Protein AF-0000000077407519 (afdb_homodimer)

InterPro domains:
  IPR009832 Protein of unknown function DUF1397 [PF07165] (78-199)

Radius of gyration: 27.92 Å; Cα contacts (8 Å, |Δi|>4): 515; chains: 2; boundi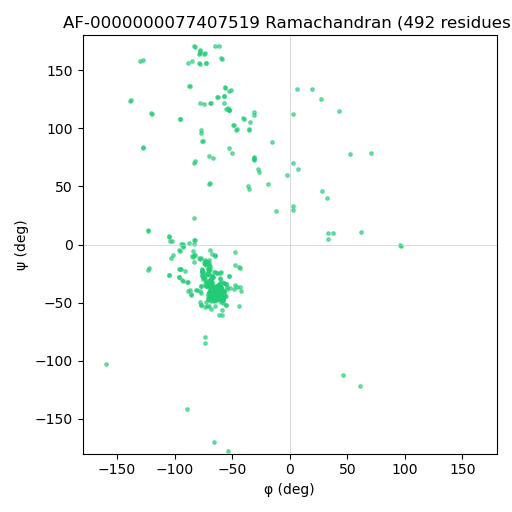ng box: 124×73×55 Å

Secondary structure (DSSP, 8-state):
-TTTTTTHHHHTGGGSSS--S-SSSHHHHHHHHHHHHHHHHHHHHHHHHHHHHHHSTT-HHHHHHHHHHHHHHHHHS-TTTS-HHHHIIIIIHHHHHHHHHHHHHHS-GGGTTHHHHHHHHHHHHHHHHHHSBHHHHHHTT-GGGG---HHHHHHHHHHHHHHHHHHHSPPPHHHHHHHHHHHHHHHHHHHHHH---HHHHHHHHHHHHHHHGGGGGSPPPTT--------HHHHHHHHHHHT-----/--STTTTTTTTTTTSSSS--S-SSSHHHHHHHHHHHHHHHHHHHHHHHHHHHHHHSTT-HHHHHHHHHHHHHHHHTS-TTTS-HHHHIIIIIHHHHHHHHHHHHHHS-GGGTTHHHHHHHHHHHHHHHHHHSBHHHHHHTT-GGGG---HHHHHHHHHHHHHHHHHHHSPPPHHHHHHHHHHHHHHHHHHHHHH---HHHHHHHHHHHHHHHGGGGGS---TT--------HHHHHHHHHHHTS----

Nearest PDB structures (foldseek):
  6gkf-assembly1_B  TM=2.354E-01  e=8.836E-01  Homo sapiens
  8q4l-assembly1_A  TM=2.539E-01  e=7.082E+00  Homo sapiens

pLDDT: mean 73.0, std 24.06, range [25.84, 97.38]

Sequence (496 aa):
MKIFFIVFIVMTGICSSLTMSSSEETLHNIRVNMIKSYFQEKQEMNQITKKVERICPGYGRKFEEALLKVQQCSDAVDDTQQTMCSAVKNHFEICARPVTEIFEECLPESSQDLPSFIIKTMVAMSNHLCRIDGEHIIELSNPCVKSQTYRMRRCMMKAQSKLQTYSSQIPSKQEVCESLRSLKTCFKSHLTLACGNQVTRESFLDLFESGMKLCDEVTPSPSFNEIEVLDLDKKNEWHTRRSIPVEEMKIFFIVFIVMTGICSSLTMSSSEETLHNIRVNMIKSYFQEKQEMNQITKKVERICPGYGRKFEEALLKVQQCSDAVDDTQQTMCSAVKNHFEICARPVTEIFEECLPESSQDLPSFIIKTMVAMSNHLCRIDGEHIIELSNPCVKSQTYRMRRCMMKAQSKLQTYSSQIPSKQEVCESLRSLKTCFKSHLTLACGNQVTRESFLDLFESGMKLCDEVTPSPSFNEIEVLDLDKKNEWHTRRSIPVEE

Foldseek 3Di:
DACVLPCCYCQCPLVQLDDPDDPDCPVVCSVVCPVVCVVVVVVVLVVSLVSVCVQFPPCSVQQVVLSVQLRVQRVPDDCPVDPPLVCLLPRQLVSCVSNLCSCLVRADPQANCVSSLSSVLVNLLSNVLVPDDPVLVVLVPPCLLVDPDPLVVVLVVLSVVVSNVSSVPRHGPLSVLVSLVVSLVSSLVSCVVRPPDPSSSCSVSVSSVSSNVVVVVPPNDVPPPPPPPPCPVVVVVVVVVPPPPPDD/DWCVPVQVHCQCPLPQPDPPDDDDCPVVCPVVCPVVCVVVVVVVLVSNLVSVCVQFPPCSVLQVVLSVQLVVQTVPDDCPVDPPLVCLLPRQLVSNVSNLCSCLVRADPQANCVRSLSSVLVNLLSNVLVPDDPVLVVLVPPCLLVDPDPLVVVLVVLSNVVSVVSSVPSHGPLSVLVSLVVSLVSSLVSCVPRPPDPSSSCSVSVSSVSSNVVVVVPPNDVPPPPPPPPCPVVVVVVVVVPPPPPDD

Organism: Phaedon cochleariae (NCBI:txid80249)

Solvent-accessible surface area (backbone atoms only — not comparable to full-atom values): 26801 Å² total; per-residue (Å²): 117,66,56,52,60,28,57,55,34,68,51,65,37,71,56,36,50,67,80,75,73,87,77,84,63,51,75,71,41,54,70,56,43,55,68,63,22,62,77,46,32,56,58,45,48,52,55,50,32,52,52,43,27,70,73,27,72,85,40,35,68,61,46,55,54,18,51,50,52,25,36,54,43,47,68,68,51,64,69,42,64,35,52,66,62,54,46,45,70,70,38,44,66,68,33,44,40,54,51,36,51,54,47,39,67,55,40,57,82,69,26,29,60,33,52,60,48,52,51,53,26,51,45,37,33,50,54,48,51,34,64,38,38,20,44,40,57,58,33,68,67,48,66,39,80,69,46,87,42,73,49,40,52,52,38,50,48,52,54,47,53,50,18,53,51,21,46,80,41,71,54,29,54,65,53,50,40,52,51,49,57,55,46,46,56,37,47,52,53,27,32,65,73,42,28,63,20,65,64,44,36,46,31,51,51,49,50,53,47,38,42,42,53,70,40,72,77,48,78,77,67,83,76,72,60,76,74,70,79,70,63,60,68,58,52,60,50,51,61,62,61,63,67,61,71,75,81,125,127,39,53,49,52,52,32,59,35,66,54,62,32,74,53,35,53,69,84,75,74,83,84,84,59,55,78,66,41,58,68,63,39,58,69,58,25,64,73,43,36,52,55,45,46,51,54,49,33,52,52,43,29,70,71,28,72,87,38,36,66,60,45,54,55,17,51,50,53,22,38,54,44,43,68,67,51,64,72,40,65,36,50,68,59,54,46,44,69,71,38,45,65,68,34,44,40,54,51,34,51,53,46,39,66,58,37,58,84,72,26,29,62,33,52,60,49,52,51,53,27,52,45,38,32,48,54,48,52,35,64,37,37,19,43,41,57,58,34,67,67,48,64,41,80,70,48,88,42,75,49,40,52,52,39,50,48,53,52,47,53,52,17,52,50,20,44,78,42,71,54,28,55,64,54,50,40,52,50,50,56,56,47,46,55,36,48,52,54,28,32,65,73,43,28,62,20,65,66,44,37,47,32,50,51,50,50,53,47,40,42,42,55,70,40,71,76,50,79,76,67,84,78,71,60,78,72,71,80,68,63,61,66,58,54,61,49,50,61,61,62,62,65,60,70,75,78,126

Structure (mmCIF, N/CA/C/O backbone):
data_AF-0000000077407519-model_v1
#
loop_
_entity.id
_entity.type
_entity.pdbx_description
1 polymer 'Uncharacterized protein'
#
loop_
_atom_site.group_PDB
_atom_site.id
_atom_site.type_symbol
_atom_site.label_atom_id
_atom_site.label_alt_id
_atom_site.label_comp_id
_atom_site.label_asym_id
_atom_site.label_entity_id
_atom_site.label_seq_id
_atom_site.pdbx_PDB_ins_code
_atom_site.Cartn_x
_atom_site.Cartn_y
_atom_site.Cartn_z
_atom_site.occupancy
_atom_site.B_iso_or_equiv
_atom_site.auth_seq_id
_atom_site.auth_comp_id
_atom_site.auth_asym_id
_atom_site.auth_atom_id
_atom_site.pdbx_PDB_model_num
ATOM 1 N N . MET A 1 1 ? -10.852 -9.156 -2.406 1 41.44 1 MET A N 1
ATOM 2 C CA . MET A 1 1 ? -12.039 -8.477 -2.922 1 41.44 1 MET A CA 1
ATOM 3 C C . MET A 1 1 ? -11.867 -8.141 -4.402 1 41.44 1 MET A C 1
ATOM 5 O O . MET A 1 1 ? -10.773 -7.785 -4.844 1 41.44 1 MET A O 1
ATOM 9 N N . LYS A 1 2 ? -12.492 -7.691 -5.605 1 43.12 2 LYS A N 1
ATOM 10 C CA . LYS A 1 2 ? -13.281 -8.836 -6.051 1 43.12 2 LYS A CA 1
ATOM 11 C C . LYS A 1 2 ? -12.453 -9.75 -6.953 1 43.12 2 LYS A C 1
ATOM 13 O O . LYS A 1 2 ? -12.453 -10.969 -6.773 1 43.12 2 LYS A O 1
ATOM 18 N N . ILE A 1 3 ? -12.938 -10.477 -8.188 1 43.84 3 ILE A N 1
ATOM 19 C CA . ILE A 1 3 ? -12.242 -11.586 -8.828 1 43.84 3 ILE A CA 1
ATOM 20 C C . ILE A 1 3 ? -10.773 -11.594 -8.391 1 43.84 3 ILE A C 1
ATOM 22 O O . ILE A 1 3 ? -9.961 -10.828 -8.906 1 43.84 3 ILE A O 1
ATOM 26 N N . PHE A 1 4 ? -10.664 -11.555 -6.984 1 45.59 4 PHE A N 1
ATOM 27 C CA . PHE A 1 4 ? -9.516 -11.617 -6.086 1 45.59 4 PHE A CA 1
ATOM 28 C C . PHE A 1 4 ? -8.281 -12.125 -6.82 1 45.59 4 PHE A C 1
ATOM 30 O O . PHE A 1 4 ? -8.211 -13.297 -7.195 1 45.59 4 PHE A O 1
ATOM 37 N N . PHE A 1 5 ? -8.383 -10.602 -6.965 1 46.06 5 PHE A N 1
ATOM 38 C CA . PHE A 1 5 ? -7.672 -10.094 -8.133 1 46.06 5 PHE A CA 1
ATOM 39 C C . PHE A 1 5 ? -7.164 -11.25 -8.992 1 46.06 5 PHE A C 1
ATOM 41 O O . PHE A 1 5 ? -6.406 -12.094 -8.516 1 46.06 5 PHE A O 1
ATOM 48 N N . ILE A 1 6 ? -8.219 -11.758 -9.367 1 40.06 6 ILE A N 1
ATOM 49 C CA . ILE A 1 6 ? -8.68 -12.82 -10.25 1 40.06 6 ILE A CA 1
ATOM 50 C C . ILE A 1 6 ? -7.543 -13.797 -10.523 1 40.06 6 ILE A C 1
ATOM 52 O O . ILE A 1 6 ? -7.762 -15.008 -10.609 1 40.06 6 ILE A O 1
ATOM 56 N N . VAL A 1 7 ? -8.07 -14.969 -10.367 1 43.81 7 VAL A N 1
ATOM 57 C CA . VAL A 1 7 ? -7.129 -15.922 -10.961 1 43.81 7 VAL A CA 1
ATOM 58 C C . VAL A 1 7 ? -5.695 -15.477 -10.664 1 43.81 7 VAL A C 1
ATOM 60 O O . VAL A 1 7 ? -4.75 -16.25 -10.867 1 43.81 7 VAL A O 1
ATOM 63 N N . PHE A 1 8 ? -5.633 -14.367 -9.672 1 43.62 8 PHE A N 1
ATOM 64 C CA . PHE A 1 8 ? -4.367 -13.688 -9.438 1 43.62 8 PHE A CA 1
ATOM 65 C C . PHE A 1 8 ? -3.281 -14.227 -10.359 1 43.62 8 PHE A C 1
ATOM 67 O O . PHE A 1 8 ? -2.684 -15.266 -10.086 1 43.62 8 PHE A O 1
ATOM 74 N N . ILE A 1 9 ? -3.719 -13.844 -10.938 1 41.84 9 ILE A N 1
ATOM 75 C CA . ILE A 1 9 ? -4.801 -14.18 -11.852 1 41.84 9 ILE A CA 1
ATOM 76 C C . ILE A 1 9 ? -4.422 -15.406 -12.672 1 41.84 9 ILE A C 1
ATOM 78 O O . ILE A 1 9 ? -5.234 -16.312 -12.852 1 41.84 9 ILE A O 1
ATOM 82 N N . VAL A 1 10 ? -5.121 -15.906 -13.57 1 44.94 10 VAL A N 1
ATOM 83 C CA . VAL A 1 10 ? -4.777 -17 -14.477 1 44.94 10 VAL A CA 1
ATOM 84 C C . VAL A 1 10 ? -3.395 -17.547 -14.125 1 44.94 10 VAL A C 1
ATOM 86 O O . VAL A 1 10 ? -2.811 -18.312 -14.898 1 44.94 10 VAL A O 1
ATOM 89 N N . MET A 1 11 ? -3.27 -17.484 -13.195 1 50.81 11 MET A N 1
ATOM 90 C CA . MET A 1 11 ? -2.627 -18.141 -12.062 1 50.81 11 MET A CA 1
ATOM 91 C C . MET A 1 11 ? -1.145 -18.375 -12.336 1 50.81 11 MET A C 1
ATOM 93 O O . MET A 1 11 ? -0.775 -19.344 -13.016 1 50.81 11 MET A O 1
ATOM 97 N N . THR A 1 12 ? -0.841 -16.891 -12.039 1 43.94 12 THR A N 1
ATOM 98 C CA . THR A 1 12 ? 0.44 -16.297 -12.406 1 43.94 12 THR A CA 1
ATOM 99 C C . THR A 1 12 ? 0.988 -16.938 -13.68 1 43.94 12 THR A C 1
ATOM 101 O O . THR A 1 12 ? 1.431 -18.094 -13.664 1 43.94 12 THR A O 1
ATOM 104 N N . GLY A 1 13 ? -0.047 -17.125 -14.5 1 42.47 13 GLY A N 1
ATOM 105 C CA . GLY A 1 13 ? -0.482 -17.594 -15.812 1 42.47 13 GLY A CA 1
ATOM 106 C C . GLY A 1 13 ? 0.175 -18.891 -16.25 1 42.47 13 GLY A C 1
ATOM 107 O O . GLY A 1 13 ? 1.392 -19.047 -16.109 1 42.47 13 GLY A O 1
ATOM 108 N N . ILE A 1 14 ? -0.323 -19.984 -16.438 1 44.5 14 ILE A N 1
ATOM 109 C CA . ILE A 1 14 ? 0.396 -20.969 -17.234 1 44.5 14 ILE A CA 1
ATOM 110 C C . ILE A 1 14 ? 1.899 -20.812 -17.016 1 44.5 14 ILE A C 1
ATOM 112 O O . ILE A 1 14 ? 2.695 -21.578 -17.562 1 44.5 14 ILE A O 1
ATOM 116 N N . CYS A 1 15 ? 2.344 -19.953 -15.977 1 42.44 15 CYS A N 1
ATOM 117 C CA . CYS A 1 15 ? 3.58 -19.406 -15.414 1 42.44 15 CYS A CA 1
ATOM 118 C C . CYS A 1 15 ? 4.32 -18.562 -16.453 1 42.44 15 CYS A C 1
ATOM 120 O O . CYS A 1 15 ? 5.277 -17.859 -16.109 1 42.44 15 CYS A O 1
ATOM 122 N N . SER A 1 16 ? 5.227 -18.062 -17.297 1 42.72 16 SER A N 1
ATOM 123 C CA . SER A 1 16 ? 5.566 -16.969 -18.203 1 42.72 16 SER A CA 1
ATOM 124 C C . SER A 1 16 ? 5.02 -17.219 -19.609 1 42.72 16 SER A C 1
ATOM 126 O O . SER A 1 16 ? 5.766 -17.578 -20.516 1 42.72 16 SER A O 1
ATOM 128 N N . SER A 1 17 ? 4.363 -18.125 -20.078 1 35.41 17 SER A N 1
ATOM 129 C CA . SER A 1 17 ? 4.16 -17.922 -21.5 1 35.41 17 SER A CA 1
ATOM 130 C C . SER A 1 17 ? 3.602 -16.531 -21.781 1 35.41 17 SER A C 1
ATOM 132 O O . SER A 1 17 ? 3.408 -16.156 -22.953 1 35.41 17 SER A O 1
ATOM 134 N N . LEU A 1 18 ? 2.818 -16.062 -21.031 1 32.12 18 LEU A N 1
ATOM 135 C CA . LEU A 1 18 ? 1.944 -14.992 -21.516 1 32.12 18 LEU A CA 1
ATOM 136 C C . LEU A 1 18 ? 2.711 -13.688 -21.672 1 32.12 18 LEU A C 1
ATOM 138 O O . LEU A 1 18 ? 2.428 -12.898 -22.562 1 32.12 18 LEU A O 1
ATOM 142 N N . THR A 1 19 ? 2.971 -12.898 -20.562 1 34.72 19 THR A N 1
ATOM 143 C CA . THR A 1 19 ? 3.072 -11.445 -20.703 1 34.72 19 THR A CA 1
ATOM 144 C C . THR A 1 19 ? 4.348 -11.07 -21.453 1 34.72 19 THR A C 1
ATOM 146 O O . THR A 1 19 ? 5.449 -11.219 -20.938 1 34.72 19 THR A O 1
ATOM 149 N N . MET A 1 20 ? 4.484 -11.195 -22.672 1 32.91 20 MET A N 1
ATOM 150 C CA . MET A 1 20 ? 5.508 -10.43 -23.375 1 32.91 20 MET A CA 1
ATOM 151 C C . MET A 1 20 ? 5.469 -8.961 -22.969 1 32.91 20 MET A C 1
ATOM 153 O O . MET A 1 20 ? 6.18 -8.133 -23.547 1 32.91 20 MET A O 1
ATOM 157 N N . SER A 1 21 ? 4.289 -8.289 -22.672 1 30.47 21 SER A N 1
ATOM 158 C CA . SER A 1 21 ? 4.41 -6.852 -22.875 1 30.47 21 SER A CA 1
ATOM 159 C C . SER A 1 21 ? 5.414 -6.242 -21.906 1 30.47 21 SER A C 1
ATOM 161 O O . SER A 1 21 ? 5.746 -6.848 -20.891 1 30.47 21 SER A O 1
ATOM 163 N N . SER A 1 22 ? 5.816 -4.77 -22.125 1 32.59 22 SER A N 1
ATOM 164 C CA . SER A 1 22 ? 6.75 -3.775 -21.594 1 32.59 22 SER A CA 1
ATOM 165 C C . SER A 1 22 ? 6.578 -3.604 -20.094 1 32.59 22 SER A C 1
ATOM 167 O O . SER A 1 22 ? 5.461 -3.395 -19.609 1 32.59 22 SER A O 1
ATOM 169 N N . SER A 1 23 ? 7.531 -3.889 -19.172 1 32.03 23 SER A N 1
ATOM 170 C CA . SER A 1 23 ? 7.914 -4.148 -17.781 1 32.03 23 SER A CA 1
ATOM 171 C C . SER A 1 23 ? 7.539 -2.98 -16.875 1 32.03 23 SER A C 1
ATOM 173 O O . SER A 1 23 ? 7.656 -3.076 -15.656 1 32.03 23 SER A O 1
ATOM 175 N N . GLU A 1 24 ? 7.812 -1.723 -17.172 1 33.34 24 GLU A N 1
ATOM 176 C CA . GLU A 1 24 ? 7.945 -0.654 -16.188 1 33.34 24 GLU A CA 1
ATOM 177 C C . GLU A 1 24 ? 6.609 -0.354 -15.516 1 33.34 24 GLU A C 1
ATOM 179 O O . GLU A 1 24 ? 6.562 -0.074 -14.312 1 33.34 24 GLU A O 1
ATOM 184 N N . GLU A 1 25 ? 5.441 -0.227 -16.234 1 34.12 25 GLU A N 1
ATOM 185 C CA . GLU A 1 25 ? 4.098 0.304 -16.031 1 34.12 25 GLU A CA 1
ATOM 186 C C . GLU A 1 25 ? 3.25 -0.657 -15.195 1 34.12 25 GLU A C 1
ATOM 188 O O . GLU A 1 25 ? 2.242 -0.257 -14.617 1 34.12 25 GLU A O 1
ATOM 193 N N . THR A 1 26 ? 3.596 -1.82 -14.938 1 31.11 26 THR A N 1
ATOM 194 C CA . THR A 1 26 ? 2.662 -2.867 -14.539 1 31.11 26 THR A CA 1
ATOM 195 C C . THR A 1 26 ? 2.273 -2.711 -13.07 1 31.11 26 THR A C 1
ATOM 197 O O . THR A 1 26 ? 1.097 -2.822 -12.719 1 31.11 26 THR A O 1
ATOM 200 N N . LEU A 1 27 ? 3.217 -2.553 -12.234 1 31.92 27 LEU A N 1
ATOM 201 C CA . LEU A 1 27 ? 2.822 -2.604 -10.828 1 31.92 27 LEU A CA 1
ATOM 202 C C . LEU A 1 27 ? 1.964 -1.396 -10.461 1 31.92 27 LEU A C 1
ATOM 204 O O . LEU A 1 27 ? 1.012 -1.518 -9.688 1 31.92 27 LEU A O 1
ATOM 208 N N . HIS A 1 28 ? 2.258 -0.241 -10.961 1 34.09 28 HIS A N 1
ATOM 209 C CA . HIS A 1 28 ? 1.396 0.924 -10.797 1 34.09 28 HIS A CA 1
ATOM 210 C C . HIS A 1 28 ? 0.008 0.667 -11.375 1 34.09 28 HIS A C 1
ATOM 212 O O . HIS A 1 28 ? -0.999 1.063 -10.789 1 34.09 28 HIS A O 1
ATOM 218 N N . ASN A 1 29 ? -0.151 -0.009 -12.469 1 33.25 29 ASN A N 1
ATOM 219 C CA . ASN A 1 29 ? -1.368 -0.342 -13.195 1 33.25 29 ASN A CA 1
ATOM 220 C C . ASN A 1 29 ? -2.229 -1.34 -12.43 1 33.25 29 ASN A C 1
ATOM 222 O O . ASN A 1 29 ? -3.455 -1.33 -12.547 1 33.25 29 ASN A O 1
ATOM 226 N N . ILE A 1 30 ? -1.756 -2.047 -11.578 1 33.16 30 ILE A N 1
ATOM 227 C CA . ILE A 1 30 ? -2.596 -3.055 -10.938 1 33.16 30 ILE A CA 1
ATOM 228 C C . ILE A 1 30 ? -3.662 -2.371 -10.086 1 33.16 30 ILE A C 1
ATOM 230 O O . ILE A 1 30 ? -4.84 -2.729 -10.148 1 33.16 30 ILE A O 1
ATOM 234 N N . ARG A 1 31 ? -3.357 -1.445 -9.273 1 31.86 31 ARG A N 1
ATOM 235 C CA . ARG A 1 31 ? -4.332 -0.791 -8.414 1 31.86 31 ARG A CA 1
ATOM 236 C C . ARG A 1 31 ? -5.281 0.087 -9.219 1 31.86 31 ARG A C 1
ATOM 238 O O . ARG A 1 31 ? -6.492 0.07 -9 1 31.86 31 ARG A O 1
ATOM 245 N N . VAL A 1 32 ? -4.898 1.033 -10.078 1 34.34 32 VAL A N 1
ATOM 246 C CA . VAL A 1 32 ? -5.797 1.773 -10.953 1 34.34 32 VAL A CA 1
ATOM 247 C C . VAL A 1 32 ? -6.613 0.798 -11.797 1 34.34 32 VAL A C 1
ATOM 249 O O . VAL A 1 32 ? -7.82 0.978 -11.969 1 34.34 32 VAL A O 1
ATOM 252 N N . ASN A 1 33 ? -6.074 -0.235 -12.383 1 33.19 33 ASN A N 1
ATOM 253 C CA . ASN A 1 33 ? -6.75 -1.141 -13.305 1 33.19 33 ASN A CA 1
ATOM 254 C C . ASN A 1 33 ? -7.828 -1.957 -12.602 1 33.19 33 ASN A C 1
ATOM 256 O O . ASN A 1 33 ? -8.797 -2.389 -13.234 1 33.19 33 ASN A O 1
ATOM 260 N N . MET A 1 34 ? -7.953 -1.939 -11.453 1 29.78 34 MET A N 1
ATOM 261 C CA . MET A 1 34 ? -9.07 -2.682 -10.875 1 29.78 34 MET A CA 1
ATOM 262 C C . MET A 1 34 ? -10.398 -2.037 -11.242 1 29.78 34 MET A C 1
ATOM 264 O O . MET A 1 34 ? -11.344 -2.727 -11.633 1 29.78 34 MET A O 1
ATOM 268 N N . ILE A 1 35 ? -10.578 -0.794 -10.961 1 31.31 35 ILE A N 1
ATOM 269 C CA . ILE A 1 35 ? -11.875 -0.198 -11.258 1 31.31 35 ILE A CA 1
ATOM 270 C C . ILE A 1 35 ? -11.984 0.076 -12.758 1 31.31 35 ILE A C 1
ATOM 272 O O . ILE A 1 35 ? -13.031 -0.173 -13.367 1 31.31 35 ILE A O 1
ATOM 276 N N . LYS A 1 36 ? -11.117 0.741 -13.484 1 35.25 36 LYS A N 1
ATOM 277 C CA . LYS A 1 36 ? -11.219 0.781 -14.945 1 35.25 36 LYS A CA 1
ATOM 278 C C . LYS A 1 36 ? -11.438 -0.617 -15.516 1 35.25 36 LYS A C 1
ATOM 280 O O . LYS A 1 36 ? -11.922 -0.764 -16.641 1 35.25 36 LYS A O 1
ATOM 285 N N . SER A 1 37 ? -11.188 -1.636 -14.812 1 36.5 37 SER A N 1
ATOM 286 C CA . SER A 1 37 ? -11.312 -3.023 -15.242 1 36.5 37 SER A CA 1
ATOM 287 C C . SER A 1 37 ? -12.773 -3.428 -15.391 1 36.5 37 SER A C 1
ATOM 289 O O . SER A 1 37 ? -13.094 -4.395 -16.078 1 36.5 37 SER A O 1
ATOM 291 N N . TYR A 1 38 ? -13.688 -2.832 -14.828 1 33.44 38 TYR A N 1
ATOM 292 C CA . TYR A 1 38 ? -15.008 -3.365 -15.156 1 33.44 38 TYR A CA 1
ATOM 293 C C . TYR A 1 38 ? -15.266 -3.307 -16.656 1 33.44 38 TYR A C 1
ATOM 295 O O . TYR A 1 38 ? -15.711 -4.289 -17.25 1 33.44 38 TYR A O 1
ATOM 303 N N . PHE A 1 39 ? -15.242 -2.199 -17.156 1 36.28 39 PHE A N 1
ATOM 304 C CA . PHE A 1 39 ? -15.453 -2.111 -18.594 1 36.28 39 PHE A CA 1
ATOM 305 C C . PHE A 1 39 ? -14.273 -2.709 -19.359 1 36.28 39 PHE A C 1
ATOM 307 O O . PHE A 1 39 ? -14.453 -3.35 -20.391 1 36.28 39 PHE A O 1
ATOM 314 N N . GLN A 1 40 ? -12.977 -2.65 -19.031 1 42.81 40 GLN A N 1
ATOM 315 C CA . GLN A 1 40 ? -11.695 -3.23 -19.438 1 42.81 40 GLN A CA 1
ATOM 316 C C . GLN A 1 40 ? -11.617 -4.703 -19.047 1 42.81 40 GLN A C 1
ATOM 318 O O . GLN A 1 40 ? -10.797 -5.449 -19.594 1 42.81 40 GLN A O 1
ATOM 323 N N . GLU A 1 41 ? -12.422 -5.133 -18.281 1 48.19 41 GLU A N 1
ATOM 324 C CA . GLU A 1 41 ? -12.734 -6.473 -17.781 1 48.19 41 GLU A CA 1
ATOM 325 C C . GLU A 1 41 ? -13.102 -7.41 -18.938 1 48.19 41 GLU A C 1
ATOM 327 O O . GLU A 1 41 ? -12.609 -8.539 -19 1 48.19 41 GLU A O 1
ATOM 332 N N . LYS A 1 42 ? -14.156 -6.797 -19.578 1 49.5 42 LYS A N 1
ATOM 333 C CA . LYS A 1 42 ? -14.523 -7.684 -20.688 1 49.5 42 LYS A CA 1
ATOM 334 C C . LYS A 1 42 ? -13.344 -7.906 -21.625 1 49.5 42 LYS A C 1
ATOM 336 O O . LYS A 1 42 ? -13.117 -9.023 -22.094 1 49.5 42 LYS A O 1
ATOM 341 N N . GLN A 1 43 ? -12.695 -6.82 -21.984 1 52.53 43 GLN A N 1
ATOM 342 C CA . GLN A 1 43 ? -11.539 -6.969 -22.859 1 52.53 43 GLN A CA 1
ATOM 343 C C . GLN A 1 43 ? -10.438 -7.789 -22.203 1 52.53 43 GLN A C 1
ATOM 345 O O . GLN A 1 43 ? -9.812 -8.633 -22.844 1 52.53 43 GLN A O 1
ATOM 350 N N . GLU A 1 44 ? -10.359 -7.594 -20.984 1 59.06 44 GLU A N 1
ATOM 351 C CA . GLU A 1 44 ? -9.375 -8.383 -20.25 1 59.06 44 GLU A CA 1
ATOM 352 C C . GLU A 1 44 ? -9.812 -9.836 -20.141 1 59.06 44 GLU A C 1
ATOM 354 O O . GLU A 1 44 ? -9 -10.75 -20.312 1 59.06 44 GLU A O 1
ATOM 359 N N . MET A 1 45 ? -11.102 -10.062 -20.016 1 69.38 45 MET A N 1
ATOM 360 C CA . MET A 1 45 ? -11.594 -11.438 -19.922 1 69.38 45 MET A CA 1
ATOM 361 C C . MET A 1 45 ? -11.367 -12.188 -21.234 1 69.38 45 MET A C 1
ATOM 363 O O . MET A 1 45 ? -11.016 -13.367 -21.219 1 69.38 45 MET A O 1
ATOM 367 N N . ASN A 1 46 ? -11.602 -11.336 -22.375 1 73.38 46 ASN A N 1
ATOM 368 C CA . ASN A 1 46 ? -11.375 -11.977 -23.672 1 73.38 46 ASN A CA 1
ATOM 369 C C . ASN A 1 46 ? -9.914 -12.359 -23.844 1 73.38 46 ASN A C 1
ATOM 371 O O . ASN A 1 46 ? -9.609 -13.43 -24.375 1 73.38 46 ASN A O 1
ATOM 375 N N . GLN A 1 47 ? -9.031 -11.453 -23.438 1 72.69 47 GLN A N 1
ATOM 376 C CA . GLN A 1 47 ? -7.605 -11.75 -23.547 1 72.69 47 GLN A CA 1
ATOM 377 C C . GLN A 1 47 ? -7.219 -12.914 -22.641 1 72.69 47 GLN A C 1
ATOM 379 O O . GLN A 1 47 ? -6.434 -13.781 -23.031 1 72.69 47 GLN A O 1
ATOM 384 N N . ILE A 1 48 ? -7.805 -12.984 -21.547 1 74.38 48 ILE A N 1
ATOM 385 C CA . ILE A 1 48 ? -7.52 -14.062 -20.609 1 74.38 48 ILE A CA 1
ATOM 386 C C . ILE A 1 48 ? -8.086 -15.375 -21.156 1 74.38 48 ILE A C 1
ATOM 388 O O . ILE A 1 48 ? -7.43 -16.422 -21.078 1 74.38 48 ILE A O 1
ATOM 392 N N . THR A 1 49 ? -9.266 -15.312 -21.688 1 79.81 49 THR A N 1
ATOM 393 C CA . THR A 1 49 ? -9.891 -16.516 -22.25 1 79.81 49 THR A CA 1
ATOM 394 C C . THR A 1 49 ? -9.062 -17.062 -23.406 1 79.81 49 THR A C 1
ATOM 396 O O . THR A 1 49 ? -8.914 -18.281 -23.547 1 79.81 49 THR A O 1
ATOM 399 N N . LYS A 1 50 ? -8.516 -16.109 -24.281 1 79.56 50 LYS A N 1
ATOM 400 C CA . LYS A 1 50 ? -7.656 -16.547 -25.375 1 79.56 50 LYS A CA 1
ATOM 401 C C . LYS A 1 50 ? -6.41 -17.25 -24.859 1 79.56 50 LYS A C 1
ATOM 403 O O . LYS A 1 50 ? -5.98 -18.266 -25.422 1 79.56 50 LYS A O 1
ATOM 408 N N . LYS A 1 51 ? -5.891 -16.75 -23.844 1 75.81 51 LYS A N 1
ATOM 409 C CA . LYS A 1 51 ? -4.719 -17.375 -23.234 1 75.81 51 LYS A CA 1
ATOM 410 C C . LYS A 1 51 ? -5.066 -18.75 -22.672 1 75.81 51 LYS A C 1
ATOM 412 O O . LYS A 1 51 ? -4.293 -19.703 -22.812 1 75.81 51 LYS A O 1
ATOM 417 N N . VAL A 1 52 ? -6.141 -18.922 -22.078 1 82.44 52 VAL A N 1
ATOM 418 C CA . VAL A 1 52 ? -6.594 -20.188 -21.531 1 82.44 52 VAL A CA 1
ATOM 419 C C . VAL A 1 52 ? -6.816 -21.188 -22.656 1 82.44 52 VAL A C 1
ATOM 421 O O . VAL A 1 52 ? -6.469 -22.375 -22.531 1 82.44 52 VAL A O 1
ATOM 424 N N . GLU A 1 53 ? -7.371 -20.562 -23.812 1 87 53 GLU A N 1
ATOM 425 C CA . GLU A 1 53 ? -7.613 -21.422 -24.953 1 87 53 GLU A CA 1
ATOM 426 C C . GLU A 1 53 ? -6.305 -21.953 -25.547 1 87 53 GLU A C 1
ATOM 428 O O . GLU A 1 53 ? -6.27 -23.047 -26.094 1 87 53 GLU A O 1
ATOM 433 N N . ARG A 1 54 ? -5.285 -21.188 -25.375 1 81.12 54 ARG A N 1
ATOM 434 C CA . ARG A 1 54 ? -3.975 -21.641 -25.844 1 81.12 54 ARG A CA 1
ATOM 435 C C . ARG A 1 54 ? -3.42 -22.734 -24.953 1 81.12 54 ARG A C 1
ATOM 437 O O . ARG A 1 54 ? -2.818 -23.703 -25.438 1 81.12 54 ARG A O 1
ATOM 444 N N . ILE A 1 55 ? -3.688 -22.672 -23.719 1 81.25 55 ILE A N 1
ATOM 445 C CA . ILE A 1 55 ? -3.17 -23.625 -22.734 1 81.25 55 ILE A CA 1
ATOM 446 C C . ILE A 1 55 ? -4.09 -24.844 -22.672 1 81.25 55 ILE A C 1
ATOM 448 O O . ILE A 1 55 ? -3.621 -25.984 -22.609 1 81.25 55 ILE A O 1
ATOM 452 N N . CYS A 1 56 ? -5.402 -24.531 -22.672 1 88.75 56 CYS A N 1
ATOM 453 C CA . CYS A 1 56 ? -6.43 -25.562 -22.625 1 88.75 56 CYS A CA 1
ATOM 454 C C . CYS A 1 56 ? -7.441 -25.375 -23.75 1 88.75 56 CYS A C 1
ATOM 456 O O . CYS A 1 56 ? -8.531 -24.844 -23.516 1 88.75 56 CYS A O 1
ATOM 458 N N . PRO A 1 57 ? -7.035 -25.922 -24.906 1 90.38 57 PRO A N 1
ATOM 459 C CA . PRO A 1 57 ? -7.953 -25.766 -26.031 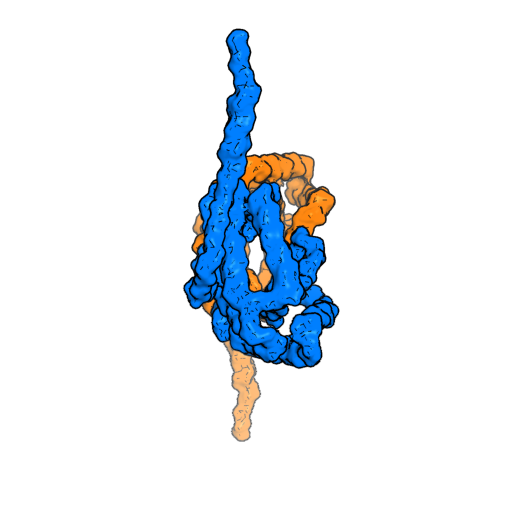1 90.38 57 PRO A CA 1
ATOM 460 C C . PRO A 1 57 ? -9.344 -26.328 -25.75 1 90.38 57 PRO A C 1
ATOM 462 O O . PRO A 1 57 ? -9.469 -27.469 -25.266 1 90.38 57 PRO A O 1
ATOM 465 N N . GLY A 1 58 ? -10.375 -25.516 -25.969 1 92.56 58 GLY A N 1
ATOM 466 C CA . GLY A 1 58 ? -11.758 -25.953 -25.812 1 92.56 58 GLY A CA 1
ATOM 467 C C . GLY A 1 58 ? -12.352 -25.609 -24.469 1 92.56 58 GLY A C 1
ATOM 468 O O . GLY A 1 58 ? -13.516 -25.922 -24.188 1 92.56 58 GLY A O 1
ATOM 469 N N . TYR A 1 59 ? -11.57 -25.016 -23.656 1 92.69 59 TYR A N 1
ATOM 470 C CA . TYR A 1 59 ? -12.039 -24.766 -22.297 1 92.69 59 TYR A CA 1
ATOM 471 C C . TYR A 1 59 ? -12.406 -23.297 -22.109 1 92.69 59 TYR A C 1
ATOM 473 O O . TYR A 1 59 ? -12.656 -22.844 -20.984 1 92.69 59 TYR A O 1
ATOM 481 N N . GLY A 1 60 ? -12.398 -22.547 -23.172 1 88.25 60 GLY A N 1
ATOM 482 C CA . GLY A 1 60 ? -12.672 -21.109 -23.078 1 88.25 60 GLY A CA 1
ATOM 483 C C . GLY A 1 60 ? -13.992 -20.797 -22.406 1 88.25 60 GLY A C 1
ATOM 484 O O . GLY A 1 60 ? -14.031 -20.047 -21.438 1 88.25 60 GLY A O 1
ATOM 485 N N . ARG A 1 61 ? -15 -21.422 -22.906 1 90.12 61 ARG A N 1
ATOM 486 C CA . ARG A 1 61 ? -16.328 -21.156 -22.375 1 90.12 61 ARG A CA 1
ATOM 487 C C . ARG A 1 61 ? -16.469 -21.656 -20.938 1 90.12 61 ARG A C 1
ATOM 489 O O . ARG A 1 61 ? -17.062 -20.984 -20.094 1 90.12 61 ARG A O 1
ATOM 496 N N . LYS A 1 62 ? -15.938 -22.812 -20.656 1 92.69 62 LYS A N 1
ATOM 497 C CA . LYS A 1 62 ? -15.969 -23.359 -19.312 1 92.69 62 LYS A CA 1
ATOM 498 C C . LYS A 1 62 ? -15.234 -22.453 -18.328 1 92.69 62 LYS A C 1
ATOM 500 O O . LYS A 1 62 ? -15.656 -22.312 -17.172 1 92.69 62 LYS A O 1
ATOM 505 N N . PHE A 1 63 ? -14.203 -21.875 -18.859 1 90.44 63 PHE A N 1
ATOM 506 C CA . PHE A 1 63 ? -13.422 -20.969 -18.031 1 90.44 63 PHE A CA 1
ATOM 507 C C . PHE A 1 63 ? -14.227 -19.719 -17.688 1 90.44 63 PHE A C 1
ATOM 509 O O . PHE A 1 63 ? -14.234 -19.281 -16.531 1 90.44 63 PHE A O 1
ATOM 516 N N . GLU A 1 64 ? -14.867 -19.188 -18.625 1 86.75 64 GLU A N 1
ATOM 517 C CA . GLU A 1 64 ? -15.703 -18.016 -18.391 1 86.75 64 GLU A CA 1
ATOM 518 C C . GLU A 1 64 ? -16.766 -18.297 -17.344 1 86.75 64 GLU A C 1
ATOM 520 O O . GLU A 1 64 ? -17.031 -17.469 -16.469 1 86.75 64 GLU A O 1
ATOM 525 N N . GLU A 1 65 ? -17.344 -19.438 -17.453 1 91.31 65 GLU A N 1
ATOM 526 C CA . GLU A 1 65 ? -18.344 -19.844 -16.469 1 91.31 65 GLU A CA 1
ATOM 527 C C . GLU A 1 65 ? -17.734 -19.984 -15.078 1 91.31 65 GLU A C 1
ATOM 529 O O . GLU A 1 65 ? -18.359 -19.609 -14.078 1 91.31 65 GLU A O 1
ATOM 534 N N . ALA A 1 66 ? -16.547 -20.484 -15.039 1 91.88 66 ALA A N 1
ATOM 535 C CA . ALA A 1 66 ? -15.844 -20.656 -13.766 1 91.88 66 ALA A CA 1
ATOM 536 C C . ALA A 1 66 ? -15.555 -19.297 -13.117 1 91.88 66 ALA A C 1
ATOM 538 O O . ALA A 1 66 ? -15.688 -19.156 -11.898 1 91.88 66 ALA A O 1
ATOM 539 N N . LEU A 1 67 ? -15.195 -18.359 -13.922 1 86.88 67 LEU A N 1
ATOM 540 C CA . LEU A 1 67 ? -14.914 -17.016 -13.414 1 86.88 67 LEU A CA 1
ATOM 541 C C . LEU A 1 67 ? -16.156 -16.406 -12.789 1 86.88 67 LEU A C 1
ATOM 543 O O . LEU A 1 67 ? -16.078 -15.703 -11.773 1 86.88 67 LEU A O 1
ATOM 547 N N . LEU A 1 68 ? -17.25 -16.703 -13.445 1 86.62 68 LEU A N 1
ATOM 548 C CA . LEU A 1 68 ? -18.516 -16.219 -12.898 1 86.62 68 LEU A CA 1
ATOM 549 C C . LEU A 1 68 ? -18.797 -16.828 -11.531 1 86.62 68 LEU A C 1
ATOM 551 O O . LEU A 1 68 ? -19.266 -16.141 -10.625 1 86.62 68 LEU A O 1
ATOM 555 N N . LYS A 1 69 ? -18.531 -18.125 -11.391 1 90.88 69 LYS A N 1
ATOM 556 C CA . LYS A 1 69 ? -18.703 -18.797 -10.109 1 90.88 69 LYS A CA 1
ATOM 557 C C . LYS A 1 69 ? -17.781 -18.203 -9.047 1 90.88 69 LYS A C 1
ATOM 559 O O . LYS A 1 69 ? -18.172 -18.062 -7.887 1 90.88 69 LYS A O 1
ATOM 564 N N . VAL A 1 70 ? -16.547 -17.797 -9.422 1 87.62 70 VAL A N 1
ATOM 565 C CA . VAL A 1 70 ? -15.602 -17.172 -8.5 1 87.62 70 VAL A CA 1
ATOM 566 C C . VAL A 1 70 ? -16.125 -15.82 -8.039 1 87.62 70 VAL A C 1
ATOM 568 O O . VAL A 1 70 ? -16.047 -15.484 -6.855 1 87.62 70 VAL A O 1
ATOM 571 N N . GLN A 1 71 ? -16.625 -15.125 -8.984 1 84 71 GLN A N 1
ATOM 572 C CA . GLN A 1 71 ? -17.188 -13.82 -8.656 1 84 71 GLN A CA 1
ATOM 573 C C . GLN A 1 71 ? -18.344 -13.953 -7.664 1 84 71 GLN A C 1
ATOM 575 O O . GLN A 1 71 ? -18.422 -13.203 -6.684 1 84 71 GLN A O 1
ATOM 580 N N . GLN A 1 72 ? -19.25 -14.898 -7.949 1 86.81 72 GLN A N 1
ATOM 581 C CA . GLN A 1 72 ? -20.375 -15.125 -7.055 1 86.81 72 GLN A CA 1
ATOM 582 C C . GLN A 1 72 ? -19.906 -15.5 -5.652 1 86.81 72 GLN A C 1
ATOM 584 O O . GLN A 1 72 ? -20.453 -15.023 -4.66 1 86.81 72 GLN A O 1
ATOM 589 N N . CYS A 1 73 ? -18.922 -16.312 -5.598 1 88.44 73 CYS A N 1
ATOM 590 C CA . CYS A 1 73 ? -18.344 -16.719 -4.32 1 88.44 73 CYS A CA 1
ATOM 591 C C . CYS A 1 73 ? -17.734 -15.516 -3.592 1 88.44 73 CYS A C 1
ATOM 593 O O . CYS A 1 73 ? -17.969 -15.336 -2.395 1 88.44 73 CYS A O 1
ATOM 595 N N . SER A 1 74 ? -16.984 -14.664 -4.309 1 84.62 74 SER A N 1
ATOM 596 C CA . SER A 1 74 ? -16.344 -13.484 -3.736 1 84.62 74 SER A CA 1
ATOM 597 C C . SER A 1 74 ? -17.375 -12.492 -3.211 1 84.62 74 SER A C 1
ATOM 599 O O . SER A 1 74 ? -17.188 -11.906 -2.143 1 84.62 74 SER A O 1
ATOM 601 N N . ASP A 1 75 ? -18.406 -12.367 -3.998 1 80.56 75 ASP A N 1
ATOM 602 C CA . ASP A 1 75 ? -19.453 -11.43 -3.613 1 80.56 75 ASP A CA 1
ATOM 603 C C . ASP A 1 75 ? -20.188 -11.906 -2.357 1 80.56 75 ASP A C 1
ATOM 605 O O . ASP A 1 75 ? -20.734 -11.094 -1.605 1 80.56 75 ASP A O 1
ATOM 609 N N . ALA A 1 76 ? -20.203 -13.164 -2.166 1 85.75 76 ALA A N 1
ATOM 610 C CA . ALA A 1 76 ? -20.906 -13.742 -1.024 1 85.75 76 ALA A CA 1
ATOM 611 C C . ALA A 1 76 ? -20.094 -13.594 0.257 1 85.75 76 ALA A C 1
ATOM 613 O O . ALA A 1 76 ? -20.609 -13.789 1.357 1 85.75 76 ALA A O 1
ATOM 614 N N . VAL A 1 77 ? -18.812 -13.227 0.066 1 83.19 77 VAL A N 1
ATOM 615 C CA . VAL A 1 77 ? -17.953 -13.047 1.241 1 83.19 77 VAL A CA 1
ATOM 616 C C . VAL A 1 77 ? -18.312 -11.742 1.941 1 83.19 77 VAL A C 1
ATOM 618 O O . VAL A 1 77 ? -18.328 -10.68 1.312 1 83.19 77 VAL A O 1
ATOM 621 N N . ASP A 1 78 ? -18.703 -11.781 3.207 1 77.88 78 ASP A N 1
ATOM 622 C CA . ASP A 1 78 ? -19 -10.586 3.992 1 77.88 78 ASP A CA 1
ATOM 623 C C . ASP A 1 78 ? -17.703 -9.906 4.449 1 77.88 78 ASP A C 1
ATOM 625 O O . ASP A 1 78 ? -17.125 -10.297 5.465 1 77.88 78 ASP A O 1
ATOM 629 N N . ASP A 1 79 ? -17.281 -8.922 3.707 1 70.38 79 ASP A N 1
ATOM 630 C CA . ASP A 1 79 ? -16.016 -8.258 3.998 1 70.38 79 ASP A CA 1
ATOM 631 C C . ASP A 1 79 ? -16.188 -7.203 5.09 1 70.38 79 ASP A C 1
ATOM 633 O O . ASP A 1 79 ? -15.227 -6.523 5.453 1 70.38 79 ASP A O 1
ATOM 637 N N . THR A 1 80 ? -17.406 -7.141 5.609 1 78.31 80 THR A N 1
ATOM 638 C CA . THR A 1 80 ? -17.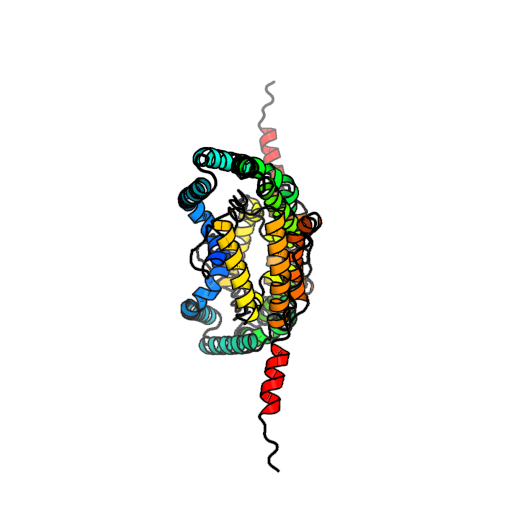609 -6.176 6.684 1 78.31 80 THR A CA 1
ATOM 639 C C . THR A 1 80 ? -17.359 -6.824 8.047 1 78.31 80 THR A C 1
ATOM 641 O O . THR A 1 80 ? -17.031 -6.137 9.008 1 78.31 80 THR A O 1
ATOM 644 N N . GLN A 1 81 ? -17.5 -8.133 8.031 1 84.94 81 GLN A N 1
ATOM 645 C CA . GLN A 1 81 ? -17.422 -8.805 9.328 1 84.94 81 GLN A CA 1
ATOM 646 C C . GLN A 1 81 ? -16.047 -9.461 9.531 1 84.94 81 GLN A C 1
ATOM 648 O O . GLN A 1 81 ? -15.742 -9.938 10.625 1 84.94 81 GLN A O 1
ATOM 653 N N . GLN A 1 82 ? -15.32 -9.477 8.531 1 88.75 82 GLN A N 1
ATOM 654 C CA . GLN A 1 82 ? -13.992 -10.062 8.648 1 88.75 82 GLN A CA 1
ATOM 655 C C . GLN A 1 82 ? -12.93 -9.125 8.086 1 88.75 82 GLN A C 1
ATOM 657 O O . GLN A 1 82 ? -13.242 -8.188 7.352 1 88.75 82 GLN A O 1
ATOM 662 N N . THR A 1 83 ? -11.734 -9.383 8.57 1 91.5 83 THR A N 1
ATOM 663 C CA . THR A 1 83 ? -10.633 -8.617 8.008 1 91.5 83 THR A CA 1
ATOM 664 C C . THR A 1 83 ? -10.305 -9.094 6.594 1 91.5 83 THR A C 1
ATOM 666 O O . THR A 1 83 ? -10.734 -10.172 6.184 1 91.5 83 THR A O 1
ATOM 669 N N . MET A 1 84 ? -9.586 -8.328 5.883 1 87.19 84 MET A N 1
ATOM 670 C CA . MET A 1 84 ? -9.117 -8.742 4.566 1 87.19 84 MET A CA 1
ATOM 671 C C . MET A 1 84 ? -8.219 -9.969 4.672 1 87.19 84 MET A C 1
ATOM 673 O O . MET A 1 84 ? -8.312 -10.891 3.854 1 87.19 84 MET A O 1
ATOM 677 N N . CYS A 1 85 ? -7.383 -10.039 5.715 1 91.06 85 CYS A N 1
ATOM 678 C CA . CYS A 1 85 ? -6.496 -11.18 5.93 1 91.06 85 CYS A CA 1
ATOM 679 C C . CYS A 1 85 ? -7.297 -12.445 6.191 1 91.06 85 CYS A C 1
ATOM 681 O O . CYS A 1 85 ? -7.023 -13.492 5.594 1 91.06 85 CYS A O 1
ATOM 683 N N . SER A 1 86 ? -8.32 -12.375 7 1 92.31 86 SER A N 1
ATOM 684 C CA . SER A 1 86 ? -9.141 -13.539 7.301 1 92.31 86 SER A CA 1
ATOM 685 C C . SER A 1 86 ? -9.977 -13.961 6.094 1 92.31 86 SER A C 1
ATOM 687 O O . SER A 1 86 ? -10.172 -15.156 5.855 1 92.31 86 SER A O 1
ATOM 689 N N . ALA A 1 87 ? -10.406 -12.922 5.344 1 88.75 87 ALA A N 1
ATOM 690 C CA . ALA A 1 87 ? -11.172 -13.234 4.141 1 88.75 87 ALA A CA 1
ATOM 691 C C . ALA A 1 87 ? -10.336 -14.031 3.146 1 88.75 87 ALA A C 1
ATOM 693 O O . ALA A 1 87 ? -10.812 -15.023 2.588 1 88.75 87 ALA A O 1
ATOM 694 N N . VAL A 1 88 ? -9.094 -13.617 2.98 1 88.62 88 VAL A N 1
ATOM 695 C CA . VAL A 1 88 ? -8.219 -14.328 2.057 1 88.62 88 VAL A CA 1
ATOM 696 C C . VAL A 1 88 ? -7.922 -15.727 2.594 1 88.62 88 VAL A C 1
ATOM 698 O O . VAL A 1 88 ? -8.047 -16.719 1.868 1 88.62 88 VAL A O 1
ATOM 701 N N . LYS A 1 89 ? -7.598 -15.82 3.857 1 91.5 89 LYS A N 1
ATOM 702 C CA . LYS A 1 89 ? -7.246 -17.094 4.488 1 91.5 89 LYS A CA 1
ATOM 703 C C . LYS A 1 89 ? -8.406 -18.078 4.414 1 91.5 89 LYS A C 1
ATOM 705 O O . LYS A 1 89 ? -8.211 -19.25 4.102 1 91.5 89 LYS A O 1
ATOM 710 N N . ASN A 1 90 ? -9.617 -17.641 4.523 1 91.62 90 ASN A N 1
ATOM 711 C CA . ASN A 1 90 ? -10.758 -18.531 4.715 1 91.62 90 ASN A CA 1
ATOM 712 C C . ASN A 1 90 ? -11.445 -18.844 3.393 1 91.62 90 ASN A C 1
ATOM 714 O O . ASN A 1 90 ? -12.039 -19.922 3.236 1 91.62 90 ASN A O 1
ATOM 718 N N . HIS A 1 91 ? -11.32 -17.875 2.455 1 89.44 91 HIS A N 1
ATOM 719 C CA . HIS A 1 91 ? -12.242 -18.016 1.334 1 89.44 91 HIS A CA 1
ATOM 720 C C . HIS A 1 91 ? -11.492 -18.094 0.009 1 89.44 91 HIS A C 1
ATOM 722 O O . HIS A 1 91 ? -12.039 -18.578 -0.99 1 89.44 91 HIS A O 1
ATOM 728 N N . PHE A 1 92 ? -10.289 -17.609 -0.039 1 90.5 92 PHE A N 1
ATOM 729 C CA . PHE A 1 92 ? -9.602 -17.484 -1.318 1 90.5 92 PHE A CA 1
ATOM 730 C C . PHE A 1 92 ? -9.492 -18.828 -2.014 1 90.5 92 PHE A C 1
ATOM 732 O O . PHE A 1 92 ? -9.867 -18.969 -3.18 1 90.5 92 PHE A O 1
ATOM 739 N N . GLU A 1 93 ? -9.016 -19.828 -1.295 1 91.94 93 GLU A N 1
ATOM 740 C CA . GLU A 1 93 ? -8.828 -21.156 -1.877 1 91.94 93 GLU A CA 1
ATOM 741 C C . GLU A 1 93 ? -10.164 -21.75 -2.316 1 91.94 93 GLU A C 1
ATOM 743 O O . GLU A 1 93 ? -10.273 -22.297 -3.418 1 91.94 93 GLU A O 1
ATOM 748 N N . ILE A 1 94 ? -11.164 -21.656 -1.516 1 93.44 94 ILE A N 1
ATOM 749 C CA . ILE A 1 94 ? -12.477 -22.219 -1.788 1 93.44 94 ILE A CA 1
ATOM 750 C C . ILE A 1 94 ? -13.102 -21.516 -2.992 1 93.44 94 ILE A C 1
ATOM 752 O O . ILE A 1 94 ? -13.625 -22.172 -3.898 1 93.44 94 ILE A O 1
ATOM 756 N N . CYS A 1 95 ? -12.953 -20.156 -3.033 1 91.06 95 CYS A N 1
ATOM 757 C CA . CYS A 1 95 ? -13.602 -19.391 -4.094 1 91.06 95 CYS A CA 1
ATOM 758 C C . CYS A 1 95 ? -12.852 -19.547 -5.414 1 91.06 95 CYS A C 1
ATOM 760 O O . CYS A 1 95 ? -13.453 -19.422 -6.484 1 91.06 95 CYS A O 1
ATOM 762 N N . ALA A 1 96 ? -11.578 -19.875 -5.375 1 90.94 96 ALA A N 1
ATOM 763 C CA . ALA A 1 96 ? -10.789 -20.047 -6.59 1 90.94 96 ALA A CA 1
ATOM 764 C C . ALA A 1 96 ? -10.992 -21.422 -7.199 1 90.94 96 ALA A C 1
ATOM 766 O O . ALA A 1 96 ? -10.547 -21.688 -8.32 1 90.94 96 ALA A O 1
ATOM 767 N N . ARG A 1 97 ? -11.664 -22.391 -6.559 1 93.31 97 ARG A N 1
ATOM 768 C CA . ARG A 1 97 ? -11.75 -23.812 -6.906 1 93.31 97 ARG A CA 1
ATOM 769 C C . ARG A 1 97 ? -12.32 -24 -8.312 1 93.31 97 ARG A C 1
ATOM 771 O O . ARG A 1 97 ? -11.797 -24.781 -9.102 1 93.31 97 ARG A O 1
ATOM 778 N N . PRO A 1 98 ? -13.383 -23.188 -8.664 1 92.44 98 PRO A N 1
ATOM 779 C CA . PRO A 1 98 ? -13.93 -23.406 -10.008 1 92.44 98 PRO A CA 1
ATOM 780 C C . PRO A 1 98 ? -12.891 -23.172 -11.109 1 92.44 98 PRO A C 1
ATOM 782 O O . PRO A 1 98 ? -12.914 -23.875 -12.133 1 92.44 98 PRO A O 1
ATOM 785 N N . VAL A 1 99 ? -12.008 -22.219 -10.938 1 90.38 99 VAL A N 1
ATOM 786 C CA . VAL A 1 99 ? -10.977 -21.938 -11.93 1 90.38 99 VAL A CA 1
ATOM 787 C C . VAL A 1 99 ? -9.875 -23 -11.828 1 90.38 99 VAL A C 1
ATOM 789 O O . VAL A 1 99 ? -9.383 -23.484 -12.852 1 90.38 99 VAL A O 1
ATOM 792 N N . THR A 1 100 ? -9.492 -23.375 -10.617 1 92.56 100 THR A N 1
ATOM 793 C CA . THR A 1 100 ? -8.438 -24.375 -10.453 1 92.56 100 THR A CA 1
ATOM 794 C C . THR A 1 100 ? -8.852 -25.719 -11.047 1 92.56 100 THR A C 1
ATOM 796 O O . THR A 1 100 ? -8.031 -26.406 -11.656 1 92.56 100 THR A O 1
ATOM 799 N N . GLU A 1 101 ? -10.062 -26.094 -10.922 1 93.56 101 GLU A N 1
ATOM 800 C CA . GLU A 1 101 ? -10.555 -27.359 -11.422 1 93.56 101 GLU A CA 1
ATOM 801 C C . GLU A 1 101 ? -10.453 -27.453 -12.938 1 93.56 101 GLU A C 1
ATOM 803 O O . GLU A 1 101 ? -10.164 -28.516 -13.492 1 93.56 101 GLU A O 1
ATOM 808 N N . ILE A 1 102 ? -10.688 -26.281 -13.617 1 92.06 102 ILE A N 1
ATOM 809 C CA . ILE A 1 102 ? -10.57 -26.25 -15.07 1 92.06 102 ILE A CA 1
ATOM 810 C C . ILE A 1 102 ? -9.148 -26.641 -15.484 1 92.06 102 ILE A C 1
ATOM 812 O O . ILE A 1 102 ? -8.961 -27.484 -16.359 1 92.06 102 ILE A O 1
ATOM 816 N N . PHE A 1 103 ? -8.195 -26.141 -14.867 1 91.5 103 PHE A N 1
ATOM 817 C CA . PHE A 1 103 ? -6.809 -26.391 -15.234 1 91.5 103 PHE A CA 1
ATOM 818 C C . PHE A 1 103 ? -6.371 -27.766 -14.766 1 91.5 103 PHE A C 1
ATOM 820 O O . PHE A 1 103 ? -5.555 -28.422 -15.422 1 91.5 103 PHE A O 1
ATOM 827 N N . GLU A 1 104 ? -6.855 -28.188 -13.641 1 91.25 104 GLU A N 1
ATOM 828 C CA . GLU A 1 104 ? -6.555 -29.547 -13.195 1 91.25 104 GLU A CA 1
ATOM 829 C C . GLU A 1 104 ? -7.066 -30.578 -14.203 1 91.25 104 GLU A C 1
ATOM 831 O O . GLU A 1 104 ? -6.488 -31.656 -14.336 1 91.25 104 GLU A O 1
ATOM 836 N N . GLU A 1 105 ? -8.117 -30.234 -14.883 1 92.62 105 GLU A N 1
ATOM 837 C CA . GLU A 1 105 ? -8.703 -31.141 -15.867 1 92.62 105 GLU A CA 1
ATOM 838 C C . GLU A 1 105 ? -7.949 -31.094 -17.188 1 92.62 105 GLU A C 1
ATOM 840 O O . GLU A 1 105 ? -7.754 -32.125 -17.828 1 92.62 105 GLU A O 1
ATOM 845 N N . CYS A 1 106 ? -7.527 -29.953 -17.609 1 92.31 106 CYS A N 1
ATOM 846 C CA . CYS A 1 106 ? -7.043 -29.812 -18.969 1 92.31 106 CYS A CA 1
ATOM 847 C C . CYS A 1 106 ? -5.527 -29.938 -19.031 1 92.31 106 CYS A C 1
ATOM 849 O O . CYS A 1 106 ? -4.965 -30.266 -20.078 1 92.31 106 CYS A O 1
ATOM 851 N N . LEU A 1 107 ? -4.812 -29.734 -17.953 1 91.06 107 LEU A N 1
ATOM 852 C CA . LEU A 1 107 ? -3.354 -29.797 -17.953 1 91.06 107 LEU A CA 1
ATOM 853 C C . LEU A 1 107 ? -2.869 -31.25 -17.953 1 91.06 107 LEU A C 1
ATOM 855 O O . LEU A 1 107 ? -3.615 -32.156 -17.578 1 91.06 107 LEU A O 1
ATOM 859 N N . PRO A 1 108 ? -1.608 -31.312 -18.484 1 89.31 108 PRO A N 1
ATOM 860 C CA . PRO A 1 108 ? -1.032 -32.656 -18.406 1 89.31 108 PRO A CA 1
ATOM 861 C C . PRO A 1 108 ? -0.928 -33.188 -16.984 1 89.31 108 PRO A C 1
ATOM 863 O O . PRO A 1 108 ? -0.897 -32.406 -16.031 1 89.31 108 PRO A O 1
ATOM 866 N N . GLU A 1 109 ? -0.83 -34.469 -16.828 1 91.25 109 GLU A N 1
ATOM 867 C CA . GLU A 1 109 ? -0.797 -35.156 -15.531 1 91.25 109 GLU A CA 1
ATOM 868 C C . GLU A 1 109 ? 0.329 -34.594 -14.656 1 91.25 109 GLU A C 1
ATOM 870 O O . GLU A 1 109 ? 0.156 -34.438 -13.453 1 91.25 109 GLU A O 1
ATOM 875 N N . SER A 1 110 ? 1.402 -34.219 -15.281 1 88.38 110 SER A N 1
ATOM 876 C CA . SER A 1 110 ? 2.578 -33.781 -14.539 1 88.38 110 SER A CA 1
ATOM 877 C C . SER A 1 110 ? 2.354 -32.406 -13.938 1 88.38 110 SER A C 1
ATOM 879 O O . SER A 1 110 ? 3.078 -31.984 -13.031 1 88.38 110 SER A O 1
ATOM 881 N N . SER A 1 111 ? 1.286 -31.719 -14.438 1 91.5 111 SER A N 1
ATOM 882 C CA . SER A 1 111 ? 1.099 -30.328 -14.031 1 91.5 111 SER A CA 1
ATOM 883 C C . SER A 1 111 ? -0.27 -30.109 -13.391 1 91.5 111 SER A C 1
ATOM 885 O O . SER A 1 111 ? -0.656 -28.984 -13.102 1 91.5 111 SER A O 1
ATOM 887 N N . GLN A 1 112 ? -0.985 -31.141 -13.062 1 91.69 112 GLN A N 1
ATOM 888 C CA . GLN A 1 112 ? -2.377 -31.047 -12.633 1 91.69 112 GLN A CA 1
ATOM 889 C C . GLN A 1 112 ? -2.484 -30.406 -11.25 1 91.69 112 GLN A C 1
ATOM 891 O O . GLN A 1 112 ? -3.508 -29.812 -10.914 1 91.69 112 GLN A O 1
ATOM 896 N N . ASP A 1 113 ? -1.434 -30.5 -10.445 1 89.69 113 ASP A N 1
ATOM 897 C CA . ASP A 1 113 ? -1.475 -29.984 -9.086 1 89.69 113 ASP A CA 1
ATOM 898 C C . ASP A 1 113 ? -0.957 -28.547 -9.023 1 89.69 113 ASP A C 1
ATOM 900 O O . ASP A 1 113 ? -0.993 -27.906 -7.973 1 89.69 113 ASP A O 1
ATOM 904 N N . LEU A 1 114 ? -0.528 -28.016 -10.141 1 90.5 114 LEU A N 1
ATOM 905 C CA . LEU A 1 114 ? 0.099 -26.703 -10.18 1 90.5 114 LEU A CA 1
ATOM 906 C C . LEU A 1 114 ? -0.899 -25.609 -9.805 1 90.5 114 LEU A C 1
ATOM 908 O O . LEU A 1 114 ? -0.583 -24.719 -9.016 1 90.5 114 LEU A O 1
ATOM 912 N N . PRO A 1 115 ? -2.129 -25.672 -10.336 1 89.69 115 PRO A N 1
ATOM 913 C CA . PRO A 1 115 ? -3.074 -24.609 -9.984 1 89.69 115 PRO A CA 1
ATOM 914 C C . PRO A 1 115 ? -3.324 -24.531 -8.477 1 89.69 115 PRO A C 1
ATOM 916 O O . PRO A 1 115 ? -3.293 -23.438 -7.906 1 89.69 115 PRO A O 1
ATOM 919 N N . SER A 1 116 ? -3.57 -25.703 -7.836 1 90.94 116 SER A N 1
ATOM 920 C CA . SER A 1 116 ? -3.775 -25.719 -6.391 1 90.94 116 SER A CA 1
ATOM 921 C C . SER A 1 116 ? -2.529 -25.234 -5.652 1 90.94 116 SER A C 1
ATOM 923 O O . SER A 1 116 ? -2.629 -24.547 -4.641 1 90.94 116 SER A O 1
ATOM 925 N N . PHE A 1 117 ? -1.375 -25.547 -6.125 1 92.12 117 PHE A N 1
ATOM 926 C CA . PHE A 1 117 ? -0.098 -25.141 -5.562 1 92.12 117 PHE A CA 1
ATOM 927 C C . PHE A 1 117 ? 0.036 -23.609 -5.598 1 92.12 117 PHE A C 1
ATOM 929 O O . PHE A 1 117 ? 0.431 -23 -4.609 1 92.12 117 PHE A O 1
ATOM 936 N N . ILE A 1 118 ? -0.32 -23.031 -6.719 1 89.94 118 ILE A N 1
ATOM 937 C CA . ILE A 1 118 ? -0.204 -21.578 -6.895 1 89.94 118 ILE A CA 1
ATOM 938 C C . ILE A 1 118 ? -1.138 -20.859 -5.922 1 89.94 118 ILE A C 1
ATOM 940 O O . ILE A 1 118 ? -0.736 -19.906 -5.258 1 89.94 118 ILE A O 1
ATOM 944 N N . ILE A 1 119 ? -2.322 -21.359 -5.797 1 90.12 119 ILE A N 1
ATOM 945 C CA . ILE A 1 119 ? -3.309 -20.75 -4.914 1 90.12 119 ILE A CA 1
ATOM 946 C C . ILE A 1 119 ? -2.826 -20.828 -3.469 1 90.12 119 ILE A C 1
ATOM 948 O O . ILE A 1 119 ? -2.859 -19.844 -2.74 1 90.12 119 ILE A O 1
ATOM 952 N N . LYS A 1 120 ? -2.369 -22 -3.045 1 92.12 120 LYS A N 1
ATOM 953 C CA . LYS A 1 120 ? -1.886 -22.188 -1.68 1 92.12 120 LYS A CA 1
ATOM 954 C C . LYS A 1 120 ? -0.664 -21.312 -1.402 1 92.12 120 LYS A C 1
ATOM 956 O O . LYS A 1 120 ? -0.484 -20.828 -0.285 1 92.12 120 LYS A O 1
ATOM 961 N N . THR A 1 121 ? 0.165 -21.156 -2.436 1 91.56 121 THR A N 1
ATOM 962 C CA . THR A 1 121 ? 1.324 -20.281 -2.32 1 91.56 121 THR A CA 1
ATOM 963 C C . THR A 1 121 ? 0.888 -18.844 -2.078 1 91.56 121 THR A C 1
ATOM 965 O O . THR A 1 121 ? 1.437 -18.156 -1.211 1 91.56 121 THR A O 1
ATOM 968 N N . MET A 1 122 ? -0.124 -18.391 -2.768 1 89.56 122 MET A N 1
ATOM 969 C CA . MET A 1 122 ? -0.638 -17.031 -2.607 1 89.56 122 MET A CA 1
ATOM 970 C C . MET A 1 122 ? -1.211 -16.828 -1.208 1 89.56 122 MET A C 1
ATOM 972 O O . MET A 1 122 ? -1.014 -15.773 -0.598 1 89.56 122 MET A O 1
ATOM 976 N N . VAL A 1 123 ? -1.88 -17.859 -0.771 1 91.06 123 VAL A N 1
ATOM 977 C CA . VAL A 1 123 ? -2.441 -17.781 0.575 1 91.06 123 VAL A CA 1
ATOM 978 C C . VAL A 1 123 ? -1.314 -17.688 1.601 1 91.06 123 VAL A C 1
ATOM 980 O O . VAL A 1 123 ? -1.391 -16.906 2.551 1 91.06 123 VAL A O 1
ATOM 983 N N . ALA A 1 124 ? -0.246 -18.422 1.398 1 93.5 124 ALA A N 1
ATOM 984 C CA . ALA A 1 124 ? 0.895 -18.406 2.309 1 93.5 124 ALA A CA 1
ATOM 985 C C . ALA A 1 124 ? 1.554 -17.031 2.336 1 93.5 124 ALA A C 1
ATOM 987 O O . ALA A 1 124 ? 1.888 -16.516 3.404 1 93.5 124 ALA A O 1
ATOM 988 N N . MET A 1 125 ? 1.696 -16.469 1.201 1 93.19 125 MET A N 1
ATOM 989 C CA . MET A 1 125 ? 2.297 -15.141 1.104 1 93.19 125 MET A CA 1
ATOM 990 C C . MET A 1 125 ? 1.416 -14.094 1.778 1 93.19 125 MET A C 1
ATOM 992 O O . MET A 1 125 ? 1.915 -13.227 2.498 1 93.19 125 MET A O 1
ATOM 996 N N . SER A 1 126 ? 0.145 -14.242 1.552 1 91.62 126 SER A N 1
ATOM 997 C CA . SER A 1 126 ? -0.793 -13.32 2.184 1 91.62 126 SER A CA 1
ATOM 998 C C . SER A 1 126 ? -0.749 -13.438 3.703 1 91.62 126 SER A C 1
ATOM 1000 O O . SER A 1 126 ? -0.744 -12.43 4.41 1 91.62 126 SER A O 1
ATOM 1002 N N . ASN A 1 127 ? -0.716 -14.656 4.117 1 94.44 127 ASN A N 1
ATOM 1003 C CA . ASN A 1 127 ? -0.609 -14.891 5.555 1 94.44 127 ASN A CA 1
ATOM 1004 C C . ASN A 1 127 ? 0.653 -14.25 6.133 1 94.44 127 ASN A C 1
ATOM 1006 O O . ASN A 1 127 ? 0.624 -13.688 7.227 1 94.44 127 ASN A O 1
ATOM 1010 N N . HIS A 1 128 ? 1.674 -14.336 5.43 1 95.19 128 HIS A N 1
ATOM 1011 C CA . HIS A 1 128 ? 2.926 -13.727 5.867 1 95.19 128 HIS A CA 1
ATOM 1012 C C . HIS A 1 128 ? 2.799 -12.211 5.98 1 95.19 128 HIS A C 1
ATOM 1014 O O . HIS A 1 128 ? 3.186 -11.625 6.992 1 95.19 128 HIS A O 1
ATOM 1020 N N . LEU A 1 129 ? 2.246 -11.594 5.008 1 94.12 129 LEU A N 1
ATOM 1021 C CA . LEU A 1 129 ? 2.074 -10.148 4.996 1 94.12 129 LEU A CA 1
ATOM 1022 C C . LEU A 1 129 ? 1.222 -9.688 6.176 1 94.12 129 LEU A C 1
ATOM 1024 O O . LEU A 1 129 ? 1.462 -8.625 6.75 1 94.12 129 LEU A O 1
ATOM 1028 N N . CYS A 1 130 ? 0.26 -10.516 6.488 1 94.31 130 CYS A N 1
ATOM 1029 C CA . CYS A 1 130 ? -0.661 -10.164 7.562 1 94.31 130 CYS A CA 1
ATOM 1030 C C . CYS A 1 130 ? 0.036 -10.211 8.914 1 94.31 130 CYS A C 1
ATOM 1032 O O . CYS A 1 130 ? -0.409 -9.578 9.875 1 94.31 130 CYS A O 1
ATOM 1034 N N . ARG A 1 131 ? 1.119 -10.852 8.984 1 95.81 131 ARG A N 1
ATOM 1035 C CA . ARG A 1 131 ? 1.72 -11.133 10.281 1 95.81 131 ARG A CA 1
ATOM 1036 C C . ARG A 1 131 ? 2.926 -10.227 10.531 1 95.81 131 ARG A C 1
ATOM 1038 O O . ARG A 1 131 ? 3.275 -9.953 11.68 1 95.81 131 ARG A O 1
ATOM 1045 N N . ILE A 1 132 ? 3.561 -9.773 9.531 1 96.06 132 ILE A N 1
ATOM 1046 C CA . ILE A 1 132 ? 4.766 -8.977 9.734 1 96.06 132 ILE A CA 1
ATOM 1047 C C . ILE A 1 132 ? 4.387 -7.551 10.117 1 96.06 132 ILE A C 1
ATOM 1049 O O . ILE A 1 132 ? 3.236 -7.141 9.953 1 96.06 132 ILE A O 1
ATOM 1053 N N . ASP A 1 133 ? 5.348 -6.824 10.633 1 95.56 133 ASP A N 1
ATOM 1054 C CA . ASP A 1 133 ? 5.059 -5.477 11.109 1 95.56 133 ASP A CA 1
ATOM 1055 C C . ASP A 1 133 ? 5.07 -4.477 9.953 1 95.56 133 ASP A C 1
ATOM 1057 O O . ASP A 1 133 ? 5.469 -4.809 8.836 1 95.56 133 ASP A O 1
ATOM 1061 N N . GLY A 1 134 ? 4.625 -3.291 10.266 1 94.81 134 GLY A N 1
ATOM 1062 C CA . GLY A 1 134 ? 4.48 -2.244 9.266 1 94.81 134 GLY A CA 1
ATOM 1063 C C . GLY A 1 134 ? 5.797 -1.84 8.633 1 94.81 134 GLY A C 1
ATOM 1064 O O . GLY A 1 134 ? 5.844 -1.522 7.441 1 94.81 134 GLY A O 1
ATOM 1065 N N . GLU A 1 135 ? 6.824 -1.851 9.453 1 95.25 135 GLU A N 1
ATOM 1066 C CA . GLU A 1 135 ? 8.125 -1.496 8.891 1 95.25 135 GLU A CA 1
ATOM 1067 C C . GLU A 1 135 ? 8.516 -2.439 7.758 1 95.25 135 GLU A C 1
ATOM 1069 O O . GLU A 1 135 ? 8.922 -1.991 6.684 1 95.25 135 GLU A O 1
ATOM 1074 N N . HIS A 1 136 ? 8.32 -3.684 7.926 1 96.69 136 HIS A N 1
ATOM 1075 C CA . HIS A 1 136 ? 8.648 -4.668 6.902 1 96.69 136 HIS A CA 1
ATOM 1076 C C . HIS A 1 136 ? 7.734 -4.523 5.688 1 96.69 136 HIS A C 1
ATOM 1078 O O . HIS A 1 136 ? 8.188 -4.656 4.551 1 96.69 136 HIS A O 1
ATOM 1084 N N . ILE A 1 137 ? 6.516 -4.25 5.906 1 93.56 137 ILE A N 1
ATOM 1085 C CA . ILE A 1 137 ? 5.566 -4.082 4.816 1 93.56 137 ILE A CA 1
ATOM 1086 C C . ILE A 1 137 ? 5.949 -2.863 3.98 1 93.56 137 ILE A C 1
ATOM 1088 O O . ILE A 1 137 ? 5.988 -2.932 2.75 1 93.56 137 ILE A O 1
ATOM 1092 N N . ILE A 1 138 ? 6.211 -1.771 4.637 1 89.75 138 ILE A N 1
ATOM 1093 C CA . ILE A 1 138 ? 6.543 -0.523 3.959 1 89.75 138 ILE A CA 1
ATOM 1094 C C . ILE A 1 138 ? 7.828 -0.703 3.15 1 89.75 138 ILE A C 1
ATOM 1096 O O . ILE A 1 138 ? 7.949 -0.18 2.041 1 89.75 138 ILE A O 1
ATOM 1100 N N . GLU A 1 139 ? 8.773 -1.46 3.664 1 92.06 139 GLU A N 1
ATOM 1101 C CA . GLU A 1 139 ? 10.047 -1.685 2.984 1 92.06 139 GLU A CA 1
ATOM 1102 C C . GLU A 1 139 ? 9.844 -2.412 1.657 1 92.06 139 GLU A C 1
ATOM 1104 O O . GLU A 1 139 ? 10.695 -2.336 0.765 1 92.06 139 GLU A O 1
ATOM 1109 N N . LEU A 1 140 ? 8.734 -3.172 1.504 1 89.75 140 LEU A N 1
ATOM 1110 C CA . LEU A 1 140 ? 8.453 -3.887 0.263 1 89.75 140 LEU A CA 1
ATOM 1111 C C . LEU A 1 140 ? 8.219 -2.912 -0.885 1 89.75 140 LEU A C 1
ATOM 1113 O O . LEU A 1 140 ? 8.211 -3.311 -2.051 1 89.75 140 LEU A O 1
ATOM 1117 N N . SER A 1 141 ? 8.109 -1.661 -0.563 1 83.75 141 SER A N 1
ATOM 1118 C CA . SER A 1 141 ? 7.992 -0.633 -1.591 1 83.75 141 SER A CA 1
ATOM 1119 C C . SER A 1 141 ? 9.312 0.105 -1.794 1 83.75 141 SER A C 1
ATOM 1121 O O . SER A 1 141 ? 9.375 1.076 -2.551 1 83.75 141 SER A O 1
ATOM 1123 N N . ASN A 1 142 ? 10.352 -0.288 -1.102 1 84.44 142 ASN A N 1
ATOM 1124 C CA . ASN A 1 142 ? 11.656 0.356 -1.223 1 84.44 142 ASN A CA 1
ATOM 1125 C C . ASN A 1 142 ? 12.219 0.22 -2.633 1 84.44 142 ASN A C 1
ATOM 1127 O O . ASN A 1 142 ? 12.32 -0.888 -3.164 1 84.44 142 ASN A O 1
ATOM 1131 N N . PRO A 1 143 ? 12.586 1.224 -3.256 1 79.88 143 PRO A N 1
ATOM 1132 C CA . PRO A 1 143 ? 13 1.19 -4.66 1 79.88 143 PRO A CA 1
ATOM 1133 C C . PRO A 1 143 ? 14.336 0.486 -4.871 1 79.88 143 PRO A C 1
ATOM 1135 O O . PRO A 1 143 ? 14.711 0.177 -6.008 1 79.88 143 PRO A O 1
ATOM 1138 N N . CYS A 1 144 ? 15.125 0.28 -3.754 1 85.44 144 CYS A N 1
ATOM 1139 C CA . CYS A 1 144 ? 16.438 -0.337 -3.902 1 85.44 144 CYS A CA 1
ATOM 1140 C C . CYS A 1 144 ? 16.344 -1.65 -4.668 1 85.44 144 CYS A C 1
ATOM 1142 O O . CYS A 1 144 ? 17.281 -2.047 -5.355 1 85.44 144 CYS A O 1
ATOM 1144 N N . VAL A 1 145 ? 15.18 -2.385 -4.641 1 86.56 145 VAL A N 1
ATOM 1145 C CA . VAL A 1 145 ? 15.016 -3.695 -5.258 1 86.56 145 VAL A CA 1
ATOM 1146 C C . VAL A 1 145 ? 15.023 -3.551 -6.781 1 86.56 145 VAL A C 1
ATOM 1148 O O . VAL A 1 145 ? 15.32 -4.508 -7.5 1 86.56 145 VAL A O 1
ATOM 1151 N N . LYS A 1 146 ? 14.727 -2.436 -7.215 1 81.81 146 LYS A N 1
ATOM 1152 C CA . LYS A 1 146 ? 14.625 -2.207 -8.656 1 81.81 146 LYS A CA 1
ATOM 1153 C C . LYS A 1 146 ? 15.945 -1.708 -9.227 1 81.81 146 LYS A C 1
ATOM 1155 O O . LYS A 1 146 ? 16.047 -1.433 -10.422 1 81.81 146 LYS A O 1
ATOM 1160 N N . SER A 1 147 ? 16.922 -1.589 -8.352 1 80.62 147 SER A N 1
ATOM 1161 C CA . SER A 1 147 ? 18.219 -1.134 -8.828 1 80.62 147 SER A CA 1
ATOM 1162 C C . SER A 1 147 ? 18.75 -2.031 -9.938 1 80.62 147 SER A C 1
ATOM 1164 O O . SER A 1 147 ? 18.562 -3.25 -9.906 1 80.62 147 SER A O 1
ATOM 1166 N N . GLN A 1 148 ? 19.266 -1.437 -10.977 1 76.81 148 GLN A N 1
ATOM 1167 C CA . GLN A 1 148 ? 19.766 -2.178 -12.125 1 76.81 148 GLN A CA 1
ATOM 1168 C C . GLN A 1 148 ? 21.188 -2.66 -11.891 1 76.81 148 GLN A C 1
ATOM 1170 O O . GLN A 1 148 ? 22.125 -2.186 -12.539 1 76.81 148 GLN A O 1
ATOM 1175 N N . THR A 1 149 ? 21.297 -3.539 -11.062 1 76.5 149 THR A N 1
ATOM 1176 C CA . THR A 1 149 ? 22.594 -4.156 -10.844 1 76.5 149 THR A CA 1
ATOM 1177 C C . THR A 1 149 ? 22.828 -5.289 -11.836 1 76.5 149 THR A C 1
ATOM 1179 O O . THR A 1 149 ? 21.891 -5.77 -12.477 1 76.5 149 THR A O 1
ATOM 1182 N N . TYR A 1 150 ? 24.078 -5.656 -12.086 1 79.5 150 TYR A N 1
ATOM 1183 C CA . TYR A 1 150 ? 24.406 -6.801 -12.93 1 79.5 150 TYR A CA 1
ATOM 1184 C C . TYR A 1 150 ? 23.75 -8.07 -12.398 1 79.5 150 TYR A C 1
ATOM 1186 O O . TYR A 1 150 ? 23.297 -8.914 -13.172 1 79.5 150 TYR A O 1
ATOM 1194 N N . ARG A 1 151 ? 23.609 -8.203 -11.164 1 79.12 151 ARG A N 1
ATOM 1195 C CA . ARG A 1 151 ? 22.984 -9.359 -10.539 1 79.12 151 ARG A CA 1
ATOM 1196 C C . ARG A 1 151 ? 21.484 -9.398 -10.836 1 79.12 151 ARG A C 1
ATOM 1198 O O . ARG A 1 151 ? 20.922 -10.469 -11.094 1 79.12 151 ARG A O 1
ATOM 1205 N N . MET A 1 152 ? 20.906 -8.234 -10.805 1 81.19 152 MET A N 1
ATOM 1206 C CA . MET A 1 152 ? 19.484 -8.164 -11.141 1 81.19 152 MET A CA 1
ATOM 1207 C C . MET A 1 152 ? 19.25 -8.617 -12.57 1 81.19 152 MET A C 1
ATOM 1209 O O . MET A 1 152 ? 18.328 -9.398 -12.836 1 81.19 152 MET A O 1
ATOM 1213 N N . ARG A 1 153 ? 20.125 -8.148 -13.438 1 81.69 153 ARG A N 1
ATOM 1214 C CA . ARG A 1 153 ? 19.984 -8.516 -14.844 1 81.69 153 ARG A CA 1
ATOM 1215 C C . ARG A 1 153 ? 20.094 -10.023 -15.031 1 81.69 153 ARG A C 1
ATOM 1217 O O . ARG A 1 153 ? 19.312 -10.625 -15.766 1 81.69 153 ARG A O 1
ATOM 1224 N N . ARG A 1 154 ? 21 -10.617 -14.383 1 82.5 154 ARG A N 1
ATOM 1225 C CA . ARG A 1 154 ? 21.172 -12.062 -14.461 1 82.5 154 ARG A CA 1
ATOM 1226 C C . ARG A 1 154 ? 19.953 -12.789 -13.906 1 82.5 154 ARG A C 1
ATOM 1228 O O . ARG A 1 154 ? 19.5 -13.773 -14.492 1 82.5 154 ARG A O 1
ATOM 1235 N N . CYS A 1 155 ? 19.484 -12.281 -12.82 1 83.75 155 CYS A N 1
ATOM 1236 C CA . CYS A 1 155 ? 18.312 -12.898 -12.219 1 83.75 155 CYS A CA 1
ATOM 1237 C C . CYS A 1 155 ? 17.109 -12.773 -13.133 1 83.75 155 CYS A C 1
ATOM 1239 O O . CYS A 1 155 ? 16.359 -13.734 -13.312 1 83.75 155 CYS A O 1
ATOM 1241 N N . MET A 1 156 ? 16.984 -11.656 -13.727 1 82.62 156 MET A N 1
ATOM 1242 C CA . MET A 1 156 ? 15.859 -11.414 -14.625 1 82.62 156 MET A CA 1
ATOM 1243 C C . MET A 1 156 ? 15.969 -12.289 -15.875 1 82.62 156 MET A C 1
ATOM 1245 O O . MET A 1 156 ? 14.961 -12.812 -16.359 1 82.62 156 MET A O 1
ATOM 1249 N N . MET A 1 157 ? 17.203 -12.445 -16.328 1 82.38 157 MET A N 1
ATOM 1250 C CA . MET A 1 157 ? 17.422 -13.297 -17.484 1 82.38 157 MET A CA 1
ATOM 1251 C C . MET A 1 157 ? 17.062 -14.75 -17.172 1 82.38 157 MET A C 1
ATOM 1253 O O . MET A 1 157 ? 16.438 -15.43 -18 1 82.38 157 MET A O 1
ATOM 1257 N N . LYS A 1 158 ? 17.469 -15.172 -16.047 1 82.62 158 LYS A N 1
ATOM 1258 C CA . LYS A 1 158 ? 17.125 -16.531 -15.625 1 82.62 158 LYS A CA 1
ATOM 1259 C C . LYS A 1 158 ? 15.617 -16.703 -15.523 1 82.62 158 LYS A C 1
ATOM 1261 O O . LYS A 1 158 ? 15.07 -17.703 -16 1 82.62 158 LYS A O 1
ATOM 1266 N N . ALA A 1 159 ? 14.945 -15.773 -14.914 1 81.62 159 ALA A N 1
ATOM 1267 C CA . ALA A 1 159 ? 13.492 -15.82 -14.781 1 81.62 159 ALA A CA 1
ATOM 1268 C C . ALA A 1 159 ? 12.812 -15.82 -16.156 1 81.62 159 ALA A C 1
ATOM 1270 O O . ALA A 1 159 ? 11.898 -16.609 -16.391 1 81.62 159 ALA A O 1
ATOM 1271 N N . GLN A 1 160 ? 13.391 -15.039 -16.984 1 78.81 160 GLN A N 1
ATOM 1272 C CA . GLN A 1 160 ? 12.82 -14.938 -18.328 1 78.81 160 GLN A CA 1
ATOM 1273 C C . GLN A 1 160 ? 13.016 -16.234 -19.109 1 78.81 160 GLN A C 1
ATOM 1275 O O . GLN A 1 160 ? 12.109 -16.688 -19.812 1 78.81 160 GLN A O 1
ATOM 1280 N N . SER A 1 161 ? 14.18 -16.734 -19.047 1 81.88 161 SER A N 1
ATOM 1281 C CA . SER A 1 161 ? 14.469 -18 -19.719 1 81.88 161 SER A CA 1
ATOM 1282 C C . SER A 1 161 ? 13.539 -19.109 -19.234 1 81.88 161 SER A C 1
ATOM 1284 O O . SER A 1 161 ? 12.992 -19.859 -20.047 1 81.88 161 SER A O 1
ATOM 1286 N N . LYS A 1 162 ? 13.289 -19.172 -18 1 82.5 162 LYS A N 1
ATOM 1287 C CA . LYS A 1 162 ? 12.398 -20.188 -17.453 1 82.5 162 LYS A CA 1
ATOM 1288 C C . LYS A 1 162 ? 10.961 -19.969 -17.891 1 82.5 162 LYS A C 1
ATOM 1290 O O . LYS A 1 162 ? 10.258 -20.906 -18.266 1 82.5 162 LYS A O 1
ATOM 1295 N N . LEU A 1 163 ? 10.578 -18.766 -17.938 1 78.62 163 LEU A N 1
ATOM 1296 C CA . LEU A 1 163 ? 9.227 -18.453 -18.344 1 78.62 163 LEU A CA 1
ATOM 1297 C C . LEU A 1 163 ? 9.008 -18.797 -19.812 1 78.62 163 LEU A C 1
ATOM 1299 O O . LEU A 1 163 ? 7.934 -19.25 -20.203 1 78.62 163 LEU A O 1
ATOM 1303 N N . GLN A 1 164 ? 10.078 -18.562 -20.578 1 76.25 164 GLN A N 1
ATOM 1304 C CA . GLN A 1 164 ? 10.008 -18.938 -21.984 1 76.25 164 GLN A CA 1
ATOM 1305 C C . GLN A 1 164 ? 9.859 -20.453 -22.141 1 76.25 164 GLN A C 1
ATOM 1307 O O . GLN A 1 164 ? 9.062 -20.922 -22.969 1 76.25 164 GLN A O 1
ATOM 1312 N N . THR A 1 165 ? 10.531 -21.109 -21.344 1 81.94 165 THR A N 1
ATOM 1313 C CA . THR A 1 165 ? 10.422 -22.562 -21.359 1 81.94 165 THR A CA 1
ATOM 1314 C C . THR A 1 165 ? 9.023 -23.016 -20.969 1 81.94 165 THR A C 1
ATOM 1316 O O . THR A 1 165 ? 8.445 -23.906 -21.594 1 81.94 165 THR A O 1
ATOM 1319 N N . TYR A 1 166 ? 8.445 -22.375 -20.047 1 78.62 166 TYR A N 1
ATOM 1320 C CA . TYR A 1 166 ? 7.141 -22.75 -19.516 1 78.62 166 TYR A CA 1
ATOM 1321 C C . TYR A 1 166 ? 6.027 -22.344 -20.469 1 78.62 166 TYR A C 1
ATOM 1323 O O . TYR A 1 166 ? 4.914 -22.875 -20.391 1 78.62 166 TYR A O 1
ATOM 1331 N N . SER A 1 167 ? 6.328 -21.391 -21.344 1 72.75 167 SER A N 1
ATOM 1332 C CA . SER A 1 167 ? 5.34 -20.984 -22.344 1 72.75 167 SER A CA 1
ATOM 1333 C C . SER A 1 167 ? 5.102 -22.094 -23.359 1 72.75 167 SER A C 1
ATOM 1335 O O . SER A 1 167 ? 4.016 -22.188 -23.938 1 72.75 167 SER A O 1
ATOM 1337 N N . SER A 1 168 ? 6.105 -22.859 -23.562 1 76.44 168 SER A N 1
ATOM 1338 C CA . SER A 1 168 ? 5.996 -23.938 -24.531 1 76.44 168 SER A CA 1
ATOM 1339 C C . SER A 1 168 ? 5.566 -25.234 -23.875 1 76.44 168 SER A C 1
ATOM 1341 O O . SER A 1 168 ? 4.914 -26.078 -24.5 1 76.44 168 SER A O 1
ATOM 1343 N N . GLN A 1 169 ? 5.988 -25.375 -22.625 1 81.75 169 GLN A N 1
ATOM 1344 C CA . GLN A 1 169 ? 5.656 -26.562 -21.844 1 81.75 169 GLN A CA 1
ATOM 1345 C C . GLN A 1 169 ? 5.277 -26.188 -20.406 1 81.75 169 GLN A C 1
ATOM 1347 O O . GLN A 1 169 ? 6.086 -25.625 -19.672 1 81.75 169 GLN A O 1
ATOM 1352 N N . ILE A 1 170 ? 4.086 -26.641 -20.062 1 84.81 170 ILE A N 1
ATOM 1353 C CA . ILE A 1 170 ? 3.627 -26.344 -18.703 1 84.81 170 ILE A CA 1
ATOM 1354 C C . ILE A 1 170 ? 4.457 -27.125 -17.703 1 84.81 170 ILE A C 1
ATOM 1356 O O . ILE A 1 170 ? 4.547 -28.359 -17.781 1 84.81 170 ILE A O 1
ATOM 1360 N N . PRO A 1 171 ? 5.066 -26.375 -16.828 1 88.94 171 PRO A N 1
ATOM 1361 C CA . PRO A 1 171 ? 5.949 -27.062 -15.875 1 88.94 171 PRO A CA 1
ATOM 1362 C C . PRO A 1 171 ? 5.18 -27.859 -14.82 1 88.94 171 PRO A C 1
ATOM 1364 O O . PRO A 1 171 ? 3.998 -27.594 -14.586 1 88.94 171 PRO A O 1
ATOM 1367 N N . SER A 1 172 ? 5.871 -28.844 -14.289 1 89.5 172 SER A N 1
ATOM 1368 C CA . SER A 1 172 ? 5.379 -29.531 -13.102 1 89.5 172 SER A CA 1
ATOM 1369 C C . SER A 1 172 ? 5.625 -28.719 -11.844 1 89.5 172 SER A C 1
ATOM 1371 O O . SER A 1 172 ? 6.387 -27.734 -11.867 1 89.5 172 SER A O 1
ATOM 1373 N N . LYS A 1 173 ? 4.977 -29.172 -10.812 1 89.5 173 LYS A N 1
ATOM 1374 C CA . LYS A 1 173 ? 5.207 -28.578 -9.508 1 89.5 173 LYS A CA 1
ATOM 1375 C C . LYS A 1 173 ? 6.68 -28.641 -9.117 1 89.5 173 LYS A C 1
ATOM 1377 O O . LYS A 1 173 ? 7.238 -27.672 -8.609 1 89.5 173 LYS A O 1
ATOM 1382 N N . GLN A 1 174 ? 7.309 -29.703 -9.398 1 90.69 174 GLN A N 1
ATOM 1383 C CA . GLN A 1 174 ? 8.719 -29.906 -9.086 1 90.69 174 GLN A CA 1
ATOM 1384 C C . GLN A 1 174 ? 9.602 -28.938 -9.859 1 90.69 174 GLN A C 1
ATOM 1386 O O . GLN A 1 174 ? 10.523 -28.344 -9.297 1 90.69 174 GLN A O 1
ATOM 1391 N N . GLU A 1 175 ? 9.305 -28.734 -11.102 1 89.25 175 GLU A N 1
ATOM 1392 C CA . GLU A 1 175 ? 10.078 -27.828 -11.938 1 89.25 175 GLU A CA 1
ATOM 1393 C C . GLU A 1 175 ? 9.938 -26.375 -11.461 1 89.25 175 GLU A C 1
ATOM 1395 O O . GLU A 1 175 ? 10.914 -25.625 -11.461 1 89.25 175 GLU A O 1
ATOM 1400 N N . VAL A 1 176 ? 8.734 -26.016 -11.102 1 90.38 176 VAL A N 1
ATOM 1401 C CA . VAL A 1 176 ? 8.492 -24.672 -10.586 1 90.38 176 VAL A CA 1
ATOM 1402 C C . VAL A 1 176 ? 9.297 -24.453 -9.312 1 90.38 176 VAL A C 1
ATOM 1404 O O . VAL A 1 176 ? 9.953 -23.422 -9.148 1 90.38 176 VAL A O 1
ATOM 1407 N N . CYS A 1 177 ? 9.281 -25.469 -8.422 1 92.31 177 CYS A N 1
ATOM 1408 C CA . CYS A 1 177 ? 9.992 -25.344 -7.152 1 92.31 177 CYS A CA 1
ATOM 1409 C C . CYS A 1 177 ? 11.5 -25.266 -7.379 1 92.31 177 CYS A C 1
ATOM 1411 O O . CYS A 1 177 ? 12.188 -24.5 -6.695 1 92.31 177 CYS A O 1
ATOM 1413 N N . GLU A 1 178 ? 11.992 -25.969 -8.312 1 89.75 178 GLU A N 1
ATOM 1414 C CA . GLU A 1 178 ? 13.414 -25.891 -8.656 1 89.75 178 GLU A CA 1
ATOM 1415 C C . GLU A 1 178 ? 13.781 -24.516 -9.195 1 89.75 178 GLU A C 1
ATOM 1417 O O . GLU A 1 178 ? 14.828 -23.969 -8.836 1 89.75 178 GLU A O 1
ATOM 1422 N N . SER A 1 179 ? 12.93 -24.016 -10.055 1 88.12 179 SER A N 1
ATOM 1423 C CA . SER A 1 179 ? 13.164 -22.688 -10.594 1 88.12 179 SER A CA 1
ATOM 1424 C C . SER A 1 179 ? 13.148 -21.641 -9.492 1 88.12 179 SER A C 1
ATOM 1426 O O . SER A 1 179 ? 13.992 -20.734 -9.477 1 88.12 179 SER A O 1
ATOM 1428 N N . LEU A 1 180 ? 12.234 -21.797 -8.562 1 90.12 180 LEU A N 1
ATOM 1429 C CA . LEU A 1 180 ? 12.109 -20.828 -7.473 1 90.12 180 LEU A CA 1
ATOM 1430 C C . LEU A 1 180 ? 13.328 -20.891 -6.566 1 90.12 180 LEU A C 1
ATOM 1432 O O . LEU A 1 180 ? 13.812 -19.844 -6.109 1 90.12 180 LEU A O 1
ATOM 1436 N N . ARG A 1 181 ? 13.82 -22.047 -6.301 1 90.44 181 ARG A N 1
ATOM 1437 C CA . ARG A 1 181 ? 15.016 -22.188 -5.48 1 90.44 181 ARG A CA 1
ATOM 1438 C C . ARG A 1 181 ? 16.219 -21.5 -6.141 1 90.44 181 ARG A C 1
ATOM 1440 O O . ARG A 1 181 ? 16.984 -20.812 -5.477 1 90.44 181 ARG A O 1
ATOM 1447 N N . SER A 1 182 ? 16.328 -21.703 -7.434 1 88.19 182 SER A N 1
ATOM 1448 C CA . SER A 1 182 ? 17.406 -21.062 -8.18 1 88.19 182 SER A CA 1
ATOM 1449 C C . SER A 1 182 ? 17.25 -19.547 -8.164 1 88.19 182 SER A C 1
ATOM 1451 O O . SER A 1 182 ? 18.234 -18.828 -8 1 88.19 182 SER A O 1
ATOM 1453 N N . LEU A 1 183 ? 16.062 -19.109 -8.336 1 89.69 183 LEU A N 1
ATOM 1454 C CA . LEU A 1 183 ? 15.789 -17.672 -8.359 1 89.69 183 LEU A CA 1
ATOM 1455 C C . LEU A 1 183 ? 16.031 -17.047 -6.988 1 89.69 183 LEU A C 1
ATOM 1457 O O . LEU A 1 183 ? 16.453 -15.898 -6.887 1 89.69 183 LEU A O 1
ATOM 1461 N N . LYS A 1 184 ? 15.758 -17.844 -5.93 1 92.31 184 LYS A N 1
ATOM 1462 C CA . LYS A 1 184 ? 15.984 -17.359 -4.578 1 92.31 184 LYS A CA 1
ATOM 1463 C C . LYS A 1 184 ? 17.438 -16.953 -4.375 1 92.31 184 LYS A C 1
ATOM 1465 O O . LYS A 1 184 ? 17.719 -15.891 -3.805 1 92.31 184 LYS A O 1
ATOM 1470 N N . THR A 1 185 ? 18.328 -17.781 -4.816 1 91 185 THR A N 1
ATOM 1471 C CA . THR A 1 185 ? 19.766 -17.5 -4.676 1 91 185 THR A CA 1
ATOM 1472 C C . THR A 1 185 ? 20.141 -16.234 -5.43 1 91 185 THR A C 1
ATOM 1474 O O . THR A 1 185 ? 20.859 -15.383 -4.895 1 91 185 THR A O 1
ATOM 1477 N N . CYS A 1 186 ? 19.641 -16.188 -6.613 1 89.81 186 CYS A N 1
ATOM 1478 C CA . CYS A 1 186 ? 19.906 -15.016 -7.434 1 89.81 186 CYS A CA 1
ATOM 1479 C C . CYS A 1 186 ? 19.312 -13.758 -6.797 1 89.81 186 CYS A C 1
ATOM 1481 O O . CYS A 1 186 ? 19.969 -12.719 -6.75 1 89.81 186 CYS A O 1
ATOM 1483 N N . PHE A 1 187 ? 18.156 -13.859 -6.309 1 91.69 187 PHE A N 1
ATOM 1484 C CA . PHE A 1 187 ? 17.438 -12.742 -5.703 1 91.69 187 PHE A CA 1
ATOM 1485 C C . PHE A 1 187 ? 18.141 -12.273 -4.434 1 91.69 187 PHE A C 1
ATOM 1487 O O . PHE A 1 187 ? 18.312 -11.07 -4.215 1 91.69 187 PHE A O 1
ATOM 1494 N N . LYS A 1 188 ? 18.547 -13.188 -3.586 1 94.06 188 LYS A N 1
ATOM 1495 C CA . LYS A 1 188 ? 19.297 -12.859 -2.373 1 94.06 188 LYS A CA 1
ATOM 1496 C C . LYS A 1 188 ? 20.562 -12.086 -2.699 1 94.06 188 LYS A C 1
ATOM 1498 O O . LYS A 1 188 ? 20.891 -11.102 -2.033 1 94.06 188 LYS A O 1
ATOM 1503 N N . SER A 1 189 ? 21.266 -12.508 -3.693 1 91.88 189 SER A N 1
ATOM 1504 C CA . SER A 1 189 ? 22.484 -11.82 -4.125 1 91.88 189 SER A CA 1
ATOM 1505 C C . SER A 1 189 ? 22.172 -10.406 -4.598 1 91.88 189 SER A C 1
ATOM 1507 O O . SER A 1 189 ? 22.891 -9.461 -4.25 1 91.88 189 SER A O 1
ATOM 1509 N N . HIS A 1 190 ? 21.125 -10.266 -5.375 1 90.69 190 HIS A N 1
ATOM 1510 C CA . HIS A 1 190 ? 20.719 -8.945 -5.836 1 90.69 190 HIS A CA 1
ATOM 1511 C C . HIS A 1 190 ? 20.391 -8.023 -4.664 1 90.69 190 HIS A C 1
ATOM 1513 O O . HIS A 1 190 ? 20.859 -6.883 -4.625 1 90.69 190 HIS A O 1
ATOM 1519 N N . LEU A 1 191 ? 19.703 -8.555 -3.686 1 93.31 191 LEU A N 1
ATOM 1520 C CA . LEU A 1 191 ? 19.312 -7.75 -2.535 1 93.31 191 LEU A CA 1
ATOM 1521 C C . LEU A 1 191 ? 20.531 -7.297 -1.749 1 93.31 191 LEU A C 1
ATOM 1523 O O . LEU A 1 191 ? 20.609 -6.152 -1.296 1 93.31 191 LEU A O 1
ATOM 1527 N N . THR A 1 192 ? 21.453 -8.125 -1.557 1 93.19 192 THR A N 1
ATOM 1528 C CA . THR A 1 192 ? 22.656 -7.816 -0.809 1 93.19 192 THR A CA 1
ATOM 1529 C C . THR A 1 192 ? 23.422 -6.664 -1.465 1 93.19 192 THR A C 1
ATOM 1531 O O . THR A 1 192 ? 24 -5.824 -0.774 1 93.19 192 THR A O 1
ATOM 1534 N N . LEU A 1 193 ? 23.344 -6.598 -2.73 1 90.38 193 LEU A N 1
ATOM 1535 C CA . LEU A 1 193 ? 24.062 -5.57 -3.469 1 90.38 193 LEU A CA 1
ATOM 1536 C C . LEU A 1 193 ? 23.25 -4.285 -3.562 1 90.38 193 LEU A C 1
ATOM 1538 O O . LEU A 1 193 ? 23.797 -3.186 -3.449 1 90.38 193 LEU A O 1
ATOM 1542 N N . ALA A 1 194 ? 21.969 -4.461 -3.756 1 89.06 194 ALA A N 1
ATOM 1543 C CA . ALA A 1 194 ? 21.109 -3.332 -4.125 1 89.06 194 ALA A CA 1
ATOM 1544 C C . ALA A 1 194 ? 20.562 -2.637 -2.887 1 89.06 194 ALA A C 1
ATOM 1546 O O . ALA A 1 194 ? 20.266 -1.437 -2.916 1 89.06 194 ALA A O 1
ATOM 1547 N N . CYS A 1 195 ? 20.359 -3.426 -1.856 1 91.81 195 CYS A N 1
ATOM 1548 C CA . CYS A 1 195 ? 19.688 -2.885 -0.68 1 91.81 195 CYS A CA 1
ATOM 1549 C C . CYS A 1 195 ? 20.578 -2.984 0.552 1 91.81 195 CYS A C 1
ATOM 1551 O O . CYS A 1 195 ? 20.75 -4.066 1.116 1 91.81 195 CYS A O 1
ATOM 1553 N N . GLY A 1 196 ? 20.984 -1.811 1.036 1 91.75 196 GLY A N 1
ATOM 1554 C CA . GLY A 1 196 ? 21.969 -1.768 2.104 1 91.75 196 GLY A CA 1
ATOM 1555 C C . GLY A 1 196 ? 21.406 -2.127 3.461 1 91.75 196 GLY A C 1
ATOM 1556 O O . GLY A 1 196 ? 22.109 -2.656 4.32 1 91.75 196 GLY A O 1
ATOM 1557 N N . ASN A 1 197 ? 20.188 -1.914 3.695 1 95.25 197 ASN A N 1
ATOM 1558 C CA . ASN A 1 197 ? 19.594 -2.117 5.016 1 95.25 197 ASN A CA 1
ATOM 1559 C C . ASN A 1 197 ? 19.125 -3.561 5.207 1 95.25 197 ASN A C 1
ATOM 1561 O O . ASN A 1 197 ? 18.484 -4.133 4.324 1 95.25 197 ASN A O 1
ATOM 1565 N N . GLN A 1 198 ? 19.406 -4.09 6.316 1 96.12 198 GLN A N 1
ATOM 1566 C CA . GLN A 1 198 ? 19.094 -5.484 6.617 1 96.12 198 GLN A CA 1
ATOM 1567 C C . GLN A 1 198 ? 17.594 -5.723 6.668 1 96.12 198 GLN A C 1
ATOM 1569 O O . GLN A 1 198 ? 17.109 -6.738 6.172 1 96.12 198 GLN A O 1
ATOM 1574 N N . VAL A 1 199 ? 16.859 -4.852 7.293 1 97.19 199 VAL A N 1
ATOM 1575 C CA . VAL A 1 199 ? 15.414 -4.992 7.422 1 97.19 199 VAL A CA 1
ATOM 1576 C C . VAL A 1 199 ? 14.773 -5.023 6.035 1 97.19 199 VAL A C 1
ATOM 1578 O O . VAL A 1 199 ? 13.867 -5.82 5.781 1 97.19 199 VAL A O 1
ATOM 1581 N N . THR A 1 200 ? 15.305 -4.242 5.176 1 95.5 200 THR A N 1
ATOM 1582 C CA . THR A 1 200 ? 14.805 -4.203 3.803 1 95.5 200 THR A CA 1
ATOM 1583 C C . THR A 1 200 ? 15.055 -5.531 3.098 1 95.5 200 THR A C 1
ATOM 1585 O O . THR A 1 200 ? 14.141 -6.113 2.514 1 95.5 200 THR A O 1
ATOM 1588 N N . ARG A 1 201 ? 16.234 -5.977 3.213 1 96.75 201 ARG A N 1
ATOM 1589 C CA . ARG A 1 201 ? 16.578 -7.246 2.582 1 96.75 201 ARG A CA 1
ATOM 1590 C C . ARG A 1 201 ? 15.719 -8.383 3.135 1 96.75 201 ARG A C 1
ATOM 1592 O O . ARG A 1 201 ? 15.195 -9.195 2.375 1 96.75 201 ARG A O 1
ATOM 1599 N N . GLU A 1 202 ? 15.555 -8.367 4.387 1 97.38 202 GLU A N 1
ATOM 1600 C CA . GLU A 1 202 ? 14.773 -9.406 5.051 1 97.38 202 GLU A CA 1
ATOM 1601 C C . GLU A 1 202 ? 13.312 -9.359 4.609 1 97.38 202 GLU A C 1
ATOM 1603 O O . GLU A 1 202 ? 12.68 -10.406 4.43 1 97.38 202 GLU A O 1
ATOM 1608 N N . SER A 1 203 ? 12.82 -8.172 4.48 1 96.88 203 SER A N 1
ATOM 1609 C CA . SER A 1 203 ? 11.43 -8.016 4.074 1 96.88 203 SER A CA 1
ATOM 1610 C C . SER A 1 203 ? 11.164 -8.688 2.732 1 96.88 203 SER A C 1
ATOM 1612 O O . SER A 1 203 ? 10.211 -9.453 2.59 1 96.88 203 SER A O 1
ATOM 1614 N N . PHE A 1 204 ? 12.023 -8.453 1.806 1 94.81 204 PHE A N 1
ATOM 1615 C CA . PHE A 1 204 ? 11.867 -9.023 0.474 1 94.81 204 PHE A CA 1
ATOM 1616 C C . PHE A 1 204 ? 12.117 -10.531 0.497 1 94.81 204 PHE A C 1
ATOM 1618 O O . PHE A 1 204 ? 11.328 -11.297 -0.062 1 94.81 204 PHE A O 1
ATOM 1625 N N . LEU A 1 205 ? 13.195 -10.914 1.142 1 96.69 205 LEU A N 1
ATOM 1626 C CA . LEU A 1 205 ? 13.57 -12.328 1.14 1 96.69 205 LEU A CA 1
ATOM 1627 C C . LEU A 1 205 ? 12.539 -13.164 1.888 1 96.69 205 LEU A C 1
ATOM 1629 O O . LEU A 1 205 ? 12.188 -14.258 1.445 1 96.69 205 LEU A O 1
ATOM 1633 N N . ASP A 1 206 ? 12.031 -12.617 3.008 1 97.19 206 ASP A N 1
ATOM 1634 C CA . ASP A 1 206 ? 11.039 -13.352 3.789 1 97.19 206 ASP A CA 1
ATOM 1635 C C . ASP A 1 206 ? 9.75 -13.531 2.998 1 97.19 206 ASP A C 1
ATOM 1637 O O . ASP A 1 206 ? 9.109 -14.586 3.074 1 97.19 206 ASP A O 1
ATOM 1641 N N . LEU A 1 207 ? 9.375 -12.508 2.361 1 95.5 207 LEU A N 1
ATOM 1642 C CA . LEU A 1 207 ? 8.18 -12.641 1.528 1 95.5 207 LEU A CA 1
ATOM 1643 C C . LEU A 1 207 ? 8.383 -13.711 0.462 1 95.5 207 LEU A C 1
ATOM 1645 O O . LEU A 1 207 ? 7.512 -14.562 0.258 1 95.5 207 LEU A O 1
ATOM 1649 N N . PHE A 1 208 ? 9.531 -13.711 -0.193 1 93.75 208 PHE A N 1
ATOM 1650 C CA . PHE A 1 208 ? 9.852 -14.719 -1.194 1 93.75 208 PHE A CA 1
ATOM 1651 C C . PHE A 1 208 ? 9.82 -16.109 -0.583 1 93.75 208 PHE A C 1
ATOM 1653 O O . PHE A 1 208 ? 9.195 -17.031 -1.131 1 93.75 208 PHE A O 1
ATOM 1660 N N . GLU A 1 209 ? 10.398 -16.219 0.533 1 95.69 209 GLU A N 1
ATOM 1661 C CA . GLU A 1 209 ? 10.492 -17.516 1.199 1 95.69 209 GLU A CA 1
ATOM 1662 C C . GLU A 1 209 ? 9.125 -18 1.672 1 95.69 209 GLU A C 1
ATOM 1664 O O . GLU A 1 209 ? 8.859 -19.188 1.691 1 95.69 209 GLU A O 1
ATOM 1669 N N . SER A 1 210 ? 8.32 -17.109 2.051 1 94.75 210 SER A N 1
ATOM 1670 C CA . SER A 1 210 ? 6.969 -17.484 2.447 1 94.75 210 SER A CA 1
ATOM 1671 C C . SER A 1 210 ? 6.219 -18.156 1.296 1 94.75 210 SER A C 1
ATOM 1673 O O . SER A 1 210 ? 5.402 -19.047 1.515 1 94.75 210 SER A O 1
ATOM 1675 N N . GLY A 1 211 ? 6.484 -17.688 0.067 1 92.44 211 GLY A N 1
ATOM 1676 C CA . GLY A 1 211 ? 5.898 -18.312 -1.11 1 92.44 211 GLY A CA 1
ATOM 1677 C C . GLY A 1 211 ? 6.504 -19.672 -1.437 1 92.44 211 GLY A C 1
ATOM 1678 O O . GLY A 1 211 ? 5.898 -20.469 -2.145 1 92.44 211 GLY A O 1
ATOM 1679 N N . MET A 1 212 ? 7.668 -19.969 -0.898 1 94.31 212 MET A N 1
ATOM 1680 C CA . MET A 1 212 ? 8.375 -21.203 -1.207 1 94.31 212 MET A CA 1
ATOM 1681 C C . MET A 1 212 ? 8.078 -22.281 -0.166 1 94.31 212 MET A C 1
ATOM 1683 O O . MET A 1 212 ? 8.523 -23.422 -0.298 1 94.31 212 MET A O 1
ATOM 1687 N N . LYS A 1 213 ? 7.387 -21.938 0.814 1 92.88 213 LYS A N 1
ATOM 1688 C CA . LYS A 1 213 ? 7.152 -22.875 1.912 1 92.88 213 LYS A CA 1
ATOM 1689 C C . LYS A 1 213 ? 6.574 -24.188 1.401 1 92.88 213 LYS A C 1
ATOM 1691 O O . LYS A 1 213 ? 6.93 -25.266 1.894 1 92.88 213 LYS A O 1
ATOM 1696 N N . LEU A 1 214 ? 5.746 -24.141 0.471 1 91.81 214 LEU A N 1
ATOM 1697 C CA . LEU A 1 214 ? 5.113 -25.359 -0.03 1 91.81 214 LEU A CA 1
ATOM 1698 C C . LEU A 1 214 ? 6.105 -26.188 -0.824 1 91.81 214 LEU A C 1
ATOM 1700 O O . LEU A 1 214 ? 5.879 -27.391 -1.042 1 91.81 214 LEU A O 1
ATOM 1704 N N . CYS A 1 215 ? 7.117 -25.5 -1.377 1 92.69 215 CYS A N 1
ATOM 1705 C CA . CYS A 1 215 ? 8.164 -26.234 -2.076 1 92.69 215 CYS A CA 1
ATOM 1706 C C . CYS A 1 215 ? 8.953 -27.109 -1.111 1 92.69 215 CYS A C 1
ATOM 1708 O O . CYS A 1 215 ? 9.633 -28.047 -1.534 1 92.69 215 CYS A O 1
ATOM 1710 N N . ASP A 1 216 ? 8.945 -26.766 0.137 1 86.25 216 ASP A N 1
ATOM 1711 C CA . ASP A 1 216 ? 9.648 -27.578 1.124 1 86.25 216 ASP A CA 1
ATOM 1712 C C . ASP A 1 216 ? 9.094 -29 1.159 1 86.25 216 ASP A C 1
ATOM 1714 O O . ASP A 1 216 ? 9.805 -29.938 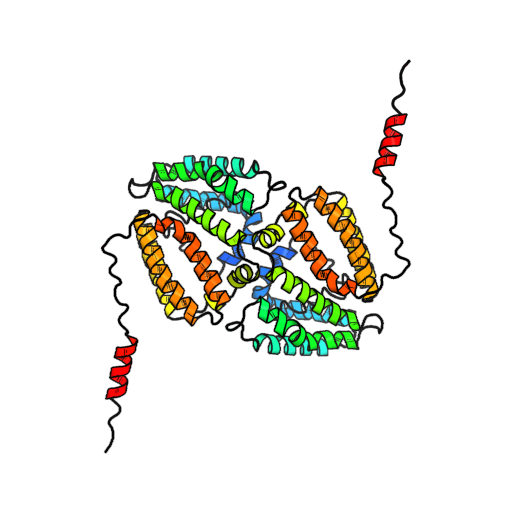1.526 1 86.25 216 ASP A O 1
ATOM 1718 N N . GLU A 1 217 ? 7.883 -29.125 0.736 1 78.75 217 GLU A N 1
ATOM 1719 C CA . GLU A 1 217 ? 7.266 -30.453 0.705 1 78.75 217 GLU A CA 1
ATOM 1720 C C . GLU A 1 217 ? 7.633 -31.203 -0.572 1 78.75 217 GLU A C 1
ATOM 1722 O O . GLU A 1 217 ? 7.363 -32.406 -0.693 1 78.75 217 GLU A O 1
ATOM 1727 N N . VAL A 1 218 ? 8.258 -30.484 -1.556 1 72.69 218 VAL A N 1
ATOM 1728 C CA . VAL A 1 218 ? 8.617 -31.078 -2.842 1 72.69 218 VAL A CA 1
ATOM 1729 C C . VAL A 1 218 ? 10.062 -31.547 -2.809 1 72.69 218 VAL A C 1
ATOM 1731 O O . VAL A 1 218 ? 10.961 -30.797 -2.426 1 72.69 218 VAL A O 1
ATOM 1734 N N . THR A 1 219 ? 10.43 -32.906 -2.77 1 60.75 219 THR A N 1
ATOM 1735 C CA . THR A 1 219 ? 11.758 -33.5 -2.732 1 60.75 219 THR A CA 1
ATOM 1736 C C . THR A 1 219 ? 12.633 -32.969 -3.854 1 60.75 219 THR A C 1
ATOM 1738 O O . THR A 1 219 ? 12.219 -32.938 -5.016 1 60.75 219 THR A O 1
ATOM 1741 N N . PRO A 1 220 ? 13.742 -32.25 -3.504 1 58.59 220 PRO A N 1
ATOM 1742 C CA . PRO A 1 220 ? 14.648 -31.734 -4.539 1 58.59 220 PRO A CA 1
ATOM 1743 C C . PRO A 1 220 ? 15.117 -32.844 -5.496 1 58.59 220 PRO A C 1
ATOM 1745 O O . PRO A 1 220 ? 15.266 -34 -5.09 1 58.59 220 PRO A O 1
ATOM 1748 N N . SER A 1 221 ? 14.789 -32.75 -6.754 1 52.12 221 SER A N 1
ATOM 1749 C CA . SER A 1 221 ? 15.414 -33.719 -7.645 1 52.12 221 SER A CA 1
ATOM 1750 C C . SER A 1 221 ? 16.922 -33.719 -7.477 1 52.12 221 SER A C 1
ATOM 1752 O O . SER A 1 221 ? 17.531 -32.688 -7.148 1 52.12 221 SER A O 1
ATOM 1754 N N . PRO A 1 222 ? 17.531 -34.906 -7.348 1 45.59 222 PRO A N 1
ATOM 1755 C CA . PRO A 1 222 ? 18.984 -35.062 -7.164 1 45.59 222 PRO A CA 1
ATOM 1756 C C . PRO A 1 222 ? 19.797 -34.125 -8.062 1 45.59 222 PRO A C 1
ATOM 1758 O O . PRO A 1 222 ? 20.969 -33.844 -7.777 1 45.59 222 PRO A O 1
ATOM 1761 N N . SER A 1 223 ? 19.438 -33.906 -9.305 1 40.56 223 SER A N 1
ATOM 1762 C CA . SER A 1 223 ? 20.391 -33.375 -10.273 1 40.56 223 SER A CA 1
ATOM 1763 C C . SER A 1 223 ? 20.672 -31.906 -10.047 1 40.56 223 SER A C 1
ATOM 1765 O O . SER A 1 223 ? 21.422 -31.281 -10.797 1 40.56 223 SER A O 1
ATOM 1767 N N . PHE A 1 224 ? 19.938 -31.234 -9.375 1 38.53 224 PHE A N 1
ATOM 1768 C CA . PHE A 1 224 ? 20.281 -29.812 -9.375 1 38.53 224 PHE A CA 1
ATOM 1769 C C . PHE A 1 224 ? 21.594 -29.562 -8.617 1 38.53 224 PHE A C 1
ATOM 1771 O O . PHE A 1 224 ? 21.594 -29.5 -7.387 1 38.53 224 PHE A O 1
ATOM 1778 N N . ASN A 1 225 ? 22.609 -30.234 -8.945 1 31.19 225 ASN A N 1
ATOM 1779 C CA . ASN A 1 225 ? 23.938 -29.844 -8.508 1 31.19 225 ASN A CA 1
ATOM 1780 C C . ASN A 1 225 ? 24.125 -28.328 -8.547 1 31.19 225 ASN A C 1
ATOM 1782 O O . ASN A 1 225 ? 23.719 -27.672 -9.508 1 31.19 225 ASN A O 1
ATOM 1786 N N . GLU A 1 226 ? 24.172 -27.672 -7.441 1 34.5 226 GLU A N 1
ATOM 1787 C CA . GLU A 1 226 ? 24.641 -26.312 -7.262 1 34.5 226 GLU A CA 1
ATOM 1788 C C . GLU A 1 226 ? 25.672 -25.938 -8.328 1 34.5 226 GLU A C 1
ATOM 1790 O O . GLU A 1 226 ? 26.766 -26.484 -8.367 1 34.5 226 GLU A O 1
ATOM 1795 N N . ILE A 1 227 ? 25.453 -25.844 -9.539 1 30.33 227 ILE A N 1
ATOM 1796 C CA . ILE A 1 227 ? 26.5 -25.219 -10.328 1 30.33 227 ILE A CA 1
ATOM 1797 C C . ILE A 1 227 ? 27.172 -24.109 -9.523 1 30.33 227 ILE A C 1
ATOM 1799 O O . ILE A 1 227 ? 26.5 -23.203 -9.031 1 30.33 227 ILE A O 1
ATOM 1803 N N . GLU A 1 228 ? 28.297 -24.344 -8.922 1 30.98 228 GLU A N 1
ATOM 1804 C CA . GLU A 1 228 ? 29.297 -23.438 -8.367 1 30.98 228 GLU A CA 1
ATOM 1805 C C . GLU A 1 228 ? 29.344 -22.125 -9.141 1 30.98 228 GLU A C 1
ATOM 1807 O O . GLU A 1 228 ? 29.641 -22.109 -10.328 1 30.98 228 GLU A O 1
ATOM 1812 N N . VAL A 1 229 ? 28.484 -21.266 -9.016 1 30.89 229 VAL A N 1
ATOM 1813 C CA . VAL A 1 229 ? 28.875 -19.922 -9.453 1 30.89 229 VAL A CA 1
ATOM 1814 C C . VAL A 1 229 ? 30.375 -19.734 -9.227 1 30.89 229 VAL A C 1
ATOM 1816 O O . VAL A 1 229 ? 30.828 -19.672 -8.086 1 30.89 229 VAL A O 1
ATOM 1819 N N . LEU A 1 230 ? 31.281 -20.297 -9.969 1 30.89 230 LEU A N 1
ATOM 1820 C CA . LEU A 1 230 ? 32.688 -19.938 -10.156 1 30.89 230 LEU A CA 1
ATOM 1821 C C . LEU A 1 230 ? 32.875 -18.422 -10.008 1 30.89 230 LEU A C 1
ATOM 1823 O O . LEU A 1 230 ? 32.094 -17.641 -10.539 1 30.89 230 LEU A O 1
ATOM 1827 N N . ASP A 1 231 ? 33.562 -18.031 -8.93 1 31.44 231 ASP A N 1
ATOM 1828 C CA . ASP A 1 231 ? 34.188 -16.75 -8.602 1 31.44 231 ASP A CA 1
ATOM 1829 C C . ASP A 1 231 ? 34.781 -16.094 -9.852 1 31.44 231 ASP A C 1
ATOM 1831 O O . ASP A 1 231 ? 35.875 -16.453 -10.281 1 31.44 231 ASP A O 1
ATOM 1835 N N . LEU A 1 232 ? 34.094 -15.977 -10.852 1 31.56 232 LEU A N 1
ATOM 1836 C CA . LEU A 1 232 ? 34.656 -15.203 -11.961 1 31.56 232 LEU A CA 1
ATOM 1837 C C . LEU A 1 232 ? 35.312 -13.93 -11.453 1 31.56 232 LEU A C 1
ATOM 1839 O O . LEU A 1 232 ? 36.031 -13.258 -12.203 1 31.56 232 LEU A O 1
ATOM 1843 N N . ASP A 1 233 ? 34.969 -13.523 -10.297 1 31.16 233 ASP A N 1
ATOM 1844 C CA . ASP A 1 233 ? 35.75 -12.391 -9.797 1 31.16 233 ASP A CA 1
ATOM 1845 C C . ASP A 1 233 ? 37.188 -12.812 -9.492 1 31.16 233 ASP A C 1
ATOM 1847 O O . ASP A 1 233 ? 38.094 -11.961 -9.383 1 31.16 233 ASP A O 1
ATOM 1851 N N . LYS A 1 234 ? 37.406 -14.039 -9.102 1 34.91 234 LYS A N 1
ATOM 1852 C CA . LYS A 1 234 ? 38.812 -14.32 -8.812 1 34.91 234 LYS A CA 1
ATOM 1853 C C . LYS A 1 234 ? 39.625 -14.484 -10.102 1 34.91 234 LYS A C 1
ATOM 1855 O O . LYS A 1 234 ? 40.844 -14.492 -10.078 1 34.91 234 LYS A O 1
ATOM 1860 N N . LYS A 1 235 ? 39.031 -14.898 -11.234 1 35.03 235 LYS A N 1
ATOM 1861 C CA . LYS A 1 235 ? 39.875 -14.977 -12.422 1 35.03 235 LYS A CA 1
ATOM 1862 C C . LYS A 1 235 ? 40.219 -13.578 -12.945 1 35.03 235 LYS A C 1
ATOM 1864 O O . LYS A 1 235 ? 41.312 -13.352 -13.445 1 35.03 235 LYS A O 1
ATOM 1869 N N . ASN A 1 236 ? 39.25 -12.602 -12.836 1 32.72 236 ASN A N 1
ATOM 1870 C CA . ASN A 1 236 ? 39.75 -11.32 -13.312 1 32.72 236 ASN A CA 1
ATOM 1871 C C . ASN A 1 236 ? 40.75 -10.703 -12.336 1 32.72 236 ASN A C 1
ATOM 1873 O O . ASN A 1 236 ? 41.375 -9.688 -12.641 1 32.72 236 ASN A O 1
ATOM 1877 N N . GLU A 1 237 ? 40.781 -11.227 -11.117 1 33.09 237 GLU A N 1
ATOM 1878 C CA . GLU A 1 237 ? 41.938 -10.742 -10.328 1 33.09 237 GLU A CA 1
ATOM 1879 C C . GLU A 1 237 ? 43.25 -11.305 -10.859 1 33.09 237 GLU A C 1
ATOM 1881 O O . GLU A 1 237 ? 44.281 -10.648 -10.766 1 33.09 237 GLU A O 1
ATOM 1886 N N . TRP A 1 238 ? 43.156 -12.578 -11.359 1 35.62 238 TRP A N 1
ATOM 1887 C CA . TRP A 1 238 ? 44.469 -13.109 -11.758 1 35.62 238 TRP A CA 1
ATOM 1888 C C . TRP A 1 238 ? 45 -12.383 -12.984 1 35.62 238 TRP A C 1
ATOM 1890 O O . TRP A 1 238 ? 46.219 -12.164 -13.094 1 35.62 238 TRP A O 1
ATOM 1900 N N . HIS A 1 239 ? 44.125 -12.094 -13.969 1 36.16 239 HIS A N 1
ATOM 1901 C CA . HIS A 1 239 ? 44.781 -11.555 -15.164 1 36.16 239 HIS A CA 1
ATOM 1902 C C . HIS A 1 239 ? 45.344 -10.156 -14.914 1 36.16 239 HIS A C 1
ATOM 1904 O O . HIS A 1 239 ? 46.219 -9.695 -15.641 1 36.16 239 HIS A O 1
ATOM 1910 N N . THR A 1 240 ? 44.656 -9.43 -14 1 33.34 240 THR A N 1
ATOM 1911 C CA . THR A 1 240 ? 45.188 -8.086 -13.844 1 33.34 240 THR A CA 1
ATOM 1912 C C . THR A 1 240 ? 46.469 -8.117 -13.023 1 33.34 240 THR A C 1
ATOM 1914 O O . THR A 1 240 ? 47.25 -7.152 -13.031 1 33.34 240 THR A O 1
ATOM 1917 N N . A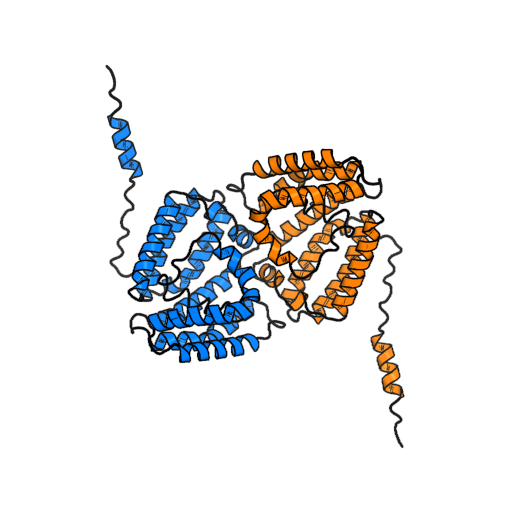RG A 1 241 ? 46.625 -9.141 -12.219 1 36.31 241 ARG A N 1
ATOM 1918 C CA . ARG A 1 241 ? 47.906 -9.094 -11.484 1 36.31 241 ARG A CA 1
ATOM 1919 C C . ARG A 1 241 ? 49.062 -9.438 -12.383 1 36.31 241 ARG A C 1
ATOM 1921 O O . ARG A 1 241 ? 50.219 -9.188 -12.031 1 36.31 241 ARG A O 1
ATOM 1928 N N . ARG A 1 242 ? 48.875 -10.266 -13.43 1 35.56 242 ARG A N 1
ATOM 1929 C CA . ARG A 1 242 ? 50.031 -10.695 -14.172 1 35.56 242 ARG A CA 1
ATOM 1930 C C . ARG A 1 242 ? 50.594 -9.555 -15.023 1 35.56 242 ARG A C 1
ATOM 1932 O O . ARG A 1 242 ? 51.719 -9.641 -15.523 1 35.56 242 ARG A O 1
ATOM 1939 N N . SER A 1 243 ? 49.688 -8.695 -15.484 1 32.56 243 SER A N 1
ATOM 1940 C CA . SER A 1 243 ? 50.312 -7.914 -16.547 1 32.56 243 SER A CA 1
ATOM 1941 C C . SER A 1 243 ? 51.125 -6.738 -15.984 1 32.56 243 SER A C 1
ATOM 1943 O O . SER A 1 243 ? 51.375 -5.758 -16.688 1 32.56 243 SER A O 1
ATOM 1945 N N . ILE A 1 244 ? 51.156 -6.59 -14.641 1 34.09 244 ILE A N 1
ATOM 1946 C CA . ILE A 1 244 ? 52.031 -5.473 -14.32 1 34.09 244 ILE A CA 1
ATOM 1947 C C . ILE A 1 244 ? 53.5 -5.91 -14.469 1 34.09 244 ILE A C 1
ATOM 1949 O O . ILE A 1 244 ? 53.938 -6.809 -13.758 1 34.09 244 ILE A O 1
ATOM 1953 N N . PRO A 1 245 ? 54.094 -5.797 -15.609 1 33.34 245 PRO A N 1
ATOM 1954 C CA . PRO A 1 245 ? 55.531 -6 -15.727 1 33.34 245 PRO A CA 1
ATOM 1955 C C . PRO A 1 245 ? 56.344 -5.219 -14.688 1 33.34 245 PRO A C 1
ATOM 1957 O O . PRO A 1 245 ? 56.031 -4.055 -14.414 1 33.34 245 PRO A O 1
ATOM 1960 N N . VAL A 1 246 ? 56.812 -5.863 -13.695 1 31.05 246 VAL A N 1
ATOM 1961 C CA . VAL A 1 246 ? 57.812 -5.27 -12.828 1 31.05 246 VAL A CA 1
ATOM 1962 C C . VAL A 1 246 ? 58.969 -4.754 -13.664 1 31.05 246 VAL A C 1
ATOM 1964 O O . VAL A 1 246 ? 59.594 -5.516 -14.406 1 31.05 246 VAL A O 1
ATOM 1967 N N . GLU A 1 247 ? 58.875 -3.586 -14.211 1 28.42 247 GLU A N 1
ATOM 1968 C CA . GLU A 1 247 ? 60.125 -2.99 -14.68 1 28.42 247 GLU A CA 1
ATOM 1969 C C . GLU A 1 247 ? 61.25 -3.119 -13.625 1 28.42 247 GLU A C 1
ATOM 1971 O O . GLU A 1 247 ? 61.062 -2.699 -12.484 1 28.42 247 GLU A O 1
ATOM 1976 N N . GLU A 1 248 ? 62.094 -4.094 -13.805 1 26.62 248 GLU A N 1
ATOM 1977 C CA . GLU A 1 248 ? 63.469 -3.951 -13.328 1 26.62 248 GLU A CA 1
ATOM 1978 C C . GLU A 1 248 ? 64.125 -2.715 -13.922 1 26.62 248 GLU A C 1
ATOM 1980 O O . GLU A 1 248 ? 64 -2.441 -15.117 1 26.62 248 GLU A O 1
ATOM 1985 N N . MET B 1 1 ? 11.977 10.266 -1.819 1 36.38 1 MET B N 1
ATOM 1986 C CA . MET B 1 1 ? 11.039 9.961 -2.896 1 36.38 1 MET B CA 1
ATOM 1987 C C . MET B 1 1 ? 9.672 10.578 -2.625 1 36.38 1 MET B C 1
ATOM 1989 O O . MET B 1 1 ? 9.117 10.422 -1.533 1 36.38 1 MET B O 1
ATOM 1993 N N . LYS B 1 2 ? 9.57 11.273 -2.537 1 40.06 2 LYS B N 1
ATOM 1994 C CA . LYS B 1 2 ? 10.578 11.789 -1.619 1 40.06 2 LYS B CA 1
ATOM 1995 C C . LYS B 1 2 ? 10.141 13.109 -0.997 1 40.06 2 LYS B C 1
ATOM 1997 O O . LYS B 1 2 ? 10.414 13.367 0.178 1 40.06 2 LYS B O 1
ATOM 2002 N N . ILE B 1 3 ? 10.664 14.672 -1.396 1 42.53 3 ILE B N 1
ATOM 2003 C CA . ILE B 1 3 ? 9.953 15.875 -0.981 1 42.53 3 ILE B CA 1
ATOM 2004 C C . ILE B 1 3 ? 8.578 15.508 -0.437 1 42.53 3 ILE B C 1
ATOM 2006 O O . ILE B 1 3 ? 7.688 15.117 -1.197 1 42.53 3 ILE B O 1
ATOM 2010 N N . PHE B 1 4 ? 8.641 14.453 -0.001 1 43.28 4 PHE B N 1
ATOM 2011 C CA . PHE B 1 4 ? 7.898 13.648 0.965 1 43.28 4 PHE B CA 1
ATOM 2012 C C . PHE B 1 4 ? 6.684 14.414 1.479 1 43.28 4 PHE B C 1
ATOM 2014 O O . PHE B 1 4 ? 6.82 15.367 2.248 1 43.28 4 PHE B O 1
ATOM 2021 N N . PHE B 1 5 ? 6.637 13.859 1.083 1 42.75 5 PHE B N 1
ATOM 2022 C CA . PHE B 1 5 ? 6.305 14.367 -0.245 1 42.75 5 PHE B CA 1
ATOM 2023 C C . PHE B 1 5 ? 5.41 15.594 -0.148 1 42.75 5 PHE B C 1
ATOM 2025 O O . PHE B 1 5 ? 4.445 15.609 0.621 1 42.75 5 PHE B O 1
ATOM 2032 N N . ILE B 1 6 ? 6.16 16.359 -0.405 1 39.06 6 ILE B N 1
ATOM 2033 C CA . ILE B 1 6 ? 6.492 17.781 -0.271 1 39.06 6 ILE B CA 1
ATOM 2034 C C . ILE B 1 6 ? 5.484 18.453 0.657 1 39.06 6 ILE B C 1
ATOM 2036 O O . ILE B 1 6 ? 5.867 19.25 1.52 1 39.06 6 ILE B O 1
ATOM 2040 N N . VAL B 1 7 ? 5.68 18.969 1.274 1 44.69 7 VAL B N 1
ATOM 2041 C CA . VAL B 1 7 ? 4.539 19.812 1.62 1 44.69 7 VAL B CA 1
ATOM 2042 C C . VAL B 1 7 ? 3.387 18.938 2.115 1 44.69 7 VAL B C 1
ATOM 2044 O O . VAL B 1 7 ? 2.424 19.453 2.699 1 44.69 7 VAL B O 1
ATOM 2047 N N . PHE B 1 8 ? 3.711 17.406 2.418 1 41.75 8 PHE B N 1
ATOM 2048 C CA . PHE B 1 8 ? 2.533 16.766 2.99 1 41.75 8 PHE B CA 1
ATOM 2049 C C . PHE B 1 8 ? 1.403 17.781 3.176 1 41.75 8 PHE B C 1
ATOM 2051 O O . PHE B 1 8 ? 1.246 18.344 4.258 1 41.75 8 PHE B O 1
ATOM 2058 N N . ILE B 1 9 ? 1.411 17.922 2.363 1 41.28 9 ILE B N 1
ATOM 2059 C CA . ILE B 1 9 ? 2.318 18.953 1.847 1 41.28 9 ILE B CA 1
ATOM 2060 C C . ILE B 1 9 ? 1.896 20.328 2.363 1 41.28 9 ILE B C 1
ATOM 2062 O O . ILE B 1 9 ? 2.74 21.125 2.758 1 41.28 9 ILE B O 1
ATOM 2066 N N . VAL B 1 10 ? 2.395 21.453 1.927 1 44 10 VAL B N 1
ATOM 2067 C CA . VAL B 1 10 ? 1.964 22.797 2.33 1 44 10 VAL B CA 1
ATOM 2068 C C . VAL B 1 10 ? 0.875 22.688 3.395 1 44 10 VAL B C 1
ATOM 2070 O O . VAL B 1 10 ? -0.314 22.812 3.092 1 44 10 VAL B O 1
ATOM 2073 N N . MET B 1 11 ? 0.942 21.875 3.969 1 48.56 11 MET B N 1
ATOM 2074 C CA . MET B 1 11 ? 0.908 21.297 5.309 1 48.56 11 MET B CA 1
ATOM 2075 C C . MET B 1 11 ? -0.505 21.328 5.879 1 48.56 11 MET B C 1
ATOM 2077 O O . MET B 1 11 ? -0.967 22.375 6.348 1 48.56 11 MET B O 1
ATOM 2081 N N . THR B 1 12 ? -0.986 20.328 5.25 1 43.91 12 THR B N 1
ATOM 2082 C CA . THR B 1 12 ? -2.365 19.938 4.988 1 43.91 12 THR B CA 1
ATOM 2083 C C . THR B 1 12 ? -3.279 21.156 4.945 1 43.91 12 THR B C 1
ATOM 2085 O O . THR B 1 12 ? -3.645 21.703 5.988 1 43.91 12 THR B O 1
ATOM 2088 N N . GLY B 1 13 ? -2.662 21.906 4.254 1 42.41 13 GLY B N 1
ATOM 2089 C CA . GLY B 1 13 ? -2.473 23.234 3.703 1 42.41 13 GLY B CA 1
ATOM 2090 C C . GLY B 1 13 ? -3.035 24.344 4.586 1 42.41 13 GLY B C 1
ATOM 2091 O O . GLY B 1 13 ? -4.145 24.219 5.109 1 42.41 13 GLY B O 1
ATOM 2092 N N . ILE B 1 14 ? -2.469 25.422 5.086 1 45.25 14 ILE B N 1
ATOM 2093 C CA . ILE B 1 14 ? -3.334 26.484 5.578 1 45.25 14 ILE B CA 1
ATOM 2094 C C . ILE B 1 14 ? -4.605 25.891 6.176 1 45.25 14 ILE B C 1
ATOM 2096 O O . ILE B 1 14 ? -5.652 26.531 6.195 1 45.25 14 ILE B O 1
ATOM 2100 N N . CYS B 1 15 ? -4.789 24.578 6.293 1 43.34 15 CYS B N 1
ATOM 2101 C CA . CYS B 1 15 ? -5.641 23.422 6.531 1 43.34 15 CYS B CA 1
ATOM 2102 C C . CYS B 1 15 ? -6.93 23.516 5.727 1 43.34 15 CYS B C 1
ATOM 2104 O O . CYS B 1 15 ? -7.676 22.531 5.625 1 43.34 15 CYS B O 1
ATOM 2106 N N . SER B 1 16 ? -8.352 23.656 5.422 1 39.62 16 SER B N 1
ATOM 2107 C CA . SER B 1 16 ? -9.234 23.547 4.266 1 39.62 16 SER B CA 1
ATOM 2108 C C . SER B 1 16 ? -9.25 24.844 3.455 1 39.62 16 SER B C 1
ATOM 2110 O O . SER B 1 16 ? -10.188 25.641 3.568 1 39.62 16 SER B O 1
ATOM 2112 N N . SER B 1 17 ? -8.492 25.844 3.289 1 34.66 17 SER B N 1
ATOM 2113 C CA . SER B 1 17 ? -8.938 26.719 2.205 1 34.66 17 SER B CA 1
ATOM 2114 C C . SER B 1 17 ? -8.812 26.016 0.853 1 34.66 17 SER B C 1
ATOM 2116 O O . SER B 1 17 ? -9.156 26.594 -0.181 1 34.66 17 SER B O 1
ATOM 2118 N N . LEU B 1 18 ? -7.82 25.281 0.504 1 31.42 18 LEU B N 1
ATOM 2119 C CA . LEU B 1 18 ? -7.41 25.016 -0.871 1 31.42 18 LEU B CA 1
ATOM 2120 C C . LEU B 1 18 ? -8.375 24.047 -1.549 1 31.42 18 LEU B C 1
ATOM 2122 O O . LEU B 1 18 ? -8.578 24.109 -2.764 1 31.42 18 LEU B O 1
ATOM 2126 N N . THR B 1 19 ? -8.25 22.656 -1.407 1 34.12 19 THR B N 1
ATOM 2127 C CA . THR B 1 19 ? -8.672 21.734 -2.459 1 34.12 19 THR B CA 1
ATOM 2128 C C . THR B 1 19 ? -10.188 21.766 -2.641 1 34.12 19 THR B C 1
ATOM 2130 O O . THR B 1 19 ? -10.93 21.281 -1.782 1 34.12 19 THR B O 1
ATOM 2133 N N . MET B 1 20 ? -10.766 22.703 -3.205 1 32.25 20 MET B N 1
ATOM 2134 C CA . MET B 1 20 ? -12.086 22.516 -3.807 1 32.25 20 MET B CA 1
ATOM 2135 C C . MET B 1 20 ? -12.133 21.234 -4.641 1 32.25 20 MET B C 1
ATOM 2137 O O . MET B 1 20 ? -13.117 20.984 -5.332 1 32.25 20 MET B O 1
ATOM 2141 N N . SER B 1 21 ? -11.016 20.812 -5.402 1 30.12 21 SER B N 1
ATOM 2142 C CA . SER B 1 21 ? -11.422 19.969 -6.523 1 30.12 21 SER B CA 1
ATOM 2143 C C . SER B 1 21 ? -12.109 18.703 -6.043 1 30.12 21 SER B C 1
ATOM 2145 O O . SER B 1 21 ? -11.961 18.312 -4.887 1 30.12 21 SER B O 1
ATOM 2147 N N . SER B 1 22 ? -12.781 17.812 -7.07 1 31.7 22 SER B N 1
ATOM 2148 C CA . SER B 1 22 ? -13.625 16.641 -7.164 1 31.7 22 SER B CA 1
ATOM 2149 C C . SER B 1 22 ? -12.992 15.445 -6.457 1 31.7 22 SER B C 1
ATOM 2151 O O . SER B 1 22 ? -11.789 15.195 -6.609 1 31.7 22 SER B O 1
ATOM 2153 N N . SER B 1 23 ? -13.562 14.75 -5.434 1 32.06 23 SER B N 1
ATOM 2154 C CA . SER B 1 23 ? -13.461 13.703 -4.426 1 32.06 23 SER B CA 1
ATOM 2155 C C . SER B 1 23 ? -12.844 12.438 -5.004 1 32.06 23 SER B C 1
ATOM 2157 O O . SER B 1 23 ? -12.391 11.562 -4.262 1 32.06 23 SER B O 1
ATOM 2159 N N . GLU B 1 24 ? -13.297 11.859 -6.086 1 32.91 24 GLU B N 1
ATOM 2160 C CA . GLU B 1 24 ? -13.203 10.453 -6.465 1 32.91 24 GLU B CA 1
ATOM 2161 C C . GLU B 1 24 ? -11.773 10.07 -6.805 1 32.91 24 GLU B C 1
ATOM 2163 O O . GLU B 1 24 ? -11.328 8.961 -6.488 1 32.91 24 GLU B O 1
ATOM 2168 N N . GLU B 1 25 ? -10.953 10.883 -7.598 1 34.62 25 GLU B N 1
ATOM 2169 C CA . GLU B 1 25 ? -9.742 10.672 -8.391 1 34.62 25 GLU B CA 1
ATOM 2170 C C . GLU B 1 25 ? -8.492 10.734 -7.512 1 34.62 25 GLU B C 1
ATOM 2172 O O . GLU B 1 25 ? -7.438 10.219 -7.891 1 34.62 25 GLU B O 1
ATOM 2177 N N . THR B 1 26 ? -8.477 11.188 -6.355 1 31.7 26 THR B N 1
ATOM 2178 C CA . THR B 1 26 ? -7.258 11.609 -5.668 1 31.7 26 THR B CA 1
ATOM 2179 C C . THR B 1 26 ? -6.418 10.406 -5.258 1 31.7 26 THR B C 1
ATOM 2181 O O . THR B 1 26 ? -5.199 10.398 -5.453 1 31.7 26 THR B O 1
ATOM 2184 N N . LEU B 1 27 ? -6.984 9.461 -4.656 1 31.16 27 LEU B N 1
ATOM 2185 C CA . LEU B 1 27 ? -6.125 8.391 -4.16 1 31.16 27 LEU B CA 1
ATOM 2186 C C . LEU B 1 27 ? -5.531 7.594 -5.316 1 31.16 27 LEU B C 1
ATOM 2188 O O . LEU B 1 27 ? -4.387 7.141 -5.238 1 31.16 27 LEU B O 1
ATOM 2192 N N . HIS B 1 28 ? -6.203 7.414 -6.379 1 33.16 28 HIS B N 1
ATOM 2193 C CA . HIS B 1 28 ? -5.668 6.855 -7.617 1 33.16 28 HIS B CA 1
ATOM 2194 C C . HIS B 1 28 ? -4.52 7.703 -8.148 1 33.16 28 HIS B C 1
ATOM 2196 O O . HIS B 1 28 ? -3.516 7.168 -8.625 1 33.16 28 HIS B O 1
ATOM 2202 N N . ASN B 1 29 ? -4.512 9.008 -8.055 1 32.97 29 ASN B N 1
ATOM 2203 C CA . ASN B 1 29 ? -3.58 9.992 -8.594 1 32.97 29 ASN B CA 1
ATOM 2204 C C . ASN B 1 29 ? -2.258 9.992 -7.832 1 32.97 29 ASN B C 1
ATOM 2206 O O . ASN B 1 29 ? -1.215 10.336 -8.391 1 32.97 29 ASN B O 1
ATOM 22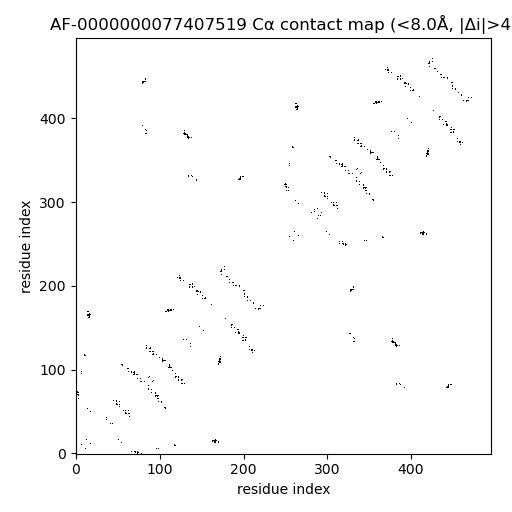10 N N . ILE B 1 30 ? -2.104 9.445 -6.781 1 32.34 30 ILE B N 1
ATOM 2211 C CA . ILE B 1 30 ? -0.825 9.562 -6.086 1 32.34 30 ILE B CA 1
ATOM 2212 C C . ILE B 1 30 ? 0.248 8.789 -6.852 1 32.34 30 ILE B C 1
ATOM 2214 O O . ILE B 1 30 ? 1.348 9.305 -7.078 1 32.34 30 ILE B O 1
ATOM 2218 N N . ARG B 1 31 ? 0.07 7.625 -7.258 1 30.86 31 ARG B N 1
ATOM 2219 C CA . ARG B 1 31 ? 1.091 6.844 -7.949 1 30.86 31 ARG B CA 1
ATOM 2220 C C . ARG B 1 31 ? 1.296 7.352 -9.375 1 30.86 31 ARG B C 1
ATOM 2222 O O . ARG B 1 31 ? 2.432 7.473 -9.836 1 30.86 31 ARG B O 1
ATOM 2229 N N . VAL B 1 32 ? 0.33 7.492 -10.273 1 34.31 32 VAL B N 1
ATOM 2230 C CA . VAL B 1 32 ? 0.545 8.125 -11.57 1 34.31 32 VAL B CA 1
ATOM 2231 C C . VAL B 1 32 ? 1.284 9.453 -11.383 1 34.31 32 VAL B C 1
ATOM 2233 O O . VAL B 1 32 ? 2.195 9.773 -12.148 1 34.31 32 VAL B O 1
ATOM 2236 N N . ASN B 1 33 ? 1.032 10.242 -10.383 1 33.09 33 ASN B N 1
ATOM 2237 C CA . ASN B 1 33 ? 1.581 11.586 -10.234 1 33.09 33 ASN B CA 1
ATOM 2238 C C . ASN B 1 33 ? 3.08 11.547 -9.953 1 33.09 33 ASN B C 1
ATOM 2240 O O . ASN B 1 33 ? 3.797 12.5 -10.258 1 33.09 33 ASN B O 1
ATOM 2244 N N . MET B 1 34 ? 3.674 10.531 -9.797 1 29.58 34 MET B N 1
ATOM 2245 C CA . MET B 1 34 ? 5.117 10.672 -9.633 1 29.58 34 MET B CA 1
ATOM 2246 C C . MET B 1 34 ? 5.785 11.047 -10.953 1 29.58 34 MET B C 1
ATOM 2248 O O . MET B 1 34 ? 6.629 11.938 -11 1 29.58 34 MET B O 1
ATOM 2252 N N . ILE B 1 35 ? 5.574 10.344 -11.977 1 31.38 35 ILE B N 1
ATOM 2253 C CA . ILE B 1 35 ? 6.219 10.688 -13.234 1 31.38 35 ILE B CA 1
ATOM 2254 C C . ILE B 1 35 ? 5.508 11.875 -13.875 1 31.38 35 ILE B C 1
ATOM 2256 O O . ILE B 1 35 ? 6.152 12.789 -14.398 1 31.38 35 ILE B O 1
ATOM 2260 N N . LYS B 1 36 ? 4.176 12.039 -14.133 1 36 36 LYS B N 1
ATOM 2261 C CA . LYS B 1 36 ? 3.545 13.305 -14.492 1 36 36 LYS B CA 1
ATOM 2262 C C . LYS B 1 36 ? 3.988 14.422 -13.547 1 36 36 LYS B C 1
ATOM 2264 O O . LYS B 1 36 ? 3.75 15.602 -13.82 1 36 36 LYS B O 1
ATOM 2269 N N . SER B 1 37 ? 4.66 14.305 -12.562 1 37.25 37 SER B N 1
ATOM 2270 C CA . SER B 1 37 ? 5.18 15.094 -11.453 1 37.25 37 SER B CA 1
ATOM 2271 C C . SER B 1 37 ? 6.277 16.047 -11.922 1 37.25 37 SER B C 1
ATOM 2273 O O . SER B 1 37 ? 6.328 17.203 -11.484 1 37.25 37 SER B O 1
ATOM 2275 N N . TYR B 1 38 ? 7.121 15.555 -12.695 1 34.34 38 TYR B N 1
ATOM 2276 C CA . TYR B 1 38 ? 8.125 16.547 -13.062 1 34.34 38 TYR B CA 1
ATOM 2277 C C . TYR B 1 38 ? 7.484 17.734 -13.789 1 34.34 38 TYR B C 1
ATOM 2279 O O . TYR B 1 38 ? 7.754 18.891 -13.461 1 34.34 38 TYR B O 1
ATOM 2287 N N . PHE B 1 39 ? 6.906 17.453 -14.844 1 37.22 39 PHE B N 1
ATOM 2288 C CA . PHE B 1 39 ? 6.246 18.547 -15.562 1 37.22 39 PHE B CA 1
ATOM 2289 C C . PHE B 1 39 ? 5.023 19.031 -14.797 1 37.22 39 PHE B C 1
ATOM 2291 O O . PHE B 1 39 ? 4.738 20.234 -14.773 1 37.22 39 PHE B O 1
ATOM 2298 N N . GLN B 1 40 ? 4.191 18.281 -14.094 1 43.03 40 GLN B N 1
ATOM 2299 C CA . GLN B 1 40 ? 3.064 18.469 -13.18 1 43.03 40 GLN B CA 1
ATOM 2300 C C . GLN B 1 40 ? 3.527 19.031 -11.844 1 43.03 40 GLN B C 1
ATOM 2302 O O . GLN B 1 40 ? 2.779 19.75 -11.172 1 43.03 40 GLN B O 1
ATOM 2307 N N . GLU B 1 41 ? 4.715 18.859 -11.586 1 48.72 41 GLU B N 1
ATOM 2308 C CA . GLU B 1 41 ? 5.426 19.438 -10.453 1 48.72 41 GLU B CA 1
ATOM 2309 C C . GLU B 1 41 ? 5.477 20.969 -10.57 1 48.72 41 GLU B C 1
ATOM 2311 O O . GLU B 1 41 ? 5.223 21.672 -9.594 1 48.72 41 GLU B O 1
ATOM 2316 N N . LYS B 1 42 ? 5.992 21.234 -11.844 1 49.19 42 LYS B N 1
ATOM 2317 C CA . LYS B 1 42 ? 6.035 22.688 -11.984 1 49.19 42 LYS B CA 1
ATOM 2318 C C . LYS B 1 42 ? 4.641 23.281 -11.867 1 49.19 42 LYS B C 1
ATOM 2320 O O . LYS B 1 42 ? 4.461 24.328 -11.242 1 49.19 42 LYS B O 1
ATOM 2325 N N . GLN B 1 43 ? 3.695 22.688 -12.578 1 51.91 43 GLN B N 1
ATOM 2326 C CA . GLN B 1 43 ? 2.33 23.188 -12.484 1 51.91 43 GLN B CA 1
ATOM 2327 C C . GLN B 1 43 ? 1.786 23.047 -11.07 1 51.91 43 GLN B C 1
ATOM 2329 O O . GLN B 1 43 ? 1.128 23.953 -10.555 1 51.91 43 GLN B O 1
ATOM 2334 N N . GLU B 1 44 ? 2.164 22.031 -10.523 1 58.66 44 GLU B N 1
ATOM 2335 C CA . GLU B 1 44 ? 1.757 21.844 -9.133 1 58.66 44 GLU B CA 1
ATOM 2336 C C . GLU B 1 44 ? 2.477 22.828 -8.203 1 58.66 44 GLU B C 1
ATOM 2338 O O . GLU B 1 44 ? 1.86 23.406 -7.312 1 58.66 44 GLU B O 1
ATOM 2343 N N . MET B 1 45 ? 3.715 23.109 -8.539 1 68.81 45 MET B N 1
ATOM 2344 C CA . MET B 1 45 ? 4.461 24.062 -7.711 1 68.81 45 MET B CA 1
ATOM 2345 C C . MET B 1 45 ? 3.867 25.453 -7.816 1 68.81 45 MET B C 1
ATOM 2347 O O . MET B 1 45 ? 3.785 26.172 -6.82 1 68.81 45 MET B O 1
ATOM 2351 N N . ASN B 1 46 ? 3.441 25.75 -9.156 1 72.25 46 ASN B N 1
ATOM 2352 C CA . ASN B 1 46 ? 2.83 27.062 -9.344 1 72.25 46 ASN B CA 1
ATOM 2353 C C . ASN B 1 46 ? 1.521 27.188 -8.57 1 72.25 46 ASN B C 1
ATOM 2355 O O . ASN B 1 46 ? 1.243 28.219 -7.973 1 72.25 46 ASN B O 1
ATOM 2359 N N . GLN B 1 47 ? 0.736 26.109 -8.625 1 71.69 47 GLN B N 1
ATOM 2360 C CA . GLN B 1 47 ? -0.522 26.125 -7.887 1 71.69 47 GLN B CA 1
ATOM 2361 C C . GLN B 1 47 ? -0.275 26.188 -6.379 1 71.69 47 GLN B C 1
ATOM 2363 O O . GLN B 1 47 ? -0.968 26.906 -5.66 1 71.69 47 GLN B O 1
ATOM 2368 N N . ILE B 1 48 ? 0.702 25.547 -5.934 1 73.94 48 ILE B N 1
ATOM 2369 C CA . ILE B 1 48 ? 1.037 25.547 -4.512 1 73.94 48 ILE B CA 1
ATOM 2370 C C . ILE B 1 48 ? 1.57 26.922 -4.105 1 73.94 48 ILE B C 1
ATOM 2372 O O . ILE B 1 48 ? 1.215 27.438 -3.049 1 73.94 48 ILE B O 1
ATOM 2376 N N . THR B 1 49 ? 2.377 27.484 -4.973 1 79.38 49 THR B N 1
ATOM 2377 C CA . THR B 1 49 ? 2.934 28.797 -4.688 1 79.38 49 THR B CA 1
ATOM 2378 C C . THR B 1 49 ? 1.828 29.859 -4.598 1 79.38 49 THR B C 1
ATOM 2380 O O . THR B 1 49 ? 1.87 30.734 -3.74 1 79.38 49 THR B O 1
ATOM 2383 N N . LYS B 1 50 ? 0.806 29.75 -5.527 1 78.44 50 LYS B N 1
ATOM 2384 C CA . LYS B 1 50 ? -0.326 30.672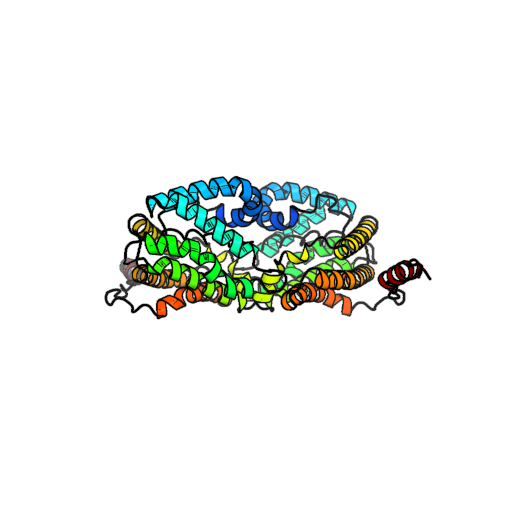 -5.484 1 78.44 50 LYS B CA 1
ATOM 2385 C C . LYS B 1 50 ? -1.09 30.547 -4.172 1 78.44 50 LYS B C 1
ATOM 2387 O O . LYS B 1 50 ? -1.502 31.547 -3.584 1 78.44 50 LYS B O 1
ATOM 2392 N N . LYS B 1 51 ? -1.227 29.359 -3.748 1 75.25 51 LYS B N 1
ATOM 2393 C CA . LYS B 1 51 ? -1.907 29.141 -2.477 1 75.25 51 LYS B CA 1
ATOM 2394 C C . LYS B 1 51 ? -1.104 29.703 -1.312 1 75.25 51 LYS B C 1
ATOM 2396 O O . LYS B 1 51 ? -1.671 30.297 -0.393 1 75.25 51 LYS B O 1
ATOM 2401 N N . VAL B 1 52 ? 0.137 29.609 -1.262 1 81.5 52 VAL B N 1
ATOM 2402 C CA . VAL B 1 52 ? 1.008 30.141 -0.223 1 81.5 52 VAL B CA 1
ATOM 2403 C C . VAL B 1 52 ? 0.939 31.672 -0.23 1 81.5 52 VAL B C 1
ATOM 2405 O O . VAL B 1 52 ? 0.908 32.312 0.829 1 81.5 52 VAL B O 1
ATOM 2408 N N . GLU B 1 53 ? 0.826 32.156 -1.595 1 86.44 53 GLU B N 1
ATOM 2409 C CA . GLU B 1 53 ? 0.74 33.625 -1.718 1 86.44 53 GLU B CA 1
ATOM 2410 C C . GLU B 1 53 ? -0.562 34.156 -1.123 1 86.44 53 GLU B C 1
ATOM 2412 O O . GLU B 1 53 ? -0.612 35.281 -0.629 1 86.44 53 GLU B O 1
ATOM 2417 N N . ARG B 1 54 ? -1.555 33.344 -1.148 1 80.81 54 ARG B N 1
ATOM 2418 C CA . ARG B 1 54 ? -2.828 33.719 -0.553 1 80.81 54 ARG B CA 1
ATOM 2419 C C . ARG B 1 54 ? -2.748 33.719 0.97 1 80.81 54 ARG B C 1
ATOM 2421 O O . ARG B 1 54 ? -3.297 34.594 1.633 1 80.81 54 ARG B O 1
ATOM 2428 N N . ILE B 1 55 ? -2.008 32.812 1.502 1 80.81 55 ILE B N 1
ATOM 2429 C CA . ILE B 1 55 ? -1.891 32.656 2.947 1 80.81 55 ILE B CA 1
ATOM 2430 C C . ILE B 1 55 ? -0.806 33.594 3.484 1 80.81 55 ILE B C 1
ATOM 2432 O O . ILE B 1 55 ? -0.978 34.219 4.535 1 80.81 55 ILE B O 1
ATOM 2436 N N . CYS B 1 56 ? 0.309 33.625 2.721 1 88.38 56 CYS B N 1
ATOM 2437 C CA . CYS B 1 56 ? 1.447 34.469 3.066 1 88.38 56 CYS B CA 1
ATOM 2438 C C . CYS B 1 56 ? 1.859 35.344 1.888 1 88.38 56 CYS B C 1
ATOM 2440 O O . CYS B 1 56 ? 2.818 35.031 1.181 1 88.38 56 CYS B O 1
ATOM 2442 N N . PRO B 1 57 ? 1.137 36.438 1.8 1 90.12 57 PRO B N 1
ATOM 2443 C CA . PRO B 1 57 ? 1.461 37.312 0.672 1 90.12 57 PRO B CA 1
ATOM 2444 C C . PRO B 1 57 ? 2.926 37.75 0.663 1 90.12 57 PRO B C 1
ATOM 2446 O O . PRO B 1 57 ? 3.453 38.188 1.694 1 90.12 57 PRO B O 1
ATOM 2449 N N . GLY B 1 58 ? 3.602 37.562 -0.455 1 92.38 58 GLY B N 1
ATOM 2450 C CA . GLY B 1 58 ? 4.977 38 -0.634 1 92.38 58 GLY B CA 1
ATOM 2451 C C . GLY B 1 58 ? 5.992 36.906 -0.365 1 92.38 58 GLY B C 1
ATOM 2452 O O . GLY B 1 58 ? 7.199 37.125 -0.485 1 92.38 58 GLY B O 1
ATOM 2453 N N . TYR B 1 59 ? 5.492 35.781 -0.023 1 92.31 59 TYR B N 1
ATOM 2454 C CA . TYR B 1 59 ? 6.418 34.719 0.363 1 92.31 59 TYR B CA 1
ATOM 2455 C C . TYR B 1 59 ? 6.543 33.688 -0.738 1 92.31 59 TYR B C 1
ATOM 2457 O O . TYR B 1 59 ? 7.145 32.625 -0.534 1 92.31 59 TYR B O 1
ATOM 2465 N N . GLY B 1 60 ? 5.957 33.938 -1.875 1 87.5 60 GLY B N 1
ATOM 2466 C CA . GLY B 1 60 ? 5.957 32.969 -2.963 1 87.5 60 GLY B CA 1
ATOM 2467 C C . GLY B 1 60 ? 7.352 32.531 -3.359 1 87.5 60 GLY B C 1
ATOM 2468 O O . GLY B 1 60 ? 7.645 31.312 -3.371 1 87.5 60 GLY B O 1
ATOM 2469 N N . ARG B 1 61 ? 8.18 33.469 -3.605 1 89.5 61 ARG B N 1
ATOM 2470 C CA . ARG B 1 61 ? 9.539 33.188 -4.043 1 89.5 61 ARG B CA 1
ATOM 2471 C C . ARG B 1 61 ? 10.336 32.5 -2.934 1 89.5 61 ARG B C 1
ATOM 2473 O O . ARG B 1 61 ? 11.078 31.547 -3.188 1 89.5 61 ARG B O 1
ATOM 2480 N N . LYS B 1 62 ? 10.188 32.969 -1.73 1 92.25 62 LYS B N 1
ATOM 2481 C CA . LYS B 1 62 ? 10.867 32.375 -0.585 1 92.25 62 LYS B CA 1
ATOM 2482 C C . LYS B 1 62 ? 10.445 30.906 -0.391 1 92.25 62 LYS B C 1
ATOM 2484 O O . LYS B 1 62 ? 11.266 30.062 -0.025 1 92.25 62 LYS B O 1
ATOM 2489 N N . PHE B 1 63 ? 9.195 30.719 -0.701 1 89.69 63 PHE B N 1
ATOM 2490 C CA . PHE B 1 63 ? 8.656 29.375 -0.574 1 89.69 63 PHE B CA 1
ATOM 2491 C C . PHE B 1 63 ? 9.289 28.438 -1.606 1 89.69 63 PHE B C 1
ATOM 2493 O O . PHE B 1 63 ? 9.672 27.312 -1.282 1 89.69 63 PHE B O 1
ATOM 2500 N N . GLU B 1 64 ? 9.359 28.875 -2.779 1 86.19 64 GLU B N 1
ATOM 2501 C CA . GLU B 1 64 ? 9.977 28.078 -3.832 1 86.19 64 GLU B CA 1
ATOM 2502 C C . GLU B 1 64 ? 11.414 27.719 -3.48 1 86.19 64 GLU B C 1
ATOM 2504 O O . GLU B 1 64 ? 11.844 26.578 -3.684 1 86.19 64 GLU B O 1
ATOM 2509 N N . GLU B 1 65 ? 12.125 28.688 -2.951 1 91 65 GLU B N 1
ATOM 2510 C CA . GLU B 1 65 ? 13.492 28.453 -2.52 1 91 65 GLU B CA 1
ATOM 2511 C C . GLU B 1 65 ? 13.547 27.422 -1.389 1 91 65 GLU B C 1
ATOM 2513 O O . GLU B 1 65 ? 14.445 26.578 -1.35 1 91 65 GLU B O 1
ATOM 2518 N N . ALA B 1 66 ? 12.586 27.5 -0.522 1 91.25 66 ALA B N 1
ATOM 2519 C CA . ALA B 1 66 ? 12.508 26.562 0.597 1 91.25 66 ALA B CA 1
ATOM 2520 C C . ALA B 1 66 ? 12.258 25.141 0.106 1 91.25 66 ALA B C 1
ATOM 2522 O O . ALA B 1 66 ? 12.844 24.188 0.629 1 91.25 66 ALA B O 1
ATOM 2523 N N . LEU B 1 67 ? 11.43 25.016 -0.89 1 86.12 67 LEU B N 1
ATOM 2524 C CA . LEU B 1 67 ? 11.133 23.688 -1.45 1 86.12 67 LEU B CA 1
ATOM 2525 C C . LEU B 1 67 ? 12.383 23.062 -2.055 1 86.12 67 LEU B C 1
ATOM 2527 O O . LEU B 1 67 ? 12.594 21.859 -1.948 1 86.12 67 LEU B O 1
ATOM 2531 N N . LEU B 1 68 ? 13.148 23.938 -2.646 1 85.94 68 LEU B N 1
ATOM 2532 C CA . LEU B 1 68 ? 14.398 23.453 -3.213 1 85.94 68 LEU B CA 1
ATOM 2533 C C . LEU B 1 68 ? 15.328 22.938 -2.117 1 85.94 68 LEU B C 1
ATOM 2535 O O . LEU B 1 68 ? 15.992 21.906 -2.289 1 85.94 68 LEU B O 1
ATOM 2539 N N . LYS B 1 69 ? 15.391 23.656 -0.996 1 90.5 69 LYS B N 1
ATOM 2540 C CA . LYS B 1 69 ? 16.203 23.219 0.136 1 90.5 69 LYS B CA 1
ATOM 2541 C C . LYS B 1 69 ? 15.703 21.891 0.683 1 90.5 69 LYS B C 1
ATOM 2543 O O . LYS B 1 69 ? 16.5 21.031 1.074 1 90.5 69 LYS B O 1
ATOM 2548 N N . VAL B 1 70 ? 14.375 21.672 0.683 1 87 70 VAL B N 1
ATOM 2549 C CA . VAL B 1 70 ? 13.781 20.422 1.147 1 87 70 VAL B CA 1
ATOM 2550 C C . VAL B 1 70 ? 14.188 19.281 0.215 1 87 70 VAL B C 1
ATOM 2552 O O . VAL B 1 70 ? 14.523 18.188 0.672 1 87 70 VAL B O 1
ATOM 2555 N N . GLN B 1 71 ? 14.117 19.562 -1.016 1 83.44 71 GLN B N 1
ATOM 2556 C CA . GLN B 1 71 ? 14.508 18.562 -2.002 1 83.44 71 GLN B CA 1
ATOM 2557 C C . GLN B 1 71 ? 15.969 18.156 -1.826 1 83.44 71 GLN B C 1
ATOM 2559 O O . GLN B 1 71 ? 16.297 16.969 -1.843 1 83.44 71 GLN B O 1
ATOM 2564 N N . GLN B 1 72 ? 16.844 19.203 -1.688 1 86.38 72 GLN B N 1
ATOM 2565 C CA . GLN B 1 72 ? 18.266 18.938 -1.486 1 86.38 72 GLN B CA 1
ATOM 2566 C C . GLN B 1 72 ? 18.5 18.094 -0.237 1 86.38 72 GLN B C 1
ATOM 2568 O O . GLN B 1 72 ? 19.312 17.172 -0.248 1 86.38 72 GLN B O 1
ATOM 2573 N N . CYS B 1 73 ? 17.766 18.375 0.776 1 87.75 73 CYS B N 1
ATOM 2574 C CA . CYS B 1 73 ? 17.859 17.625 2.02 1 87.75 73 CYS B CA 1
ATOM 2575 C C . CYS B 1 73 ? 17.391 16.188 1.821 1 87.75 73 CYS B C 1
ATOM 2577 O O . CYS B 1 73 ? 18.047 15.242 2.273 1 87.75 73 CYS B O 1
ATOM 2579 N N . SER B 1 74 ? 16.281 15.984 1.089 1 84 74 SER B N 1
ATOM 2580 C CA . SER B 1 74 ? 15.719 14.656 0.828 1 84 74 SER B CA 1
ATOM 2581 C C . SER B 1 74 ? 16.672 13.812 -0.012 1 84 74 SER B C 1
ATOM 2583 O O . SER B 1 74 ? 16.828 12.617 0.241 1 84 74 SER B O 1
ATOM 2585 N N . ASP B 1 75 ? 17.25 14.484 -0.963 1 80.06 75 ASP B N 1
ATOM 2586 C CA . ASP B 1 75 ? 18.156 13.781 -1.854 1 80.06 75 ASP B CA 1
ATOM 2587 C C . ASP B 1 75 ? 19.422 13.336 -1.107 1 80.06 75 ASP B C 1
ATOM 2589 O O . ASP B 1 75 ? 20.062 12.352 -1.494 1 80.06 75 ASP B O 1
ATOM 2593 N N . ALA B 1 76 ? 19.75 14.055 -0.082 1 85.56 76 ALA B N 1
ATOM 2594 C CA . ALA B 1 76 ? 20.953 13.758 0.683 1 85.56 76 ALA B CA 1
ATOM 2595 C C . ALA B 1 76 ? 20.719 12.578 1.625 1 85.56 76 ALA B C 1
ATOM 2597 O O . ALA B 1 76 ? 21.672 12.016 2.17 1 85.56 76 ALA B O 1
ATOM 2598 N N . VAL B 1 77 ? 19.422 12.211 1.755 1 82.88 77 VAL B N 1
ATOM 2599 C CA . VAL B 1 77 ? 19.125 11.078 2.629 1 82.88 77 VAL B CA 1
ATOM 2600 C C . VAL B 1 77 ? 19.453 9.773 1.92 1 82.88 77 VAL B C 1
ATOM 2602 O O . VAL B 1 77 ? 19.016 9.531 0.796 1 82.88 77 VAL B O 1
ATOM 2605 N N . ASP B 1 78 ? 20.328 8.945 2.482 1 77.5 78 ASP B N 1
ATOM 2606 C CA . ASP B 1 78 ? 20.672 7.641 1.93 1 77.5 78 ASP B CA 1
ATOM 2607 C C . ASP B 1 78 ? 19.578 6.617 2.213 1 77.5 78 ASP B C 1
ATOM 2609 O O . ASP B 1 78 ? 19.516 6.043 3.303 1 77.5 78 ASP B O 1
ATOM 2613 N N . ASP B 1 79 ? 18.734 6.395 1.229 1 70.5 79 ASP B N 1
ATOM 2614 C CA . ASP B 1 79 ? 17.594 5.5 1.417 1 70.5 79 ASP B CA 1
ATOM 2615 C C . ASP B 1 79 ? 18 4.043 1.22 1 70.5 79 ASP B C 1
ATOM 2617 O O . ASP B 1 79 ? 17.172 3.141 1.327 1 70.5 79 ASP B O 1
ATOM 2621 N N . THR B 1 80 ? 19.297 3.857 1.005 1 78.44 80 THR B N 1
ATOM 2622 C CA . THR B 1 80 ? 19.734 2.479 0.839 1 78.44 80 THR B CA 1
ATOM 2623 C C . THR B 1 80 ? 20.219 1.897 2.17 1 78.44 80 THR B C 1
ATOM 2625 O O . THR B 1 80 ? 20.188 0.681 2.367 1 78.44 80 THR B O 1
ATOM 2628 N N . GLN B 1 81 ? 20.562 2.809 3.055 1 85.06 81 GLN B N 1
ATOM 2629 C CA . GLN B 1 81 ? 21.156 2.314 4.293 1 85.06 81 GLN B CA 1
ATOM 2630 C C . GLN B 1 81 ? 20.141 2.35 5.438 1 85.06 81 GLN B C 1
ATOM 2632 O O . GLN B 1 81 ? 20.406 1.815 6.52 1 85.06 81 GLN B O 1
ATOM 2637 N N . GLN B 1 82 ? 19.109 2.982 5.207 1 88.75 82 GLN B N 1
ATOM 2638 C CA . GLN B 1 82 ? 18.078 3.031 6.242 1 88.75 82 GLN B CA 1
ATOM 2639 C C . GLN B 1 82 ? 16.719 2.605 5.688 1 88.75 82 GLN B C 1
ATOM 2641 O O . GLN B 1 82 ? 16.531 2.566 4.473 1 88.75 82 GLN B O 1
ATOM 2646 N N . THR B 1 83 ? 15.898 2.209 6.652 1 91.5 83 THR B N 1
ATOM 2647 C CA . THR B 1 83 ? 14.539 1.892 6.234 1 91.5 83 THR B CA 1
ATOM 2648 C C . THR B 1 83 ? 13.758 3.166 5.93 1 91.5 83 THR B C 1
ATOM 2650 O O . THR B 1 83 ? 14.172 4.262 6.312 1 91.5 83 THR B O 1
ATOM 2653 N N . MET B 1 84 ? 12.672 3.029 5.266 1 87.38 84 MET B N 1
ATOM 2654 C CA . MET B 1 84 ? 11.789 4.172 5.02 1 87.38 84 MET B CA 1
ATOM 2655 C C . MET B 1 84 ? 11.258 4.742 6.328 1 87.38 84 MET B C 1
ATOM 2657 O O . MET B 1 84 ? 11.188 5.961 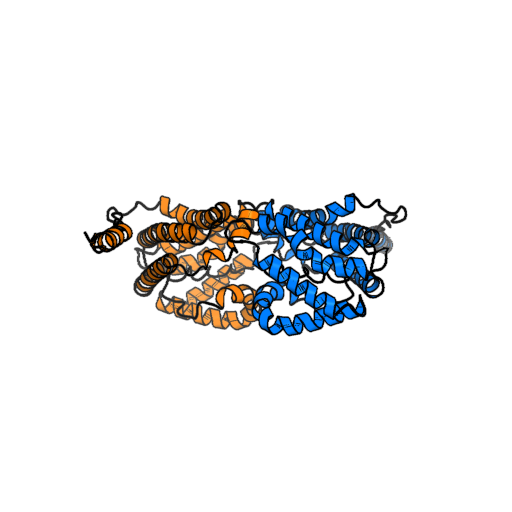6.496 1 87.38 84 MET B O 1
ATOM 2661 N N . CYS B 1 85 ? 10.969 3.875 7.32 1 91.25 85 CYS B N 1
ATOM 2662 C CA . CYS B 1 85 ? 10.484 4.305 8.625 1 91.25 85 CYS B CA 1
ATOM 2663 C C . CYS B 1 85 ? 11.539 5.117 9.359 1 91.25 85 CYS B C 1
ATOM 2665 O O . CYS B 1 85 ? 11.25 6.191 9.891 1 91.25 85 CYS B O 1
ATOM 2667 N N . SER B 1 86 ? 12.781 4.707 9.336 1 92.19 86 SER B N 1
ATOM 2668 C CA . SER B 1 86 ? 13.859 5.422 10.008 1 92.19 86 SER B CA 1
ATOM 2669 C C . SER B 1 86 ? 14.18 6.734 9.305 1 92.19 86 SER B C 1
ATOM 2671 O O . SER B 1 86 ? 14.477 7.738 9.945 1 92.19 86 SER B O 1
ATOM 2673 N N . ALA B 1 87 ? 14.062 6.652 7.941 1 89 87 ALA B N 1
ATOM 2674 C CA . ALA B 1 87 ? 14.312 7.875 7.18 1 89 87 ALA B CA 1
ATOM 2675 C C . ALA B 1 87 ? 13.305 8.961 7.543 1 89 87 ALA B C 1
ATOM 2677 O O . ALA B 1 87 ? 13.688 10.117 7.75 1 89 87 ALA B O 1
ATOM 2678 N N . VAL B 1 88 ? 12.055 8.562 7.68 1 88.69 88 VAL B N 1
ATOM 2679 C CA . VAL B 1 88 ? 11.023 9.531 8.031 1 88.69 88 VAL B CA 1
ATOM 2680 C C . VAL B 1 88 ? 11.234 10.016 9.461 1 88.69 88 VAL B C 1
ATOM 2682 O O . VAL B 1 88 ? 11.227 11.219 9.719 1 88.69 88 VAL B O 1
ATOM 2685 N N . LYS B 1 89 ? 11.5 9.125 10.359 1 91.38 89 LYS B N 1
ATOM 2686 C CA . LYS B 1 89 ? 11.68 9.445 11.773 1 91.38 89 LYS B CA 1
ATOM 2687 C C . LYS B 1 89 ? 12.875 10.375 11.977 1 91.38 89 LYS B C 1
ATOM 2689 O O . LYS B 1 89 ? 12.789 11.344 12.734 1 91.38 89 LYS B O 1
ATOM 2694 N N . ASN B 1 90 ? 13.906 10.234 11.219 1 91.38 90 ASN B N 1
ATOM 2695 C CA . ASN B 1 90 ? 15.164 10.914 11.5 1 91.38 90 ASN B CA 1
ATOM 2696 C C . ASN B 1 90 ? 15.297 12.211 10.711 1 91.38 90 ASN B C 1
ATOM 2698 O O . ASN B 1 90 ? 15.961 13.148 11.156 1 91.38 90 ASN B O 1
ATOM 2702 N N . HIS B 1 91 ? 14.609 12.211 9.508 1 89 91 HIS B N 1
ATOM 2703 C CA . HIS B 1 91 ? 15 13.289 8.609 1 89 91 HIS B CA 1
ATOM 2704 C C . HIS B 1 91 ? 13.797 14.148 8.234 1 89 91 HIS B C 1
ATOM 2706 O O . HIS B 1 91 ? 13.961 15.289 7.785 1 89 91 HIS B O 1
ATOM 2712 N N . PHE B 1 92 ? 12.609 13.625 8.383 1 90.19 92 PHE B N 1
ATOM 2713 C CA . PHE B 1 92 ? 11.445 14.336 7.855 1 90.19 92 PHE B CA 1
ATOM 2714 C C . PHE B 1 92 ? 11.32 15.711 8.492 1 90.19 92 PHE B C 1
ATOM 2716 O O . PHE B 1 92 ? 11.203 16.719 7.789 1 90.19 92 PHE B O 1
ATOM 2723 N N . GLU B 1 93 ? 11.398 15.781 9.805 1 91.62 93 GLU B N 1
ATOM 2724 C CA . GLU B 1 93 ? 11.25 17.047 10.516 1 91.62 93 GLU B CA 1
ATOM 2725 C C . GLU B 1 93 ? 12.367 18.016 10.148 1 91.62 93 GLU B C 1
ATOM 2727 O O . GLU B 1 93 ? 12.117 19.203 9.891 1 91.62 93 GLU B O 1
ATOM 2732 N N . ILE B 1 94 ? 13.555 17.547 10.102 1 93 94 ILE B N 1
ATOM 2733 C CA . ILE B 1 94 ? 14.727 18.375 9.82 1 93 94 ILE B CA 1
ATOM 2734 C C . ILE B 1 94 ? 14.656 18.891 8.383 1 93 94 ILE B C 1
ATOM 2736 O O . ILE B 1 94 ? 14.867 20.078 8.141 1 93 94 ILE B O 1
ATOM 2740 N N . CYS B 1 95 ? 14.234 17.984 7.426 1 90.44 95 CYS B N 1
ATOM 2741 C CA . CYS B 1 95 ? 14.234 18.359 6.016 1 90.44 95 CYS B CA 1
ATOM 2742 C C . CYS B 1 95 ? 13.055 19.266 5.699 1 90.44 95 CYS B C 1
ATOM 2744 O O . CYS B 1 95 ? 13.125 20.078 4.77 1 90.44 95 CYS B O 1
ATOM 2746 N N . ALA B 1 96 ? 12 19.219 6.492 1 90.25 96 ALA B N 1
ATOM 2747 C CA . ALA B 1 96 ? 10.82 20.047 6.254 1 90.25 96 ALA B CA 1
ATOM 2748 C C . ALA B 1 96 ? 11.016 21.453 6.828 1 90.25 96 ALA B C 1
ATOM 2750 O O . ALA B 1 96 ? 10.211 22.359 6.562 1 90.25 96 ALA B O 1
ATOM 2751 N N . ARG B 1 97 ? 12.078 21.781 7.621 1 92.69 97 ARG B N 1
ATOM 2752 C CA . ARG B 1 97 ? 12.281 23 8.414 1 92.69 97 ARG B CA 1
ATOM 2753 C C . ARG B 1 97 ? 12.25 24.234 7.523 1 92.69 97 ARG B C 1
ATOM 2755 O O . ARG B 1 97 ? 11.609 25.234 7.863 1 92.69 97 ARG B O 1
ATOM 2762 N N . PRO B 1 98 ? 12.875 24.141 6.262 1 91.94 98 PRO B N 1
ATOM 2763 C CA . PRO B 1 98 ? 12.852 25.344 5.441 1 91.94 98 PRO B CA 1
ATOM 2764 C C . PRO B 1 98 ? 11.438 25.797 5.09 1 91.94 98 PRO B C 1
ATOM 2766 O O . PRO B 1 98 ? 11.172 27 5.004 1 91.94 98 PRO B O 1
ATOM 2769 N N . VAL B 1 99 ? 10.539 24.859 4.891 1 89.44 99 VAL B N 1
ATOM 2770 C CA . VAL B 1 99 ? 9.156 25.188 4.566 1 89.44 99 VAL B CA 1
ATOM 2771 C C . VAL B 1 99 ? 8.414 25.609 5.832 1 89.44 99 VAL B C 1
ATOM 2773 O O . VAL B 1 99 ? 7.656 26.578 5.824 1 89.44 99 VAL B O 1
ATOM 2776 N N . THR B 1 100 ? 8.664 24.938 6.945 1 91.81 100 THR B N 1
ATOM 2777 C CA . THR B 1 100 ? 7.98 25.281 8.188 1 91.81 100 THR B CA 1
ATOM 2778 C C . THR B 1 100 ? 8.359 26.672 8.648 1 91.81 100 THR B C 1
ATOM 2780 O O . THR B 1 100 ? 7.52 27.422 9.156 1 91.81 100 THR B O 1
ATOM 2783 N N . GLU B 1 101 ? 9.562 27.047 8.5 1 93.19 101 GLU B N 1
ATOM 2784 C CA . GLU B 1 101 ? 10.047 28.359 8.945 1 93.19 101 GLU B CA 1
ATOM 2785 C C . GLU B 1 101 ? 9.344 29.484 8.195 1 93.19 101 GLU B C 1
ATOM 2787 O O . GLU B 1 101 ? 9.055 30.531 8.773 1 93.19 101 GLU B O 1
ATOM 2792 N N . ILE B 1 102 ? 9.055 29.234 6.867 1 91.5 102 ILE B N 1
ATOM 2793 C CA . ILE B 1 102 ? 8.344 30.25 6.082 1 91.5 102 ILE B CA 1
ATOM 2794 C C . ILE B 1 102 ? 6.988 30.531 6.715 1 91.5 102 ILE B C 1
ATOM 2796 O O . ILE B 1 102 ? 6.621 31.688 6.91 1 91.5 102 ILE B O 1
ATOM 2800 N N . PHE B 1 103 ? 6.293 29.578 7.098 1 90.94 103 PHE B N 1
ATOM 2801 C CA . PHE B 1 103 ? 4.953 29.75 7.645 1 90.94 103 PHE B CA 1
ATOM 2802 C C . PHE B 1 103 ? 5.016 30.25 9.086 1 90.94 103 PHE B C 1
ATOM 2804 O O . PHE B 1 103 ? 4.145 31 9.523 1 90.94 103 PHE B O 1
ATOM 2811 N N . GLU B 1 104 ? 5.984 29.812 9.82 1 91 104 GLU B N 1
ATOM 2812 C CA . GLU B 1 104 ? 6.156 30.344 11.172 1 91 104 GLU B CA 1
ATOM 2813 C C . GLU B 1 104 ? 6.395 31.844 11.148 1 91 104 GLU B C 1
ATOM 2815 O O . GLU B 1 104 ? 6.027 32.562 12.086 1 91 104 GLU B O 1
ATOM 2820 N N . GLU B 1 105 ? 6.98 32.281 10.07 1 92.56 105 GLU B N 1
ATOM 2821 C CA . GLU B 1 105 ? 7.277 33.719 9.938 1 92.56 105 GLU B CA 1
ATOM 2822 C C . GLU B 1 105 ? 6.047 34.5 9.469 1 92.56 105 GLU B C 1
ATOM 2824 O O . GLU B 1 105 ? 5.801 35.594 9.93 1 92.56 105 GLU B O 1
ATOM 2829 N N . CYS B 1 106 ? 5.285 33.969 8.586 1 92.06 106 CYS B N 1
ATOM 2830 C CA . CYS B 1 106 ? 4.266 34.75 7.922 1 92.06 106 CYS B CA 1
ATOM 2831 C C . CYS B 1 106 ? 2.91 34.594 8.602 1 92.06 106 CYS B C 1
ATOM 2833 O O . CYS B 1 106 ? 2.041 35.469 8.484 1 92.06 106 CYS B O 1
ATOM 2835 N N . LEU B 1 107 ? 2.686 33.562 9.352 1 90.81 107 LEU B N 1
ATOM 2836 C CA . LEU B 1 107 ? 1.396 33.312 9.992 1 90.81 107 LEU B CA 1
ATOM 2837 C C . LEU B 1 107 ? 1.237 34.188 11.234 1 90.81 107 LEU B C 1
ATOM 2839 O O . LEU B 1 107 ? 2.227 34.656 11.789 1 90.81 107 LEU B O 1
ATOM 2843 N N . PRO B 1 108 ? -0.073 34.375 11.523 1 89.19 108 PRO B N 1
ATOM 2844 C CA . PRO B 1 108 ? -0.302 35.125 12.766 1 89.19 108 PRO B CA 1
ATOM 2845 C C . PRO B 1 108 ? 0.293 34.438 13.984 1 89.19 108 PRO B C 1
ATOM 2847 O O . PRO B 1 108 ? 0.505 33.219 13.961 1 89.19 108 PRO B O 1
ATOM 2850 N N . GLU B 1 109 ? 0.497 35.156 15.047 1 91.12 109 GLU B N 1
ATOM 2851 C CA . GLU B 1 109 ? 1.126 34.656 16.266 1 91.12 109 GLU B CA 1
ATOM 2852 C C . GLU B 1 109 ? 0.378 33.438 16.828 1 91.12 109 GLU B C 1
ATOM 2854 O O . GLU B 1 109 ? 0.997 32.5 17.312 1 91.12 109 GLU B O 1
ATOM 2859 N N . SER B 1 110 ? -0.9 33.438 16.641 1 88.06 110 SER B N 1
ATOM 2860 C CA . SER B 1 110 ? -1.728 32.375 17.219 1 88.06 110 SER B CA 1
ATOM 2861 C C . SER B 1 110 ? -1.539 31.062 16.469 1 88.06 110 SER B C 1
ATOM 2863 O O . SER B 1 110 ? -1.889 30 16.969 1 88.06 110 SER B O 1
ATOM 2865 N N . SER B 1 111 ? -0.917 31.188 15.25 1 91.19 111 SER B N 1
ATOM 2866 C CA . SER B 1 111 ? -0.849 30 14.398 1 91.19 111 SER B CA 1
ATOM 2867 C C . SER B 1 111 ? 0.594 29.656 14.039 1 91.19 111 SER B C 1
ATOM 2869 O O . SER B 1 111 ? 0.843 28.766 13.234 1 91.19 111 SER B O 1
ATOM 2871 N N . GLN B 1 112 ? 1.57 30.234 14.672 1 91.56 112 GLN B N 1
ATOM 2872 C CA . GLN B 1 112 ? 2.969 30.125 14.273 1 91.56 112 GLN B CA 1
ATOM 2873 C C . GLN B 1 112 ? 3.51 28.734 14.539 1 91.56 112 GLN B C 1
ATOM 2875 O O . GLN B 1 112 ? 4.449 28.281 13.883 1 91.56 112 GLN B O 1
ATOM 2880 N N . ASP B 1 113 ? 2.908 28.031 15.5 1 89.38 113 ASP B N 1
ATOM 2881 C CA . ASP B 1 113 ? 3.404 26.719 15.875 1 89.38 113 ASP B CA 1
ATOM 2882 C C . ASP B 1 113 ? 2.693 25.625 15.086 1 89.38 113 ASP B C 1
ATOM 2884 O O . ASP B 1 113 ? 3.033 24.438 15.203 1 89.38 113 ASP B O 1
ATOM 2888 N N . LEU B 1 114 ? 1.763 25.984 14.242 1 89.94 114 LEU B N 1
ATOM 2889 C CA . LEU B 1 114 ? 0.936 25.016 13.531 1 89.94 114 LEU B CA 1
ATOM 2890 C C . LEU B 1 114 ? 1.773 24.203 12.547 1 89.94 114 LEU B C 1
ATOM 2892 O O . LEU B 1 114 ? 1.646 22.984 12.477 1 89.94 114 LEU B O 1
ATOM 2896 N N . PRO B 1 115 ? 2.658 24.875 11.781 1 89.25 115 PRO B N 1
ATOM 2897 C CA . PRO B 1 115 ? 3.447 24.078 10.828 1 89.25 115 PRO B CA 1
ATOM 2898 C C . PRO B 1 115 ? 4.27 22.984 11.5 1 89.25 115 PRO B C 1
ATOM 2900 O O . PRO B 1 115 ? 4.27 21.844 11.055 1 89.25 115 PRO B O 1
ATOM 2903 N N . SER B 1 116 ? 4.973 23.359 12.625 1 90.56 116 SER B N 1
ATOM 2904 C CA . SER B 1 116 ? 5.75 22.359 13.359 1 90.56 116 SER B CA 1
ATOM 2905 C C . SER B 1 116 ? 4.848 21.266 13.938 1 90.56 116 SER B C 1
ATOM 2907 O O . SER B 1 116 ? 5.215 20.094 13.953 1 90.56 116 SER B O 1
ATOM 2909 N N . PHE B 1 117 ? 3.689 21.625 14.352 1 91.56 117 PHE B N 1
ATOM 2910 C CA . PHE B 1 117 ? 2.701 20.688 14.891 1 91.56 117 PHE B CA 1
ATOM 2911 C C . PHE B 1 117 ? 2.283 19.672 13.828 1 91.56 117 PHE B C 1
ATOM 2913 O O . PHE B 1 117 ? 2.219 18.484 14.102 1 91.56 117 PHE B O 1
ATOM 2920 N N . ILE B 1 118 ? 2.021 20.141 12.633 1 89.62 118 ILE B N 1
ATOM 2921 C CA . ILE B 1 118 ? 1.574 19.281 11.547 1 89.62 118 ILE B CA 1
ATOM 2922 C C . ILE B 1 118 ? 2.672 18.281 11.195 1 89.62 118 ILE B C 1
ATOM 2924 O O . ILE B 1 118 ? 2.406 17.094 11.039 1 89.62 118 ILE B O 1
ATOM 2928 N N . ILE B 1 119 ? 3.869 18.766 11.133 1 89.5 119 ILE B N 1
ATOM 2929 C CA . ILE B 1 119 ? 4.996 17.906 10.781 1 89.5 119 ILE B CA 1
ATOM 2930 C C . ILE B 1 119 ? 5.176 16.828 11.844 1 89.5 119 ILE B C 1
ATOM 2932 O O . ILE B 1 119 ? 5.316 15.648 11.523 1 89.5 119 ILE B O 1
ATOM 2936 N N . LYS B 1 120 ? 5.156 17.219 13.125 1 91.88 120 LYS B N 1
ATOM 2937 C CA . LYS B 1 120 ? 5.324 16.281 14.227 1 91.88 120 LYS B CA 1
ATOM 2938 C C . LYS B 1 120 ? 4.184 15.266 14.25 1 91.88 120 LYS B C 1
ATOM 2940 O O . LYS B 1 120 ? 4.387 14.102 14.594 1 91.88 120 LYS B O 1
ATOM 2945 N N . THR B 1 121 ? 2.996 15.727 13.906 1 91.06 121 THR B N 1
ATOM 2946 C CA . THR B 1 121 ? 1.845 14.836 13.812 1 91.06 121 THR B CA 1
ATOM 2947 C C . THR B 1 121 ? 2.061 13.789 12.727 1 91.06 121 THR B C 1
ATOM 2949 O O . THR B 1 121 ? 1.8 12.602 12.938 1 91.06 121 THR B O 1
ATOM 2952 N N . MET B 1 122 ? 2.584 14.172 11.594 1 89.38 122 MET B N 1
ATOM 2953 C CA . MET B 1 122 ? 2.852 13.25 10.492 1 89.38 122 MET B CA 1
ATOM 2954 C C . MET B 1 122 ? 3.896 12.211 10.891 1 89.38 122 MET B C 1
ATOM 2956 O O . MET B 1 122 ? 3.768 11.031 10.555 1 89.38 122 MET B O 1
ATOM 2960 N N . VAL B 1 123 ? 4.871 12.719 11.609 1 91.06 123 VAL B N 1
ATOM 2961 C CA . VAL B 1 123 ? 5.906 11.805 12.07 1 91.06 123 VAL B CA 1
ATOM 2962 C C . VAL B 1 123 ? 5.309 10.789 13.039 1 91.06 123 VAL B C 1
ATOM 2964 O O . VAL B 1 123 ? 5.613 9.602 12.977 1 91.06 123 VAL B O 1
ATOM 2967 N N . ALA B 1 124 ? 4.414 11.234 13.891 1 93.25 124 ALA B N 1
ATOM 2968 C CA . ALA B 1 124 ? 3.77 10.344 14.852 1 93.25 124 ALA B CA 1
ATOM 2969 C C . ALA B 1 124 ? 2.932 9.289 14.141 1 93.25 124 ALA B C 1
ATOM 2971 O O . ALA B 1 124 ? 2.975 8.109 14.508 1 93.25 124 ALA B O 1
ATOM 2972 N N . MET B 1 125 ? 2.236 9.688 13.172 1 92.94 125 MET B N 1
ATOM 2973 C CA . MET B 1 125 ? 1.408 8.758 12.414 1 92.94 125 MET B CA 1
ATOM 2974 C C . MET B 1 125 ? 2.271 7.746 11.664 1 92.94 125 MET B C 1
ATOM 2976 O O . MET B 1 125 ? 1.955 6.555 11.641 1 92.94 125 MET B O 1
ATOM 2980 N N . SER B 1 126 ? 3.342 8.25 11.109 1 91.62 126 SER B N 1
ATOM 2981 C CA . SER B 1 126 ? 4.262 7.359 10.414 1 91.62 126 SER B CA 1
ATOM 2982 C C . SER B 1 126 ? 4.863 6.332 11.367 1 91.62 126 SER B C 1
ATOM 2984 O O . SER B 1 126 ? 4.953 5.148 11.031 1 91.62 126 SER B O 1
ATOM 2986 N N . ASN B 1 127 ? 5.23 6.84 12.508 1 94.31 127 ASN B N 1
ATOM 2987 C CA . ASN B 1 127 ? 5.762 5.934 13.523 1 94.31 127 ASN B CA 1
ATOM 2988 C C . ASN B 1 127 ? 4.75 4.855 13.898 1 94.31 127 ASN B C 1
ATOM 2990 O O . ASN B 1 127 ? 5.117 3.695 14.094 1 94.31 127 ASN B O 1
ATOM 2994 N N . HIS B 1 128 ? 3.58 5.23 13.977 1 95.12 128 HIS B N 1
ATOM 2995 C CA . HIS B 1 128 ? 2.525 4.273 14.289 1 95.12 128 HIS B CA 1
ATOM 2996 C C . HIS B 1 128 ? 2.404 3.205 13.211 1 95.12 128 HIS B C 1
ATOM 2998 O O . HIS B 1 128 ? 2.361 2.012 13.516 1 95.12 128 HIS B O 1
ATOM 3004 N N . LEU B 1 129 ? 2.389 3.588 11.992 1 94.06 129 LEU B N 1
ATOM 3005 C CA . LEU B 1 129 ? 2.266 2.66 10.867 1 94.06 129 LEU B CA 1
ATOM 3006 C C . LEU B 1 129 ? 3.422 1.667 10.859 1 94.06 129 LEU B C 1
ATOM 3008 O O . LEU B 1 129 ? 3.238 0.499 10.508 1 94.06 129 LEU B O 1
ATOM 3012 N N . CYS B 1 130 ? 4.566 2.182 11.219 1 94.31 130 CYS B N 1
ATOM 3013 C CA . CYS B 1 130 ? 5.762 1.345 11.188 1 94.31 130 CYS B CA 1
ATOM 3014 C C . CYS B 1 130 ? 5.703 0.27 12.266 1 94.31 130 CYS B C 1
ATOM 3016 O O . CYS B 1 130 ? 6.375 -0.758 12.164 1 94.31 130 CYS B O 1
ATOM 3018 N N . ARG B 1 131 ? 4.871 0.449 13.227 1 95.88 131 ARG B N 1
ATOM 3019 C CA . ARG B 1 131 ? 4.918 -0.424 14.391 1 95.88 131 ARG B CA 1
ATOM 3020 C C . ARG B 1 131 ? 3.775 -1.432 14.367 1 95.88 131 ARG B C 1
ATOM 3022 O O . ARG B 1 131 ? 3.881 -2.512 14.953 1 95.88 131 ARG B O 1
ATOM 3029 N N . ILE B 1 132 ? 2.719 -1.143 13.75 1 95.94 132 ILE B N 1
ATOM 3030 C CA . ILE B 1 132 ? 1.571 -2.045 13.773 1 95.94 132 ILE B CA 1
ATOM 3031 C C . ILE B 1 132 ? 1.804 -3.199 12.805 1 95.94 132 ILE B C 1
ATOM 3033 O O . ILE B 1 132 ? 2.691 -3.133 11.953 1 95.94 132 ILE B O 1
ATOM 3037 N N . ASP B 1 133 ? 1.017 -4.23 12.953 1 95.56 133 ASP B N 1
ATOM 3038 C CA . ASP B 1 133 ? 1.223 -5.414 12.125 1 95.56 133 ASP B CA 1
ATOM 3039 C C . ASP B 1 133 ? 0.547 -5.262 10.766 1 95.56 133 ASP B C 1
ATOM 3041 O O . ASP B 1 133 ? -0.199 -4.305 10.539 1 95.56 133 ASP B O 1
ATOM 3045 N N . GLY B 1 134 ? 0.852 -6.207 9.906 1 94.69 134 GLY B N 1
ATOM 3046 C CA . GLY B 1 134 ? 0.372 -6.16 8.531 1 94.69 134 GLY B CA 1
ATOM 3047 C C . GLY B 1 134 ? -1.14 -6.219 8.422 1 94.69 134 GLY B C 1
ATOM 3048 O O . GLY B 1 134 ? -1.731 -5.582 7.551 1 94.69 134 GLY B O 1
ATOM 3049 N N . GLU B 1 135 ? -1.72 -6.996 9.328 1 95 135 GLU B N 1
ATOM 3050 C CA . GLU B 1 135 ? -3.178 -7.074 9.297 1 95 135 GLU B CA 1
ATOM 3051 C C . GLU B 1 135 ? -3.809 -5.699 9.5 1 95 135 GLU B C 1
ATOM 3053 O O . GLU B 1 135 ? -4.703 -5.301 8.75 1 95 135 GLU B O 1
ATOM 3058 N N . HIS B 1 136 ? -3.322 -4.961 10.398 1 96.62 136 HIS B N 1
ATOM 3059 C CA . HIS B 1 136 ? -3.842 -3.627 10.672 1 96.62 136 HIS B CA 1
ATOM 3060 C C . HIS B 1 136 ? -3.555 -2.676 9.516 1 96.62 136 HIS B C 1
ATOM 3062 O O . HIS B 1 136 ? -4.398 -1.851 9.156 1 96.62 136 HIS B O 1
ATOM 3068 N N . ILE B 1 137 ? -2.434 -2.781 8.938 1 93.62 137 ILE B N 1
ATOM 3069 C CA . ILE B 1 137 ? -2.062 -1.924 7.82 1 93.62 137 ILE B CA 1
ATOM 3070 C C . ILE B 1 137 ? -2.977 -2.207 6.629 1 93.62 137 ILE B C 1
ATOM 3072 O O . ILE B 1 137 ? -3.504 -1.279 6.008 1 93.62 137 ILE B O 1
ATOM 3076 N N . ILE B 1 138 ? -3.152 -3.459 6.312 1 89.75 138 ILE B N 1
ATOM 3077 C CA . ILE B 1 138 ? -3.965 -3.863 5.172 1 89.75 138 ILE B CA 1
ATOM 3078 C C . ILE B 1 138 ? -5.406 -3.402 5.375 1 89.75 138 ILE B C 1
ATOM 3080 O O . ILE B 1 138 ? -6.066 -2.971 4.426 1 89.75 138 ILE B O 1
ATOM 3084 N N . GLU B 1 139 ? -5.906 -3.447 6.598 1 91.81 139 GLU B N 1
ATOM 3085 C CA . GLU B 1 139 ? -7.277 -3.049 6.902 1 91.81 139 GLU B CA 1
ATOM 3086 C C . GLU B 1 139 ? -7.5 -1.569 6.602 1 91.81 139 GLU B C 1
ATOM 3088 O O . GLU B 1 139 ? -8.641 -1.137 6.398 1 91.81 139 GLU B O 1
ATOM 3093 N N . LEU B 1 140 ? -6.41 -0.74 6.609 1 89.69 140 LEU B N 1
ATOM 3094 C CA . LEU B 1 140 ? -6.535 0.685 6.316 1 89.69 140 LEU B CA 1
ATOM 3095 C C . LEU B 1 140 ? -6.984 0.907 4.875 1 89.69 140 LEU B C 1
ATOM 3097 O O . LEU B 1 140 ? -7.379 2.016 4.508 1 89.69 140 LEU B O 1
ATOM 3101 N N . SER B 1 141 ? -7.004 -0.151 4.121 1 83.06 141 SER B N 1
ATOM 3102 C CA . SER B 1 141 ? -7.512 -0.072 2.758 1 83.06 141 SER B CA 1
ATOM 3103 C C . SER B 1 141 ? -8.914 -0.67 2.654 1 83.06 141 SER B C 1
ATOM 3105 O O . SER B 1 141 ? -9.469 -0.78 1.558 1 83.06 141 SER B O 1
ATOM 3107 N N . ASN B 1 142 ? -9.484 -1.097 3.742 1 84.31 142 ASN B N 1
ATOM 3108 C CA . ASN B 1 142 ? -10.82 -1.687 3.744 1 84.31 142 ASN B CA 1
ATOM 3109 C C . ASN B 1 142 ? -11.875 -0.684 3.289 1 84.31 142 ASN B C 1
ATOM 3111 O O . ASN B 1 142 ? -11.969 0.417 3.834 1 84.31 142 ASN B O 1
ATOM 3115 N N . PRO B 1 143 ? -12.648 -0.977 2.365 1 79.94 143 PRO B N 1
ATOM 3116 C CA . PRO B 1 143 ? -13.586 -0.019 1.776 1 79.94 143 PRO B CA 1
ATOM 3117 C C . PRO B 1 143 ? -14.734 0.339 2.717 1 79.94 143 PRO B C 1
ATOM 3119 O O . PRO B 1 143 ? -15.477 1.292 2.459 1 79.94 143 PRO B O 1
ATOM 3122 N N . CYS B 1 144 ? -14.93 -0.489 3.814 1 85.12 144 CYS B N 1
ATOM 3123 C CA . CYS B 1 144 ? -16.047 -0.224 4.719 1 85.12 144 CYS B CA 1
ATOM 3124 C C . CYS B 1 144 ? -16.031 1.222 5.199 1 85.12 144 CYS B C 1
ATOM 3126 O O . CYS B 1 144 ? -17.078 1.798 5.488 1 85.12 144 CYS B O 1
ATOM 3128 N N . VAL B 1 145 ? -14.828 1.93 5.258 1 86.31 145 VAL B N 1
ATOM 3129 C CA . VAL B 1 145 ? -14.688 3.281 5.793 1 86.31 145 VAL B CA 1
ATOM 3130 C C . VAL B 1 145 ? -15.352 4.281 4.844 1 86.31 145 VAL B C 1
ATOM 3132 O O . VAL B 1 145 ? -15.734 5.379 5.258 1 86.31 145 VAL B O 1
ATOM 3135 N N . LYS B 1 146 ? -15.5 3.906 3.672 1 81.31 146 LYS B N 1
ATOM 3136 C CA . LYS B 1 146 ? -16.047 4.812 2.664 1 81.31 146 LYS B CA 1
ATOM 3137 C C . LYS B 1 146 ? -17.562 4.625 2.523 1 81.31 146 LYS B C 1
ATOM 3139 O O . LYS B 1 146 ? -18.203 5.281 1.695 1 81.31 146 LYS B O 1
ATOM 3144 N N . SER B 1 147 ? -18.078 3.719 3.324 1 80.19 147 SER B N 1
ATOM 3145 C CA . SER B 1 147 ? -19.516 3.496 3.256 1 80.19 147 SER B CA 1
ATOM 3146 C C . SER B 1 147 ? -20.281 4.789 3.498 1 80.19 147 SER B C 1
ATOM 3148 O O . SER B 1 147 ? -19.875 5.617 4.316 1 80.19 147 SER B O 1
ATOM 3150 N N . GLN B 1 148 ? -21.281 5.035 2.674 1 75.88 148 GLN B N 1
ATOM 3151 C CA . GLN B 1 148 ? -22.078 6.258 2.773 1 75.88 148 GLN B CA 1
ATOM 3152 C C . GLN B 1 148 ? -23.156 6.125 3.848 1 75.88 148 GLN B C 1
ATOM 3154 O O . GLN B 1 148 ? -24.344 5.984 3.533 1 75.88 148 GLN B O 1
ATOM 3159 N N . THR B 1 149 ? -22.734 6.145 4.988 1 75.94 149 THR B N 1
ATOM 3160 C CA . THR B 1 149 ? -23.688 6.152 6.098 1 75.94 149 THR B CA 1
ATOM 3161 C C . THR B 1 149 ? -24.078 7.578 6.461 1 75.94 149 THR B C 1
ATOM 3163 O O . THR B 1 149 ? -23.422 8.531 6.062 1 75.94 149 THR B O 1
ATOM 3166 N N . TYR B 1 150 ? -25.25 7.77 7.074 1 78.38 150 TYR B N 1
ATOM 3167 C CA . TYR B 1 150 ? -25.672 9.078 7.562 1 78.38 150 TYR B CA 1
ATOM 3168 C C . TYR B 1 150 ? -24.625 9.664 8.508 1 78.38 150 TYR B C 1
ATOM 3170 O O . TYR B 1 150 ? -24.375 10.875 8.477 1 78.38 150 TYR B O 1
ATOM 3178 N N . ARG B 1 151 ? -23.984 8.891 9.227 1 77.94 151 ARG B N 1
ATOM 3179 C CA . ARG B 1 151 ? -22.953 9.336 10.164 1 77.94 151 ARG B CA 1
ATOM 3180 C C . ARG B 1 151 ? -21.734 9.852 9.422 1 77.94 151 ARG B C 1
ATOM 3182 O O . ARG B 1 151 ? -21.141 10.859 9.812 1 77.94 151 ARG B O 1
ATOM 3189 N N . MET B 1 152 ? -21.406 9.164 8.375 1 80.25 152 MET B N 1
ATOM 3190 C CA . MET B 1 152 ? -20.297 9.625 7.562 1 80.25 152 MET B CA 1
ATOM 3191 C C . MET B 1 152 ? -20.562 11.008 6.98 1 80.25 152 MET B C 1
ATOM 3193 O O . MET B 1 152 ? -19.703 11.883 7.012 1 80.25 152 MET B O 1
ATOM 3197 N N . ARG B 1 153 ? -21.781 11.141 6.52 1 81.69 153 ARG B N 1
ATOM 3198 C CA . ARG B 1 153 ? -22.172 12.422 5.938 1 81.69 153 ARG B CA 1
ATOM 3199 C C . ARG B 1 153 ? -22.062 13.539 6.965 1 81.69 153 ARG B C 1
ATOM 3201 O O . ARG B 1 153 ? -21.547 14.617 6.66 1 81.69 153 ARG B O 1
ATOM 3208 N N . ARG B 1 154 ? -22.484 13.312 8.117 1 81.94 154 ARG B N 1
ATOM 3209 C CA . ARG B 1 154 ? -22.406 14.312 9.18 1 81.94 154 ARG B CA 1
ATOM 3210 C C . ARG B 1 154 ? -20.953 14.625 9.523 1 81.94 154 ARG B C 1
ATOM 3212 O O . ARG B 1 154 ? -20.594 15.789 9.719 1 81.94 154 ARG B O 1
ATOM 3219 N N . CYS B 1 155 ? -20.203 13.586 9.586 1 83.12 155 CYS B N 1
ATOM 3220 C CA . CYS B 1 155 ? -18.781 13.781 9.891 1 83.12 155 CYS B CA 1
ATOM 3221 C C . CYS B 1 155 ? -18.094 14.578 8.797 1 83.12 155 CYS B C 1
ATOM 3223 O O . CYS B 1 155 ? -17.312 15.492 9.086 1 83.12 155 CYS B O 1
ATOM 3225 N N . MET B 1 156 ? -18.453 14.273 7.594 1 82.06 156 MET B N 1
ATOM 3226 C CA . MET B 1 156 ? -17.844 14.961 6.461 1 82.06 156 MET B CA 1
ATOM 3227 C C . MET B 1 156 ? -18.281 16.422 6.422 1 82.06 156 MET B C 1
ATOM 3229 O O . MET B 1 156 ? -17.469 17.312 6.117 1 82.06 156 MET B O 1
ATOM 3233 N N . MET B 1 157 ? -19.547 16.625 6.801 1 81.69 157 MET B N 1
ATOM 3234 C CA . MET B 1 157 ? -20.047 18 6.832 1 81.69 157 MET B CA 1
ATOM 3235 C C . MET B 1 157 ? -19.328 18.812 7.914 1 81.69 157 MET B C 1
ATOM 3237 O O . MET B 1 157 ? -18.984 19.969 7.695 1 81.69 157 MET B O 1
ATOM 3241 N N . LYS B 1 158 ? -19.141 18.203 9.023 1 82.25 158 LYS B N 1
ATOM 3242 C CA . LYS B 1 158 ? -18.422 18.875 10.102 1 82.25 158 LYS B CA 1
ATOM 3243 C C . LYS B 1 158 ? -16.984 19.203 9.672 1 82.25 158 LYS B C 1
ATOM 3245 O O . LYS B 1 158 ? -16.5 20.312 9.906 1 82.25 158 LYS B O 1
ATOM 3250 N N . ALA B 1 159 ? -16.312 18.266 9.086 1 81.12 159 ALA B N 1
ATOM 3251 C CA . ALA B 1 159 ? -14.953 18.469 8.602 1 81.12 159 ALA B CA 1
ATOM 3252 C C . ALA B 1 159 ? -14.898 19.578 7.559 1 81.12 159 ALA B C 1
ATOM 3254 O O . ALA B 1 159 ? -14.031 20.453 7.613 1 81.12 159 ALA B O 1
ATOM 3255 N N . GLN B 1 160 ? -15.922 19.547 6.746 1 78.12 160 GLN B N 1
ATOM 3256 C CA . GLN B 1 160 ? -15.969 20.547 5.688 1 78.12 160 GLN B CA 1
ATOM 3257 C C . GLN B 1 160 ? -16.219 21.938 6.262 1 78.12 160 GLN B C 1
ATOM 3259 O O . GLN B 1 160 ? -15.602 22.922 5.824 1 78.12 160 GLN B O 1
ATOM 3264 N N . SER B 1 161 ? -17.125 22.031 7.145 1 81.19 161 SER B N 1
ATOM 3265 C CA . SER B 1 161 ? -17.422 23.312 7.789 1 81.19 161 SER B CA 1
ATOM 3266 C C . SER B 1 161 ? -16.188 23.875 8.477 1 81.19 161 SER B C 1
ATOM 3268 O O . SER B 1 161 ? -15.883 25.062 8.344 1 81.19 161 SER B O 1
ATOM 3270 N N . LYS B 1 162 ? -15.453 23.078 9.109 1 82.12 162 LYS B N 1
ATOM 3271 C CA . LYS B 1 162 ? -14.242 23.531 9.797 1 82.12 162 LYS B CA 1
ATOM 3272 C C . LYS B 1 162 ? -13.172 23.953 8.797 1 82.12 162 LYS B C 1
ATOM 3274 O O . LYS B 1 162 ? -12.516 24.984 8.984 1 82.12 162 LYS B O 1
ATOM 3279 N N . LEU B 1 163 ? -13.086 23.234 7.754 1 78.12 163 LEU B N 1
ATOM 3280 C CA . LEU B 1 163 ? -12.109 23.578 6.727 1 78.12 163 LEU B CA 1
ATOM 3281 C C . LEU B 1 163 ? -12.445 24.906 6.066 1 78.12 163 LEU B C 1
ATOM 3283 O O . LEU B 1 163 ? -11.547 25.688 5.746 1 78.12 163 LEU B O 1
ATOM 3287 N N . GLN B 1 164 ? -13.742 25.125 5.918 1 75.19 164 GLN B N 1
ATOM 3288 C CA . GLN B 1 164 ? -14.18 26.406 5.367 1 75.19 164 GLN B CA 1
ATOM 3289 C C . GLN B 1 164 ? -13.836 27.547 6.309 1 75.19 164 GLN B C 1
ATOM 3291 O O . GLN B 1 164 ? -13.359 28.594 5.863 1 75.19 164 GLN B O 1
ATOM 3296 N N . THR B 1 165 ? -13.977 27.297 7.508 1 80.94 165 THR B N 1
ATOM 3297 C CA . THR B 1 165 ? -13.617 28.312 8.5 1 80.94 165 THR B CA 1
ATOM 3298 C C . THR B 1 165 ? -12.117 28.578 8.477 1 80.94 165 THR B C 1
ATOM 3300 O O . THR B 1 165 ? -11.688 29.734 8.531 1 80.94 165 THR B O 1
ATOM 3303 N N . TYR B 1 166 ? -11.352 27.594 8.297 1 78 166 TYR B N 1
ATOM 3304 C CA . TYR B 1 166 ? -9.898 27.703 8.336 1 78 166 TYR B CA 1
ATOM 3305 C C . TYR B 1 166 ? -9.367 28.344 7.055 1 78 166 TYR B C 1
ATOM 3307 O O . TYR B 1 166 ? -8.25 28.844 7.023 1 78 166 TYR B O 1
ATOM 3315 N N . SER B 1 167 ? -10.18 28.266 5.988 1 71.81 167 SER B N 1
ATOM 3316 C CA . SER B 1 167 ? -9.773 28.906 4.738 1 71.81 167 SER B CA 1
ATOM 3317 C C . SER B 1 167 ? -9.781 30.422 4.859 1 71.81 167 SER B C 1
ATOM 3319 O O . SER B 1 167 ? -9.039 31.109 4.152 1 71.81 167 SER B O 1
ATOM 3321 N N . SER B 1 168 ? -10.617 30.891 5.707 1 75.5 168 SER B N 1
ATOM 3322 C CA . SER B 1 168 ? -10.727 32.344 5.891 1 75.5 168 SER B CA 1
ATOM 3323 C C . SER B 1 168 ? -9.836 32.812 7.027 1 75.5 168 SER B C 1
ATOM 3325 O O . SER B 1 168 ? -9.359 33.938 7.008 1 75.5 168 SER B O 1
ATOM 3327 N N . GLN B 1 169 ? -9.664 31.922 7.992 1 81 169 GLN B N 1
ATOM 3328 C CA . GLN B 1 169 ? -8.828 32.219 9.148 1 81 169 GLN B CA 1
ATOM 3329 C C . GLN B 1 169 ? -7.973 31.031 9.547 1 81 169 GLN B C 1
ATOM 3331 O O . GLN B 1 169 ? -8.5 29.969 9.883 1 81 169 GLN B O 1
ATOM 3336 N N . ILE B 1 170 ? -6.672 31.281 9.57 1 84.38 170 ILE B N 1
ATOM 3337 C CA . ILE B 1 170 ? -5.762 30.203 9.938 1 84.38 170 ILE B CA 1
ATOM 3338 C C . ILE B 1 170 ? -5.945 29.859 11.414 1 84.38 170 ILE B C 1
ATOM 3340 O O . ILE B 1 170 ? -5.832 30.734 12.281 1 84.38 170 ILE B O 1
ATOM 3344 N N . PRO B 1 171 ? -6.266 28.625 11.617 1 88.5 171 PRO B N 1
ATOM 3345 C CA . PRO B 1 171 ? -6.535 28.234 13 1 88.5 171 PRO B CA 1
ATOM 3346 C C . PRO B 1 171 ? -5.27 28.156 13.852 1 88.5 171 PRO B C 1
ATOM 3348 O O . PRO B 1 171 ? -4.168 28.031 13.312 1 88.5 171 PRO B O 1
ATOM 3351 N N . SER B 1 172 ? -5.488 28.297 15.164 1 89.31 172 SER B N 1
ATOM 3352 C CA . SER B 1 172 ? -4.434 28 16.125 1 89.31 172 SER B CA 1
ATOM 3353 C C . SER B 1 172 ? -4.297 26.484 16.328 1 89.31 172 SER B C 1
ATOM 3355 O O . SER B 1 172 ? -5.172 25.719 15.922 1 89.31 172 SER B O 1
ATOM 3357 N N . LYS B 1 173 ? -3.207 26.188 16.953 1 89.06 173 LYS B N 1
ATOM 3358 C CA . LYS B 1 173 ? -2.994 24.797 17.344 1 89.06 173 LYS B CA 1
ATOM 3359 C C . LYS B 1 173 ? -4.137 24.281 18.219 1 89.06 173 LYS B C 1
ATOM 3361 O O . LYS B 1 173 ? -4.613 23.172 18.047 1 89.06 173 LYS B O 1
ATOM 3366 N N . GLN B 1 174 ? -4.613 25.078 19.094 1 90.38 174 GLN B N 1
ATOM 3367 C CA . GLN B 1 174 ? -5.707 24.734 20 1 90.38 174 GLN B CA 1
ATOM 3368 C C . GLN B 1 174 ? -6.996 24.469 19.219 1 90.38 174 GLN B C 1
ATOM 3370 O O . GLN B 1 174 ? -7.699 23.484 19.484 1 90.38 174 GLN B O 1
ATOM 3375 N N . GLU B 1 175 ? -7.266 25.281 18.25 1 89 175 GLU B N 1
ATOM 3376 C CA . GLU B 1 175 ? -8.469 25.125 17.453 1 89 175 GLU B CA 1
ATOM 3377 C C . GLU B 1 175 ? -8.422 23.844 16.625 1 89 175 GLU B C 1
ATOM 3379 O O . GLU B 1 175 ? -9.43 23.156 16.484 1 89 175 GLU B O 1
ATOM 3384 N N . VAL B 1 176 ? -7.27 23.562 16.062 1 89.94 176 VAL B N 1
ATOM 3385 C CA . VAL B 1 176 ? -7.098 22.344 15.273 1 89.94 176 VAL B CA 1
ATOM 3386 C C . VAL B 1 176 ? -7.336 21.125 16.172 1 89.94 176 VAL B C 1
ATOM 3388 O O . VAL B 1 176 ? -8.055 20.188 15.781 1 89.94 176 VAL B O 1
ATOM 3391 N N . CYS B 1 177 ? -6.762 21.172 17.391 1 92.06 177 CYS B N 1
ATOM 3392 C CA . CYS B 1 177 ? -6.898 20.047 18.312 1 92.06 177 CYS B CA 1
ATOM 3393 C C . CYS B 1 177 ? -8.352 19.859 18.75 1 92.06 177 CYS B C 1
ATOM 3395 O O . CYS B 1 177 ? -8.836 18.734 18.859 1 92.06 177 CYS B O 1
ATOM 3397 N N . GLU B 1 178 ? -9.047 20.922 18.938 1 89.5 178 GLU B N 1
ATOM 3398 C CA . GLU B 1 178 ? -10.469 20.844 19.266 1 89.5 178 GLU B CA 1
ATOM 3399 C C . GLU B 1 178 ? -11.273 20.234 18.125 1 89.5 178 GLU B C 1
ATOM 3401 O O . GLU B 1 178 ? -12.164 19.422 18.359 1 89.5 178 GLU B O 1
ATOM 3406 N N . SER B 1 179 ? -10.961 20.688 16.938 1 87.88 179 SER B N 1
ATOM 3407 C CA . SER B 1 179 ? -11.641 20.141 15.766 1 87.88 179 SER B CA 1
ATOM 3408 C C . SER B 1 179 ? -11.375 18.656 15.625 1 87.88 179 SER B C 1
ATOM 3410 O O . SER B 1 179 ? -12.289 17.875 15.32 1 87.88 179 SER B O 1
ATOM 3412 N N . LEU B 1 180 ? -10.156 18.266 15.875 1 89.69 180 LEU B N 1
ATOM 3413 C CA . LEU B 1 180 ? -9.781 16.859 15.742 1 89.69 180 LEU B CA 1
ATOM 3414 C C . LEU B 1 180 ? -10.492 16 16.781 1 89.69 180 LEU B C 1
ATOM 3416 O O . LEU B 1 180 ? -10.938 14.891 16.484 1 89.69 180 LEU B O 1
ATOM 3420 N N . ARG B 1 181 ? -10.609 16.5 17.984 1 90.19 181 ARG B N 1
ATOM 3421 C CA . ARG B 1 181 ? -11.32 15.773 19.031 1 90.19 181 ARG B CA 1
ATOM 3422 C C . ARG B 1 181 ? -12.789 15.578 18.672 1 90.19 181 ARG B C 1
ATOM 3424 O O . ARG B 1 181 ? -13.336 14.492 18.844 1 90.19 181 ARG B O 1
ATOM 3431 N N . SER B 1 182 ? -13.367 16.625 18.141 1 88.06 182 SER B N 1
ATOM 3432 C CA . SER B 1 182 ? -14.75 16.531 17.688 1 88.06 182 SER B CA 1
ATOM 3433 C C . SER B 1 182 ? -14.898 15.539 16.547 1 88.06 182 SER B C 1
ATOM 3435 O O . SER B 1 182 ? -15.844 14.742 16.516 1 88.06 182 SER B O 1
ATOM 3437 N N . LEU B 1 183 ? -14 15.586 15.625 1 89.25 183 LEU B N 1
ATOM 3438 C CA . LEU B 1 183 ? -14.047 14.695 14.469 1 89.25 183 LEU B CA 1
ATOM 3439 C C . LEU B 1 183 ? -13.812 13.25 14.883 1 89.25 183 LEU B C 1
ATOM 3441 O O . LEU B 1 183 ? -14.359 12.328 14.281 1 89.25 183 LEU B O 1
ATOM 3445 N N . LYS B 1 184 ? -12.984 13.078 15.945 1 92.12 184 LYS B N 1
ATOM 3446 C CA . LYS B 1 184 ? -12.719 11.727 16.438 1 92.12 184 LYS B CA 1
ATOM 3447 C C . LYS B 1 184 ? -14.016 11.023 16.844 1 92.12 184 LYS B C 1
ATOM 3449 O O . LYS B 1 184 ? -14.227 9.859 16.516 1 92.12 184 LYS B O 1
ATOM 3454 N N . THR B 1 185 ? -14.836 11.727 17.562 1 90.94 185 THR B N 1
ATOM 3455 C CA . THR B 1 185 ? -16.109 11.172 18.031 1 90.94 185 THR B CA 1
ATOM 3456 C C . THR B 1 185 ? -16.984 10.797 16.844 1 90.94 185 THR B C 1
ATOM 3458 O O . THR B 1 185 ? -17.562 9.703 16.812 1 90.94 185 THR B O 1
ATOM 3461 N N . CYS B 1 186 ? -17.031 11.688 15.945 1 89.44 186 CYS B N 1
ATOM 3462 C CA . CYS B 1 186 ? -17.812 11.445 14.742 1 89.44 186 CYS B CA 1
ATOM 3463 C C . CYS B 1 186 ? -17.266 10.266 13.953 1 89.44 186 CYS B C 1
ATOM 3465 O O . CYS B 1 186 ? -18.016 9.406 13.5 1 89.44 186 CYS B O 1
ATOM 3467 N N . PHE B 1 187 ? -16.016 10.195 13.836 1 91.38 187 PHE B N 1
ATOM 3468 C CA . PHE B 1 187 ? -15.336 9.148 13.078 1 91.38 187 PHE B CA 1
ATOM 3469 C C . PHE B 1 187 ? -15.531 7.793 13.742 1 91.38 187 PHE B C 1
ATOM 3471 O O . PHE B 1 187 ? -15.812 6.801 13.062 1 91.38 187 PHE B O 1
ATOM 3478 N N . LYS B 1 188 ? -15.391 7.73 15.031 1 94 188 LYS B N 1
ATOM 3479 C CA . LYS B 1 188 ? -15.617 6.5 15.781 1 94 188 LYS B CA 1
ATOM 3480 C C . LYS B 1 188 ? -17.031 5.973 15.555 1 94 188 LYS B C 1
ATOM 3482 O O . LYS B 1 188 ? -17.234 4.773 15.359 1 94 188 LYS B O 1
ATOM 3487 N N . SER B 1 189 ? -17.969 6.828 15.594 1 91.75 189 SER B N 1
ATOM 3488 C CA . SER B 1 189 ? -19.359 6.445 15.352 1 91.75 189 SER B CA 1
ATOM 3489 C C . SER B 1 189 ? -19.547 5.895 13.945 1 91.75 189 SER B C 1
ATOM 3491 O O . SER B 1 189 ? -20.219 4.879 13.758 1 91.75 189 SER B O 1
ATOM 3493 N N . HIS B 1 190 ? -18.969 6.562 12.984 1 90.38 190 HIS B N 1
ATOM 3494 C CA . HIS B 1 190 ? -19.031 6.094 11.609 1 90.38 190 HIS B CA 1
ATOM 3495 C C . HIS B 1 190 ? -18.438 4.695 11.477 1 90.38 190 HIS B C 1
ATOM 3497 O O . HIS B 1 190 ? -19.047 3.814 10.859 1 90.38 190 HIS B O 1
ATOM 3503 N N . LEU B 1 191 ? -17.312 4.492 12.117 1 93.12 191 LEU B N 1
ATOM 3504 C CA . LEU B 1 191 ? -16.656 3.199 12.023 1 93.12 191 LEU B CA 1
ATOM 3505 C C . LEU B 1 191 ? -17.516 2.098 12.633 1 93.12 191 LEU B C 1
ATOM 3507 O O . LEU B 1 191 ? -17.594 0.997 12.086 1 93.12 191 LEU B O 1
ATOM 3511 N N . THR B 1 192 ? -18.094 2.344 13.719 1 93.06 192 THR B N 1
ATOM 3512 C CA . THR B 1 192 ? -18.938 1.367 14.414 1 93.06 192 THR B CA 1
ATOM 3513 C C . THR B 1 192 ? -20.094 0.926 13.531 1 93.06 192 THR B C 1
ATOM 3515 O O . THR B 1 192 ? -20.484 -0.242 13.547 1 93.06 192 THR B O 1
ATOM 3518 N N . LEU B 1 193 ? -20.547 1.789 12.727 1 90.12 193 LEU B N 1
ATOM 3519 C CA . LEU B 1 193 ? -21.688 1.495 11.875 1 90.12 193 LEU B CA 1
ATOM 3520 C C . LEU B 1 193 ? -21.234 0.864 10.562 1 90.12 193 LEU B C 1
ATOM 3522 O O . LEU B 1 193 ? -21.875 -0.057 10.055 1 90.12 193 LEU B O 1
ATOM 3526 N N . ALA B 1 194 ? -20.156 1.383 10.047 1 88.81 194 ALA B N 1
ATOM 3527 C CA . ALA B 1 194 ? -19.766 1.057 8.68 1 88.81 194 ALA B CA 1
ATOM 3528 C C . ALA B 1 194 ? -18.891 -0.193 8.641 1 88.81 194 ALA B C 1
ATOM 3530 O O . ALA B 1 194 ? -18.875 -0.923 7.648 1 88.81 194 ALA B O 1
ATOM 3531 N N . CYS B 1 195 ? -18.125 -0.369 9.695 1 91.62 195 CYS B N 1
ATOM 3532 C CA . CYS B 1 195 ? -17.141 -1.451 9.688 1 91.62 195 CYS B CA 1
ATOM 3533 C C . CYS B 1 195 ? -17.406 -2.438 10.82 1 91.62 195 CYS B C 1
ATOM 3535 O O . CYS B 1 195 ? -17.125 -2.146 11.984 1 91.62 195 CYS B O 1
ATOM 3537 N N . GLY B 1 196 ? -17.812 -3.65 10.422 1 91.69 196 GLY B N 1
ATOM 3538 C CA . GLY B 1 196 ? -18.25 -4.633 11.391 1 91.69 196 GLY B CA 1
ATOM 3539 C C . GLY B 1 196 ? -17.109 -5.258 12.18 1 91.69 196 GLY B C 1
ATOM 3540 O O . GLY B 1 196 ? -17.281 -5.629 13.344 1 91.69 196 GLY B O 1
ATOM 3541 N N . ASN B 1 197 ? -15.969 -5.34 11.641 1 95.25 197 ASN B N 1
ATOM 3542 C CA . ASN B 1 197 ? -14.867 -6.043 12.289 1 95.25 197 ASN B CA 1
ATOM 3543 C C . ASN B 1 197 ? -14.102 -5.129 13.242 1 95.25 197 ASN B C 1
ATOM 3545 O O . ASN B 1 197 ? -13.781 -3.99 12.898 1 95.25 197 ASN B O 1
ATOM 3549 N N . GLN B 1 198 ? -13.789 -5.625 14.367 1 96.19 198 GLN B N 1
ATOM 3550 C CA . GLN B 1 198 ? -13.133 -4.852 15.414 1 96.19 198 GLN B CA 1
ATOM 3551 C C . GLN B 1 198 ? -11.727 -4.445 15 1 96.19 198 GLN B C 1
ATOM 3553 O O . GLN B 1 198 ? -11.297 -3.32 15.258 1 96.19 198 GLN B O 1
ATOM 3558 N N . VAL B 1 199 ? -10.977 -5.344 14.406 1 97.19 199 VAL B N 1
ATOM 3559 C CA . VAL B 1 199 ? -9.609 -5.066 13.984 1 97.19 199 VAL B CA 1
ATOM 3560 C C . VAL B 1 199 ? -9.602 -3.924 12.969 1 97.19 199 VAL B C 1
ATOM 3562 O O . VAL B 1 199 ? -8.742 -3.037 13.031 1 97.19 199 VAL B O 1
ATOM 3565 N N . THR B 1 200 ? -10.578 -3.932 12.141 1 95.44 200 THR B N 1
ATOM 3566 C CA . THR B 1 200 ? -10.703 -2.873 11.141 1 95.44 200 THR B CA 1
ATOM 3567 C C . THR B 1 200 ? -10.969 -1.528 11.812 1 95.44 200 THR B C 1
ATOM 3569 O O . THR B 1 200 ? -10.281 -0.543 11.523 1 95.44 200 THR B O 1
ATOM 3572 N N . ARG B 1 201 ? -11.875 -1.536 12.68 1 96.69 201 ARG B N 1
ATOM 3573 C CA . ARG B 1 201 ? -12.203 -0.302 13.383 1 96.69 201 ARG B CA 1
ATOM 3574 C C . ARG B 1 201 ? -11 0.221 14.164 1 96.69 201 ARG B C 1
ATOM 3576 O O . ARG B 1 201 ? -10.688 1.413 14.109 1 96.69 201 ARG B O 1
ATOM 3583 N N . GLU B 1 202 ? -10.344 -0.644 14.781 1 97.38 202 GLU B N 1
ATOM 3584 C CA . GLU B 1 202 ? -9.172 -0.282 15.578 1 97.38 202 GLU B CA 1
ATOM 3585 C C . GLU B 1 202 ? -8.062 0.285 14.703 1 97.38 202 GLU B C 1
ATOM 3587 O O . GLU B 1 202 ? -7.367 1.226 15.094 1 97.38 202 GLU B O 1
ATOM 3592 N N . SER B 1 203 ? -7.906 -0.327 13.562 1 96.88 203 SER B N 1
ATOM 3593 C CA . SER B 1 203 ? -6.859 0.126 12.656 1 96.88 203 SER B CA 1
ATOM 3594 C C . SER B 1 203 ? -7.047 1.592 12.281 1 96.88 203 SER B C 1
ATOM 3596 O O . SER B 1 203 ? -6.105 2.385 12.359 1 96.88 203 SER B O 1
ATOM 3598 N N . PHE B 1 204 ? -8.234 1.93 11.953 1 94.69 204 PHE B N 1
ATOM 3599 C CA . PHE B 1 204 ? -8.523 3.301 11.555 1 94.69 204 PHE B CA 1
ATOM 3600 C C . PHE B 1 204 ? -8.453 4.238 12.75 1 94.69 204 PHE B C 1
ATOM 3602 O O . PHE B 1 204 ? -7.836 5.305 12.68 1 94.69 204 PHE B O 1
ATOM 3609 N N . LEU B 1 205 ? -9.078 3.834 13.836 1 96.56 205 LEU B N 1
ATOM 3610 C CA . LEU B 1 205 ? -9.156 4.703 15 1 96.56 205 LEU B CA 1
ATOM 3611 C C . LEU B 1 205 ? -7.77 4.922 15.602 1 96.56 205 LEU B C 1
ATOM 3613 O O . LEU B 1 205 ? -7.43 6.039 16 1 96.56 205 LEU B O 1
ATOM 3617 N N . ASP B 1 206 ? -6.969 3.852 15.625 1 97.25 206 ASP B N 1
ATOM 3618 C CA . ASP B 1 206 ? -5.625 3.965 16.188 1 97.25 206 ASP B CA 1
ATOM 3619 C C . ASP B 1 206 ? -4.758 4.902 15.352 1 97.25 206 ASP B C 1
ATOM 3621 O O . ASP B 1 206 ? -3.959 5.668 15.898 1 97.25 206 ASP B O 1
ATOM 3625 N N . LEU B 1 207 ? -4.887 4.746 14.086 1 95.25 207 LEU B N 1
ATOM 3626 C CA . LEU B 1 207 ? -4.141 5.66 13.234 1 95.25 207 LEU B CA 1
ATOM 3627 C C . LEU B 1 207 ? -4.551 7.105 13.492 1 95.25 207 LEU B C 1
ATOM 3629 O O . LEU B 1 207 ? -3.697 7.984 13.633 1 95.25 207 LEU B O 1
ATOM 3633 N N . PHE B 1 208 ? -5.828 7.355 13.602 1 93.31 208 PHE B N 1
ATOM 3634 C CA . PHE B 1 208 ? -6.336 8.688 13.898 1 93.31 208 PHE B CA 1
ATOM 3635 C C . PHE B 1 208 ? -5.801 9.188 15.234 1 93.31 208 PHE B C 1
ATOM 3637 O O . PHE B 1 208 ? -5.301 10.305 15.336 1 93.31 208 PHE B O 1
ATOM 3644 N N . GLU B 1 209 ? -5.844 8.344 16.156 1 95.62 209 GLU B N 1
ATOM 3645 C CA . GLU B 1 209 ? -5.414 8.711 17.516 1 95.62 209 GLU B CA 1
ATOM 3646 C C . GLU B 1 209 ? -3.91 8.953 17.562 1 95.62 209 GLU B C 1
ATOM 3648 O O . GLU B 1 209 ? -3.438 9.797 18.328 1 95.62 209 GLU B O 1
ATOM 3653 N N . SER B 1 210 ? -3.213 8.242 16.797 1 94.62 210 SER B N 1
ATOM 3654 C CA . SER B 1 210 ? -1.772 8.469 16.75 1 94.62 210 SER B CA 1
ATOM 3655 C C . SER B 1 210 ? -1.452 9.883 16.281 1 94.62 210 SER B C 1
ATOM 3657 O O . SER B 1 210 ? -0.464 10.477 16.719 1 94.62 210 SER B O 1
ATOM 3659 N N . GLY B 1 211 ? -2.283 10.422 15.383 1 91.88 211 GLY B N 1
ATOM 3660 C CA . GLY B 1 211 ? -2.127 11.797 14.93 1 91.88 211 GLY B CA 1
ATOM 3661 C C . GLY B 1 211 ? -2.551 12.812 15.977 1 91.88 211 GLY B C 1
ATOM 3662 O O . GLY B 1 211 ? -2.15 13.977 15.914 1 91.88 211 GLY B O 1
ATOM 3663 N N . MET B 1 212 ? -3.295 12.398 16.969 1 93.88 212 MET B N 1
ATOM 3664 C CA . MET B 1 212 ? -3.822 13.305 17.984 1 93.88 212 MET B CA 1
ATOM 3665 C C . MET B 1 212 ? -2.926 13.32 19.219 1 93.88 212 MET B C 1
ATOM 3667 O O . MET B 1 212 ? -3.164 14.094 20.156 1 93.88 212 MET B O 1
ATOM 3671 N N . LYS B 1 213 ? -1.976 12.531 19.234 1 92.56 213 LYS B N 1
ATOM 3672 C CA . LYS B 1 213 ? -1.138 12.406 20.422 1 92.56 213 LYS B CA 1
ATOM 3673 C C . LYS B 1 213 ? -0.578 13.758 20.844 1 92.56 213 LYS B C 1
ATOM 3675 O O . LYS B 1 213 ? -0.481 14.047 22.047 1 92.56 213 LYS B O 1
ATOM 3680 N N . LEU B 1 214 ? -0.26 14.547 19.938 1 91.56 214 LEU B N 1
ATOM 3681 C CA . LEU B 1 214 ? 0.332 15.836 20.281 1 91.56 214 LEU B CA 1
ATOM 3682 C C . LEU B 1 214 ? -0.718 16.781 20.844 1 91.56 214 LEU B C 1
ATOM 3684 O O . LEU B 1 214 ? -0.377 17.797 21.484 1 91.56 214 LEU B O 1
ATOM 3688 N N . CYS B 1 215 ? -1.967 16.531 20.469 1 92.5 215 CYS B N 1
ATOM 3689 C CA . CYS B 1 215 ? -3.049 17.312 21.047 1 92.5 215 CYS B CA 1
ATOM 3690 C C . CYS B 1 215 ? -3.184 17.062 22.531 1 92.5 215 CYS B C 1
ATOM 3692 O O . CYS B 1 215 ? -3.787 17.859 23.25 1 92.5 215 CYS B O 1
ATOM 3694 N N . ASP B 1 216 ? -2.723 15.93 22.984 1 86 216 ASP B N 1
ATOM 3695 C CA . ASP B 1 216 ? -2.793 15.625 24.422 1 86 216 ASP B CA 1
ATOM 3696 C C . ASP B 1 216 ? -2.012 16.656 25.234 1 86 216 ASP B C 1
ATOM 3698 O O . ASP B 1 216 ? -2.314 16.875 26.406 1 86 216 ASP B O 1
ATOM 3702 N N . GLU B 1 217 ? -1.08 17.266 24.594 1 78.31 217 GLU B N 1
ATOM 3703 C CA . GLU B 1 217 ? -0.288 18.281 25.281 1 78.31 217 GLU B CA 1
ATOM 3704 C C . GLU B 1 217 ? -0.992 19.641 25.25 1 78.31 217 GLU B C 1
ATOM 3706 O O . GLU B 1 217 ? -0.576 20.578 25.938 1 78.31 217 GLU B O 1
ATOM 3711 N N . VAL B 1 218 ? -2.082 19.734 24.438 1 72.06 218 VAL B N 1
ATOM 3712 C CA . VAL B 1 218 ? -2.811 21 24.281 1 72.06 218 VAL B CA 1
ATOM 3713 C C . VAL B 1 218 ? -3.996 21.016 25.25 1 72.06 218 VAL B C 1
ATOM 3715 O O . VAL B 1 218 ? -4.785 20.078 25.297 1 72.06 218 VAL B O 1
ATOM 3718 N N . THR B 1 219 ? -4.043 21.812 26.375 1 60.28 219 THR B N 1
ATOM 3719 C CA . THR B 1 219 ? -5.098 21.938 27.391 1 60.28 219 THR B CA 1
ATOM 3720 C C . THR B 1 219 ? -6.445 22.219 26.719 1 60.28 219 THR B C 1
ATOM 3722 O O . THR B 1 219 ? -6.562 23.109 25.875 1 60.28 219 THR B O 1
ATOM 3725 N N . PRO B 1 220 ? -7.422 21.266 26.859 1 58.06 220 PRO B N 1
ATOM 3726 C CA . PRO B 1 220 ? -8.75 21.5 26.297 1 58.06 220 PRO B CA 1
ATOM 3727 C C . PRO B 1 220 ? -9.352 22.828 26.734 1 58.06 220 PRO B C 1
ATOM 3729 O O . PRO B 1 220 ? -9.102 23.281 27.844 1 58.06 220 PRO B O 1
ATOM 3732 N N . SER B 1 221 ? -9.586 23.734 25.828 1 51.81 221 SER B N 1
ATOM 3733 C CA . SER B 1 221 ? -10.328 24.906 26.281 1 51.81 221 SER B CA 1
ATOM 3734 C C . SER B 1 221 ? -11.602 24.516 27.016 1 51.81 221 SER B C 1
ATOM 3736 O O . SER B 1 221 ? -12.195 23.469 26.719 1 51.81 221 SER B O 1
ATOM 3738 N N . PRO B 1 222 ? -11.883 25.094 28.172 1 45.25 222 PRO B N 1
ATOM 3739 C CA . PRO B 1 222 ? -13.07 24.797 28.984 1 45.25 222 PRO B CA 1
ATOM 3740 C C . PRO B 1 222 ? -14.336 24.672 28.141 1 45.25 222 PRO B C 1
ATOM 3742 O O . PRO B 1 222 ? -15.328 24.094 28.594 1 45.25 222 PRO B O 1
ATOM 3745 N N . SER B 1 223 ? -14.531 25.438 27.109 1 40.34 223 SER B N 1
ATOM 3746 C CA . SER B 1 223 ? -15.875 25.609 26.562 1 40.34 223 SER B CA 1
ATOM 3747 C C . SER B 1 223 ? -16.312 24.359 25.797 1 40.34 223 SER B C 1
ATOM 3749 O O . SER B 1 223 ? -17.406 24.328 25.219 1 40.34 223 SER B O 1
ATOM 3751 N N . PHE B 1 224 ? -15.531 23.531 25.453 1 38.66 224 PHE B N 1
ATOM 3752 C CA . PHE B 1 224 ? -16.109 22.469 24.641 1 38.66 224 PHE B CA 1
ATOM 3753 C C . PHE B 1 224 ? -17.016 21.578 25.484 1 38.66 224 PHE B C 1
ATOM 3755 O O . PHE B 1 224 ? -16.547 20.672 26.156 1 38.66 224 PHE B O 1
ATOM 3762 N N . ASN B 1 225 ? -17.906 22.109 26.172 1 30.94 225 ASN B N 1
ATOM 3763 C CA . ASN B 1 225 ? -19 21.312 26.703 1 30.94 225 ASN B CA 1
ATOM 3764 C C . ASN B 1 225 ? -19.5 20.297 25.688 1 30.94 225 ASN B C 1
ATOM 3766 O O . ASN B 1 225 ? -19.641 20.609 24.5 1 30.94 225 ASN B O 1
ATOM 3770 N N . GLU B 1 226 ? -19.25 19.031 25.891 1 34 226 GLU B N 1
ATOM 3771 C CA . GLU B 1 226 ? -19.906 17.906 25.219 1 34 226 GLU B CA 1
ATOM 3772 C C . GLU B 1 226 ? -21.312 18.266 24.75 1 34 226 GLU B C 1
ATOM 3774 O O . GLU B 1 226 ? -22.203 18.5 25.578 1 34 226 GLU B O 1
ATOM 3779 N N . ILE B 1 227 ? -21.594 19.141 23.922 1 30.05 227 ILE B N 1
ATOM 3780 C CA . ILE B 1 227 ? -22.984 19.109 23.453 1 30.05 227 ILE B CA 1
ATOM 3781 C C . ILE B 1 227 ? -23.469 17.656 23.359 1 30.05 227 ILE B C 1
ATOM 3783 O O . ILE B 1 227 ? -22.844 16.828 22.703 1 30.05 227 ILE B O 1
ATOM 3787 N N . GLU B 1 228 ? -24.188 17.172 24.312 1 30.95 228 GLU B N 1
ATOM 3788 C CA . GLU B 1 228 ? -25.047 15.984 24.375 1 30.95 228 GLU B CA 1
ATOM 3789 C C . GLU B 1 228 ? -25.656 15.68 23 1 30.95 228 GLU B C 1
ATOM 3791 O O . GLU B 1 228 ? -26.422 16.484 22.469 1 30.95 228 GLU B O 1
ATOM 3796 N N . VAL B 1 229 ? -25 15.188 22.094 1 30.7 229 VAL B N 1
ATOM 3797 C CA . VAL B 1 229 ? -25.797 14.539 21.062 1 30.7 229 VAL B CA 1
ATOM 3798 C C . VAL B 1 229 ? -27.078 13.953 21.672 1 30.7 229 VAL B C 1
ATOM 3800 O O . VAL B 1 229 ? -27.016 13 22.453 1 30.7 229 VAL B O 1
ATOM 3803 N N . LEU B 1 230 ? -28.062 14.68 22.062 1 31.02 230 LEU B N 1
ATOM 3804 C CA . LEU B 1 230 ? -29.453 14.32 22.297 1 31.02 230 LEU B CA 1
ATOM 3805 C C . LEU B 1 230 ? -29.891 13.188 21.375 1 31.02 230 LEU B C 1
ATOM 3807 O O . LEU B 1 230 ? -29.547 13.188 20.188 1 31.02 230 LEU B O 1
ATOM 3811 N N . ASP B 1 231 ? -30.188 12.031 21.984 1 31.59 231 ASP B N 1
ATOM 3812 C CA . ASP B 1 231 ? -30.891 10.836 21.531 1 31.59 231 ASP B CA 1
ATOM 3813 C C . ASP B 1 231 ? -32.031 11.203 20.594 1 31.59 231 ASP B C 1
ATOM 3815 O O . ASP B 1 231 ? -33.125 11.555 21.047 1 31.59 231 ASP B O 1
ATOM 3819 N N . LEU B 1 232 ? -31.859 11.977 19.672 1 31.25 232 LEU B N 1
ATOM 3820 C CA . LEU B 1 232 ? -32.938 12.148 18.719 1 31.25 232 LEU B CA 1
ATOM 3821 C C . LEU B 1 232 ? -33.562 10.805 18.344 1 31.25 232 LEU B C 1
ATOM 3823 O O . LEU B 1 232 ? -34.656 10.758 17.75 1 31.25 232 LEU B O 1
ATOM 3827 N N . ASP B 1 233 ? -32.875 9.766 18.547 1 31.28 233 ASP B N 1
ATOM 3828 C CA . ASP B 1 233 ? -33.562 8.5 18.344 1 31.28 233 ASP B CA 1
ATOM 3829 C C . ASP B 1 233 ? -34.625 8.273 19.406 1 31.28 233 ASP B C 1
ATOM 3831 O O . ASP B 1 233 ? -35.562 7.469 19.219 1 31.28 233 ASP B O 1
ATOM 3835 N N . LYS B 1 234 ? -34.406 8.781 20.609 1 34.06 234 LYS B N 1
ATOM 3836 C CA . LYS B 1 234 ? -35.5 8.477 21.547 1 34.06 234 LYS B CA 1
ATOM 3837 C C . LYS B 1 234 ? -36.719 9.344 21.25 1 34.06 234 LYS B C 1
ATOM 3839 O O . LYS B 1 234 ? -37.812 9.062 21.75 1 34.06 234 LYS B O 1
ATOM 3844 N N . LYS B 1 235 ? -36.594 10.562 20.719 1 34.75 235 LYS B N 1
ATOM 3845 C CA . LYS B 1 235 ? -37.844 11.273 20.453 1 34.75 235 LYS B CA 1
ATOM 3846 C C . LYS B 1 235 ? -38.594 10.641 19.281 1 34.75 235 LYS B C 1
ATOM 3848 O O . LYS B 1 235 ? -39.844 10.602 19.281 1 34.75 235 LYS B O 1
ATOM 3853 N N . ASN B 1 236 ? -37.875 10.125 18.25 1 32.69 236 ASN B N 1
ATOM 3854 C CA . ASN B 1 236 ? -38.719 9.508 17.25 1 32.69 236 ASN B CA 1
ATOM 3855 C C . ASN B 1 236 ? -39.281 8.18 17.734 1 32.69 236 ASN B C 1
ATOM 3857 O O . ASN B 1 236 ? -40.156 7.586 17.078 1 32.69 236 ASN B O 1
ATOM 3861 N N . GLU B 1 237 ? -38.719 7.637 18.812 1 32.88 237 GLU B N 1
ATOM 3862 C CA . GLU B 1 237 ? -39.469 6.496 19.328 1 32.88 237 GLU B CA 1
ATOM 3863 C C . GLU B 1 237 ? -40.781 6.941 19.984 1 32.88 237 GLU B C 1
ATOM 3865 O O . GLU B 1 237 ? -41.781 6.203 19.969 1 32.88 237 GLU B O 1
ATOM 3870 N N . TRP B 1 238 ? -40.75 8.172 20.578 1 35.5 238 TRP B N 1
ATOM 3871 C CA . TRP B 1 238 ? -41.969 8.5 21.281 1 35.5 238 TRP B CA 1
ATOM 3872 C C . TRP B 1 238 ? -43.125 8.758 20.297 1 35.5 238 TRP B C 1
ATOM 3874 O O . TRP B 1 238 ? -44.25 8.406 20.562 1 35.5 238 TRP B O 1
ATOM 3884 N N . HIS B 1 239 ? -42.812 9.461 19.203 1 36.19 239 HIS B N 1
ATOM 3885 C CA . HIS B 1 239 ? -44 9.82 18.422 1 36.19 239 HIS B CA 1
ATOM 3886 C C . HIS B 1 239 ? -44.625 8.594 17.766 1 36.19 239 HIS B C 1
ATOM 3888 O O . HIS B 1 239 ? -45.781 8.602 17.406 1 36.19 239 HIS B O 1
ATOM 3894 N N . THR B 1 240 ? -43.75 7.613 17.453 1 33.16 240 THR B N 1
ATOM 3895 C CA . THR B 1 240 ? -44.375 6.504 16.766 1 33.16 240 THR B CA 1
ATOM 3896 C C . THR B 1 240 ? -45.156 5.633 17.766 1 33.16 240 THR B C 1
ATOM 3898 O O . THR B 1 240 ? -46 4.832 17.375 1 33.16 240 THR B O 1
ATOM 3901 N N . ARG B 1 241 ? -44.719 5.672 18.984 1 35.78 241 ARG B N 1
ATOM 3902 C CA . ARG B 1 241 ? -45.5 4.805 19.875 1 35.78 241 ARG B CA 1
ATOM 3903 C C . ARG B 1 241 ? -46.875 5.402 20.172 1 35.78 241 ARG B C 1
ATOM 3905 O O . ARG B 1 241 ? -47.781 4.711 20.672 1 35.78 241 ARG B O 1
ATOM 3912 N N . ARG B 1 242 ? -46.969 6.754 20.125 1 35.56 242 ARG B N 1
ATOM 3913 C CA . ARG B 1 242 ? -48.25 7.293 20.562 1 35.56 242 ARG B CA 1
ATOM 3914 C C . ARG B 1 242 ? -49.344 7.023 19.516 1 35.56 242 ARG B C 1
ATOM 3916 O O . ARG B 1 242 ? -50.531 7.168 19.812 1 35.56 242 ARG B O 1
ATOM 3923 N N . SER B 1 243 ? -48.938 6.996 18.25 1 33.09 243 SER B N 1
ATOM 3924 C CA . SER B 1 243 ? -50.094 7.133 17.391 1 33.09 243 SER B CA 1
ATOM 3925 C C . SER B 1 243 ? -50.781 5.785 17.156 1 33.09 243 SER B C 1
ATOM 3927 O O . SER B 1 243 ? -51.594 5.645 16.25 1 33.09 243 SER B O 1
ATOM 3929 N N . ILE B 1 244 ? -50.188 4.695 17.656 1 33.84 244 ILE B N 1
ATOM 3930 C CA . ILE B 1 244 ? -51.031 3.559 17.344 1 33.84 244 ILE B CA 1
ATOM 3931 C C . ILE B 1 244 ? -52.25 3.555 18.281 1 33.84 244 ILE B C 1
ATOM 3933 O O . ILE B 1 244 ? -52.094 3.441 19.5 1 33.84 244 ILE B O 1
ATOM 3937 N N . PRO B 1 245 ? -53.281 4.184 17.938 1 32.84 245 PRO B N 1
ATOM 3938 C CA . PRO B 1 245 ? -54.562 4.059 18.688 1 32.84 245 PRO B CA 1
ATOM 3939 C C . PRO B 1 245 ? -54.938 2.607 18.953 1 32.84 245 PRO B C 1
ATOM 3941 O O . PRO B 1 245 ? -54.781 1.75 18.078 1 32.84 245 PRO B O 1
ATOM 3944 N N . VAL B 1 246 ? -54.719 2.172 20.156 1 30.44 246 VAL B N 1
ATOM 3945 C CA . VAL B 1 246 ? -55.312 0.915 20.594 1 30.44 246 VAL B CA 1
ATOM 3946 C C . VAL B 1 246 ? -56.812 0.925 20.281 1 30.44 246 VAL B C 1
ATOM 3948 O O . VAL B 1 246 ? -57.531 1.79 20.75 1 30.44 246 VAL B O 1
ATOM 3951 N N . GLU B 1 247 ? -57.156 0.678 19.062 1 28.23 247 GLU B N 1
ATOM 3952 C CA . GLU B 1 247 ? -58.594 0.381 18.875 1 28.23 247 GLU B CA 1
ATOM 3953 C C . GLU B 1 247 ? -59.094 -0.616 19.906 1 28.23 247 GLU B C 1
ATOM 3955 O O . GLU B 1 247 ? -58.531 -1.702 20.062 1 28.23 247 GLU B O 1
ATOM 3960 N N . GLU B 1 248 ? -59.719 -0.097 20.953 1 25.84 248 GLU B N 1
ATOM 3961 C CA . GLU B 1 248 ? -60.812 -0.883 21.562 1 25.84 248 GLU B CA 1
ATOM 3962 C C . GLU B 1 248 ? -61.875 -1.25 20.531 1 25.84 248 GLU B C 1
ATOM 3964 O O . GLU B 1 248 ? -62.25 -0.422 19.688 1 25.84 248 GLU B O 1
#